Protein AF-A0A7X8J7G2-F1 (afdb_monomer_lite)

Secondary structure (DSSP, 8-state):
------TTS--B-TTSPBP-GGGGG-HHHHHHHHHHTTGGGTS-HHHHHHHEEEEE--HHHHHHHHHHHHHHTSS---HHHHHHHHHHHHHHHTTS----EEEEEB-SSS-HHHHHHHHHHHHHHHHHHHHHHHHTTSPPP---TTHHHHHHHHHHH-HHHHHHHHHHHHHHHHHHHHHHHHHHTT---B-TTS-BHHHHHHHHHHHHHHHHHHHHHHHH-TTT--HHHHHHHHHHHHHHHHHHHHHHHHHHHHHHHHHHHHHTTSS----PPP----S----HHHHHHHHHHHHHHHHHHHHHHHHHHHHHHHHHHHHHHHHHHHHHHHHHHHHH-------HHHHHHHHHHHHHHHHHHHHHHHHHHHHHHHHHHHHHHH-TT----S----B---------

Sequence (404 aa):
MLPRSGANNNPVYPNKKPFNRLDIISPPVLKQVYEQNGLDKFLSFKDFQKKLGVVNFSQKRAFLEAEFASKLSKRNLSATDLAELERSYREAEARIDDNIYKIIIRQDSFPPHLADKVLGGIVQAWYEIYRDLESDKLPTSNINSDIEQKMHDNLGQSRLLALDHLSDYVKQLDEFLKQLQEILNNRSLSLPSGEYIGDLQIALQYIKRYQDMLQQMVVDSQSLQSSFDTIYLQSRIQNVQFELDALQSKRQMLLEWFEMVQGRTSGGEKKAHSTEMTSFTIDSTVLNQLADLYRRDAINKIRSDISSESVELGDTIATVSAQLSHYQKMLERIQQQQKQQADVANQELFNSIFNKTLQNTVSLSRKVLEFRKLLTDEYFSSLEFYTPVGGTALFRERTSPYVG

Radius of gyration: 34.58 Å; chains: 1; bounding box: 98×45×93 Å

Foldseek 3Di:
DDADQDPPRFGADPVRHGDDQCLLLDLQLLVVLCVVLVCVVFDDSVVQSVQKDKDQDDPQLVVLVVVLVVLVPDPDQDPVNVVVSVVVSVVSVVPTDRQHMAMAGADDGDDPVSVQSSRVSSNVSSLVVVLVVCVVLQDDDPLDPCLVVVLVVQLVQWLVSSLVVVVVSLVSLLVNLVSLVVLCVPPDDADPVRDTSVNLVVLSVVLVVLSVVLLCLCLQAPLRGDPCLLVVLVVVLVVLVVVLVVLVVVLVVLVVVLVVLVVVVPDDDDDDDDDDDDDDDPPVVVVVVVVVVVVVVVNVVVVVVSVVVSVVSVVVSVVSVVVSVVSVVSSVSNVPDDDDDNDPVSVVVSVVSVSVSVVSSSVSSVVSVSSSVVSSVCVSVVCVSDDPDDDRDHDDPPPDPPDD

pLDDT: mean 75.35, std 18.68, range [23.7, 96.38]

Structure (mmCIF, N/CA/C/O backbone):
data_AF-A0A7X8J7G2-F1
#
_entry.id   AF-A0A7X8J7G2-F1
#
loop_
_atom_site.group_PDB
_atom_site.id
_atom_site.type_symbol
_atom_site.label_atom_id
_atom_site.label_alt_id
_atom_site.label_comp_id
_atom_site.label_asym_id
_atom_site.label_entity_id
_atom_site.label_seq_id
_atom_site.pdbx_PDB_ins_code
_atom_site.Cartn_x
_atom_site.Cartn_y
_atom_site.Cartn_z
_atom_site.occupancy
_atom_site.B_iso_or_equiv
_atom_site.auth_seq_id
_atom_site.auth_comp_id
_atom_site.auth_asym_id
_atom_site.auth_atom_id
_atom_site.pdbx_PDB_model_num
ATOM 1 N N . MET A 1 1 ? 8.320 16.239 -20.157 1.00 25.06 1 MET A N 1
ATOM 2 C CA . MET A 1 1 ? 9.173 16.844 -19.113 1.00 25.06 1 MET A CA 1
ATOM 3 C C . MET A 1 1 ? 10.572 16.305 -19.326 1.00 25.06 1 MET A C 1
ATOM 5 O O . MET A 1 1 ? 10.747 15.101 -19.235 1.00 25.06 1 MET A O 1
ATOM 9 N N . LEU A 1 2 ? 11.520 17.202 -19.619 1.00 23.70 2 LEU A N 1
ATOM 10 C CA . LEU A 1 2 ? 12.907 16.900 -19.995 1.00 23.70 2 LEU A CA 1
ATOM 11 C C . LEU A 1 2 ? 13.563 15.837 -19.087 1.00 23.70 2 LEU A C 1
ATOM 13 O O . LEU A 1 2 ? 13.443 15.940 -17.860 1.00 23.70 2 LEU A O 1
ATOM 17 N N . PRO A 1 3 ? 14.309 14.869 -19.649 1.00 32.44 3 PRO A N 1
ATOM 18 C CA . PRO A 1 3 ? 15.006 13.866 -18.860 1.00 32.44 3 PRO A CA 1
ATOM 19 C C . PRO A 1 3 ? 16.101 14.520 -18.010 1.00 32.44 3 PRO A C 1
ATOM 21 O O . PRO A 1 3 ? 16.797 15.442 -18.439 1.00 32.44 3 PRO A O 1
ATOM 24 N N . ARG A 1 4 ? 16.266 14.024 -16.779 1.00 38.19 4 ARG A N 1
ATOM 25 C CA . ARG A 1 4 ? 17.369 14.410 -15.894 1.00 38.19 4 ARG A CA 1
ATOM 26 C C . ARG A 1 4 ? 18.702 14.049 -16.552 1.00 38.19 4 ARG A C 1
ATOM 28 O O . ARG A 1 4 ? 19.072 12.878 -16.591 1.00 38.19 4 ARG A O 1
ATOM 35 N N . SER A 1 5 ? 19.448 15.061 -16.981 1.00 36.44 5 SER A N 1
ATOM 36 C CA . SER A 1 5 ? 20.890 14.944 -17.181 1.00 36.44 5 SER A CA 1
ATOM 37 C C . SER A 1 5 ? 21.546 14.580 -15.850 1.00 36.44 5 SER A C 1
ATOM 39 O O . SER A 1 5 ? 21.427 15.315 -14.868 1.00 36.44 5 SER A O 1
ATOM 41 N N . GLY A 1 6 ? 22.244 13.442 -15.796 1.00 39.97 6 GLY A N 1
ATOM 42 C CA . GLY A 1 6 ? 23.213 13.196 -14.729 1.00 39.97 6 GLY A CA 1
ATOM 43 C C . GLY A 1 6 ? 24.353 14.224 -14.774 1.00 39.97 6 GLY A C 1
ATOM 44 O O . GLY A 1 6 ? 24.446 15.017 -15.710 1.00 39.97 6 GLY A O 1
ATOM 45 N N . ALA A 1 7 ? 25.270 14.171 -13.802 1.00 36.31 7 ALA A N 1
ATOM 46 C CA . ALA A 1 7 ? 26.404 15.103 -13.683 1.00 36.31 7 ALA A CA 1
ATOM 47 C C . ALA A 1 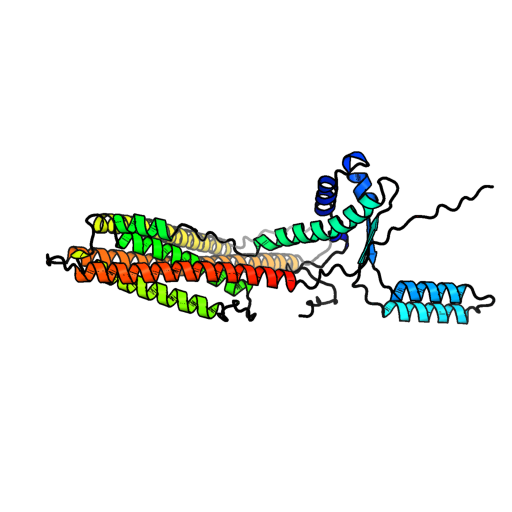7 ? 27.280 15.233 -14.956 1.00 36.31 7 ALA A C 1
ATOM 49 O O . ALA A 1 7 ? 27.994 16.218 -15.097 1.00 36.31 7 ALA A O 1
ATOM 50 N N . ASN A 1 8 ? 27.175 14.278 -15.893 1.00 39.50 8 ASN A N 1
ATOM 51 C CA . ASN A 1 8 ? 27.891 14.242 -17.172 1.00 39.50 8 ASN A CA 1
ATOM 52 C C . ASN A 1 8 ? 26.965 14.238 -18.410 1.00 39.50 8 ASN A C 1
ATOM 54 O O . ASN A 1 8 ? 27.365 13.729 -19.450 1.00 39.50 8 ASN A O 1
ATOM 58 N N . ASN A 1 9 ? 25.715 14.714 -18.318 1.00 50.78 9 ASN A N 1
ATOM 59 C CA . ASN A 1 9 ? 24.720 14.637 -19.409 1.00 50.78 9 ASN A CA 1
ATOM 60 C C . ASN A 1 9 ? 24.337 13.209 -19.860 1.00 50.78 9 ASN A C 1
ATOM 62 O O . ASN A 1 9 ? 23.535 13.050 -20.777 1.00 50.78 9 ASN A O 1
ATOM 66 N N . ASN A 1 10 ? 24.859 12.169 -19.202 1.00 52.41 10 ASN A N 1
ATOM 67 C CA . ASN A 1 10 ? 24.489 10.792 -19.499 1.00 52.41 10 ASN A CA 1
ATOM 68 C C . ASN A 1 10 ? 23.091 10.481 -18.954 1.00 52.41 10 ASN A C 1
ATOM 70 O O . ASN A 1 10 ? 22.781 10.869 -17.819 1.00 52.41 10 ASN A O 1
ATOM 74 N N . PRO A 1 11 ? 22.274 9.740 -19.715 1.00 57.09 11 PRO A N 1
ATOM 75 C CA . PRO A 1 11 ? 20.981 9.308 -19.235 1.00 57.09 11 PRO A CA 1
ATOM 76 C C . PRO A 1 11 ? 21.131 8.363 -18.034 1.00 57.09 11 PRO A C 1
ATOM 78 O O . PRO A 1 11 ? 22.047 7.537 -17.974 1.00 57.09 11 PRO A O 1
ATOM 81 N N . VAL A 1 12 ? 20.218 8.463 -17.075 1.00 57.38 12 VAL A N 1
ATOM 82 C CA . VAL A 1 12 ? 20.228 7.652 -15.854 1.00 57.38 12 VAL A CA 1
ATOM 83 C C . VAL A 1 12 ? 18.875 6.965 -15.722 1.00 57.38 12 VAL A C 1
ATOM 85 O O . VAL A 1 12 ? 17.836 7.582 -15.951 1.00 57.38 12 VAL A O 1
ATOM 88 N N . TYR A 1 13 ? 18.882 5.691 -15.344 1.00 57.06 13 TYR A N 1
ATOM 89 C CA . TYR A 1 13 ? 17.672 4.965 -14.978 1.00 57.06 13 TYR A CA 1
ATOM 90 C C . TYR A 1 13 ? 16.986 5.605 -13.758 1.00 57.06 13 TYR A C 1
ATOM 92 O O . TYR A 1 13 ? 17.650 6.235 -12.930 1.00 57.06 13 TYR A O 1
ATOM 100 N N . PRO A 1 14 ? 15.674 5.390 -13.557 1.00 50.38 14 PRO A N 1
ATOM 101 C CA . PRO A 1 14 ? 14.977 5.873 -12.362 1.00 50.38 14 PRO A CA 1
ATOM 102 C C . PRO A 1 14 ? 15.566 5.338 -11.043 1.00 50.38 14 PRO A C 1
ATOM 104 O O . PRO A 1 14 ? 15.515 6.016 -10.018 1.00 50.38 14 PRO A O 1
ATOM 107 N N . ASN A 1 15 ? 16.222 4.171 -11.064 1.00 54.94 15 ASN A N 1
ATOM 108 C CA . ASN A 1 15 ? 17.028 3.648 -9.951 1.00 54.94 15 ASN A CA 1
ATOM 109 C C . ASN A 1 15 ? 18.380 4.351 -9.724 1.00 54.94 15 ASN A C 1
ATOM 111 O O . ASN A 1 15 ? 19.171 3.882 -8.907 1.00 54.94 15 ASN A O 1
ATOM 115 N N . LYS A 1 16 ? 18.653 5.458 -10.420 1.00 55.94 16 LYS A N 1
ATOM 116 C CA . LYS A 1 16 ? 19.908 6.223 -10.386 1.00 55.94 16 LYS A CA 1
ATOM 117 C C . LYS A 1 16 ? 21.132 5.488 -10.957 1.00 55.94 16 LYS A C 1
ATOM 119 O O . LYS A 1 16 ? 22.234 6.030 -10.884 1.00 55.94 16 LYS A O 1
ATOM 124 N N . LYS A 1 17 ? 20.981 4.296 -11.551 1.00 61.06 17 LYS A N 1
ATOM 125 C CA . LYS A 1 17 ? 22.075 3.636 -12.280 1.00 61.06 17 LYS A CA 1
ATOM 126 C C . LYS A 1 17 ? 22.303 4.326 -13.629 1.00 61.06 17 LYS A C 1
ATOM 128 O O . LYS A 1 17 ? 21.327 4.693 -14.286 1.00 61.06 17 LYS A O 1
ATOM 133 N N . PRO A 1 18 ? 23.560 4.480 -14.078 1.00 63.59 18 PRO A N 1
ATOM 134 C CA . PRO A 1 18 ? 23.844 4.995 -15.412 1.00 63.59 18 PRO A CA 1
ATOM 135 C C . PRO A 1 18 ? 23.204 4.094 -16.468 1.00 63.59 18 PRO A C 1
ATOM 137 O O . PRO A 1 18 ? 23.297 2.870 -16.362 1.00 63.59 18 PRO A O 1
ATOM 140 N N . PHE A 1 19 ? 22.579 4.686 -17.483 1.00 69.31 19 PHE A N 1
ATOM 141 C CA . PHE A 1 19 ? 22.113 3.918 -18.629 1.00 69.31 19 PHE A CA 1
ATOM 142 C C . PHE A 1 19 ? 23.301 3.295 -19.366 1.00 69.31 19 PHE A C 1
ATOM 144 O O . PHE A 1 19 ? 24.272 3.983 -19.692 1.00 69.31 19 PHE A O 1
ATOM 151 N N . ASN A 1 20 ? 23.201 2.002 -19.670 1.00 75.31 20 ASN A N 1
ATOM 152 C CA . ASN A 1 20 ? 24.128 1.322 -20.556 1.00 75.31 20 ASN A CA 1
ATOM 153 C C . ASN A 1 20 ? 23.372 0.813 -21.782 1.00 75.31 20 ASN A C 1
ATOM 155 O O . ASN A 1 20 ? 22.478 -0.016 -21.675 1.00 75.31 20 ASN A O 1
ATOM 159 N N . ARG A 1 21 ? 23.782 1.248 -22.975 1.00 73.75 21 ARG A N 1
ATOM 160 C CA . ARG A 1 21 ? 23.187 0.806 -24.247 1.00 73.75 21 ARG A CA 1
ATOM 161 C C . ARG A 1 21 ? 23.194 -0.715 -24.443 1.00 73.75 21 ARG A C 1
ATOM 163 O O . ARG A 1 21 ? 22.350 -1.236 -25.163 1.00 73.75 21 ARG A O 1
ATOM 170 N N . LEU A 1 22 ? 24.137 -1.432 -23.823 1.00 81.69 22 LEU A N 1
ATOM 171 C CA . LEU A 1 22 ? 24.205 -2.895 -23.898 1.00 81.69 22 LEU A CA 1
ATOM 172 C C . LEU A 1 22 ? 23.084 -3.584 -23.115 1.00 81.69 22 LEU A C 1
ATOM 174 O O . LEU A 1 22 ? 22.803 -4.752 -23.375 1.00 81.69 22 LEU A O 1
ATOM 178 N N . ASP A 1 23 ? 22.407 -2.866 -22.222 1.00 77.25 23 ASP A N 1
ATOM 179 C CA . ASP A 1 23 ? 21.258 -3.385 -21.489 1.00 77.25 23 ASP A CA 1
ATOM 180 C C . ASP A 1 23 ? 20.110 -3.758 -22.437 1.00 77.25 23 ASP A C 1
ATOM 182 O O . ASP A 1 23 ? 19.431 -4.759 -22.199 1.00 77.25 23 ASP A O 1
ATOM 186 N N . ILE A 1 24 ? 19.964 -3.024 -23.554 1.00 79.88 24 ILE A N 1
ATOM 187 C CA . ILE A 1 24 ? 18.978 -3.269 -24.625 1.00 79.88 24 ILE A CA 1
ATOM 188 C C . ILE A 1 24 ? 19.108 -4.685 -25.195 1.00 79.88 24 ILE A C 1
ATOM 190 O O . ILE A 1 24 ? 18.118 -5.306 -25.558 1.00 79.88 24 ILE A O 1
ATOM 194 N N . ILE A 1 25 ? 20.329 -5.216 -25.251 1.00 85.94 25 ILE A N 1
ATOM 195 C CA . ILE A 1 25 ? 20.624 -6.565 -25.750 1.00 85.94 25 ILE A CA 1
ATOM 196 C C . ILE A 1 25 ? 21.156 -7.473 -24.636 1.00 85.94 25 ILE A C 1
ATOM 198 O O . ILE A 1 25 ? 21.929 -8.400 -24.886 1.00 85.94 25 ILE A O 1
ATOM 202 N N . SER A 1 26 ? 20.769 -7.204 -23.389 1.00 86.06 26 SER A N 1
ATOM 203 C CA . SER A 1 26 ? 21.188 -8.018 -22.252 1.00 86.06 26 SER A CA 1
ATOM 204 C C . SER A 1 26 ? 20.663 -9.459 -22.367 1.00 86.06 26 SER A C 1
ATOM 206 O O . SER A 1 26 ? 19.627 -9.706 -22.994 1.00 86.06 26 SER A O 1
ATOM 208 N N . PRO A 1 27 ? 21.347 -10.449 -21.759 1.00 88.06 27 PRO A N 1
ATOM 209 C CA . PRO A 1 27 ? 20.932 -11.848 -21.840 1.00 88.06 27 PRO A CA 1
ATOM 210 C C . PRO A 1 27 ? 19.462 -12.119 -21.469 1.00 88.06 27 PRO A C 1
ATOM 212 O O . PRO A 1 27 ? 18.845 -12.902 -22.189 1.00 88.06 27 PRO A O 1
ATOM 215 N N . PRO A 1 28 ? 18.864 -11.488 -20.434 1.00 86.12 28 PRO A N 1
ATOM 216 C CA . PRO A 1 28 ? 17.442 -11.663 -20.125 1.00 86.12 28 PRO A CA 1
ATOM 217 C C . PRO A 1 28 ? 16.517 -11.231 -21.270 1.00 86.12 28 PRO A C 1
ATOM 219 O O . PRO A 1 28 ? 15.619 -11.980 -21.644 1.00 86.12 28 PRO A O 1
ATOM 222 N N . VAL A 1 29 ? 16.793 -10.075 -21.884 1.00 86.06 29 VAL A N 1
ATOM 223 C CA . VAL A 1 29 ? 16.018 -9.544 -23.016 1.00 86.06 29 VAL A CA 1
ATOM 224 C C . VAL A 1 29 ? 16.105 -10.472 -24.212 1.00 86.06 29 VAL A C 1
ATOM 226 O O . VAL A 1 29 ? 15.093 -10.882 -24.779 1.00 86.06 29 VAL A O 1
ATOM 229 N N . LEU A 1 30 ? 17.329 -10.842 -24.588 1.00 90.00 30 LEU A N 1
ATOM 230 C CA . LEU A 1 30 ? 17.545 -11.704 -25.741 1.00 90.00 30 LEU A CA 1
ATOM 231 C C . LEU A 1 30 ? 16.926 -13.080 -25.532 1.00 90.00 30 LEU A C 1
ATOM 233 O O . LEU A 1 30 ? 16.433 -13.666 -26.491 1.00 90.00 30 LEU A O 1
ATOM 237 N N . LYS A 1 31 ? 16.934 -13.593 -24.299 1.00 90.69 31 LYS A N 1
ATOM 238 C CA . LYS A 1 31 ? 16.320 -14.878 -23.966 1.00 90.69 31 LYS A CA 1
ATOM 239 C C . LYS A 1 31 ? 14.806 -14.833 -24.167 1.00 90.69 31 LYS A C 1
ATOM 241 O O . LYS A 1 31 ? 14.278 -15.696 -24.861 1.00 90.69 31 LYS A O 1
ATOM 246 N N . GLN A 1 32 ? 14.139 -13.796 -23.658 1.00 89.12 32 GLN A N 1
ATOM 247 C CA . GLN A 1 32 ? 12.700 -13.606 -23.849 1.00 89.12 32 GLN A CA 1
ATOM 248 C C . GLN A 1 32 ? 12.333 -13.551 -25.340 1.00 89.12 32 GLN A C 1
ATOM 250 O O . GLN A 1 32 ? 11.438 -14.265 -25.786 1.00 89.12 32 GLN A O 1
ATOM 255 N N . VAL A 1 33 ? 13.066 -12.775 -26.143 1.00 90.62 33 VAL A N 1
ATOM 256 C CA . VAL A 1 33 ? 12.812 -12.670 -27.592 1.00 90.62 33 VAL A CA 1
ATOM 257 C C . VAL A 1 33 ? 13.083 -13.982 -28.325 1.00 90.62 33 VAL A C 1
ATOM 259 O O . VAL A 1 33 ? 12.337 -14.341 -29.240 1.00 90.62 33 VAL A O 1
ATOM 262 N N . TYR A 1 34 ? 14.143 -14.692 -27.942 1.00 89.75 34 TYR A N 1
ATOM 263 C CA . TYR A 1 34 ? 14.529 -15.971 -28.530 1.00 89.75 34 TYR A CA 1
ATOM 264 C C . TYR A 1 34 ? 13.451 -17.039 -28.319 1.00 89.75 34 TYR A C 1
ATOM 266 O O . TYR A 1 34 ? 13.072 -17.724 -29.270 1.00 89.75 34 TYR A O 1
ATOM 274 N N . GLU A 1 35 ? 12.911 -17.124 -27.101 1.00 91.06 35 GLU A N 1
ATOM 275 C CA . GLU A 1 35 ? 11.837 -18.049 -26.734 1.00 91.06 35 GLU A CA 1
ATOM 276 C C . GLU A 1 35 ? 10.507 -17.663 -27.402 1.00 91.06 35 GLU A C 1
ATOM 278 O O . GLU A 1 35 ? 9.877 -18.498 -28.050 1.00 91.06 35 GLU A O 1
ATOM 283 N N . GLN A 1 36 ? 10.113 -16.385 -27.346 1.00 89.25 36 GLN A N 1
ATOM 284 C CA . GLN A 1 36 ? 8.859 -15.890 -27.938 1.00 89.25 36 GLN A CA 1
ATOM 285 C C . GLN A 1 36 ? 8.782 -16.063 -29.463 1.00 89.25 36 GLN A C 1
ATOM 287 O O . GLN A 1 36 ? 7.689 -16.144 -30.029 1.00 89.25 36 GLN A O 1
ATOM 292 N N . ASN A 1 37 ? 9.928 -16.096 -30.148 1.00 87.19 37 ASN A N 1
ATOM 293 C CA . ASN A 1 37 ? 9.994 -16.237 -31.603 1.00 87.19 37 ASN A CA 1
ATOM 294 C C . ASN A 1 37 ? 10.418 -17.635 -32.074 1.00 87.19 37 ASN A C 1
ATOM 296 O O . ASN A 1 37 ? 10.519 -17.840 -33.283 1.00 87.19 37 ASN A O 1
ATOM 300 N N . GLY A 1 38 ? 10.629 -18.594 -31.163 1.00 88.50 38 GLY A N 1
ATOM 301 C CA . GLY A 1 38 ? 11.010 -19.969 -31.511 1.00 88.50 38 GLY A CA 1
ATOM 302 C C . GLY A 1 38 ? 12.298 -20.041 -32.337 1.00 88.50 38 GLY A C 1
ATOM 303 O O . GLY A 1 38 ? 12.356 -20.741 -33.353 1.00 88.50 38 GLY A O 1
ATOM 304 N N . LEU A 1 39 ? 13.304 -19.243 -31.957 1.00 88.19 39 LEU A N 1
ATOM 305 C CA . LEU A 1 39 ? 14.569 -19.136 -32.695 1.00 88.19 39 LEU A CA 1
ATOM 306 C C . LEU A 1 39 ? 15.476 -20.365 -32.525 1.00 88.19 39 LEU A C 1
ATOM 308 O O . LEU A 1 39 ? 16.411 -20.545 -33.303 1.00 88.19 39 LEU A O 1
ATOM 312 N N . ASP A 1 40 ? 15.155 -21.246 -31.578 1.00 88.50 40 ASP A N 1
ATOM 313 C CA . ASP A 1 40 ? 15.806 -22.537 -31.340 1.00 88.50 40 ASP A CA 1
ATOM 314 C C . ASP A 1 40 ? 15.822 -23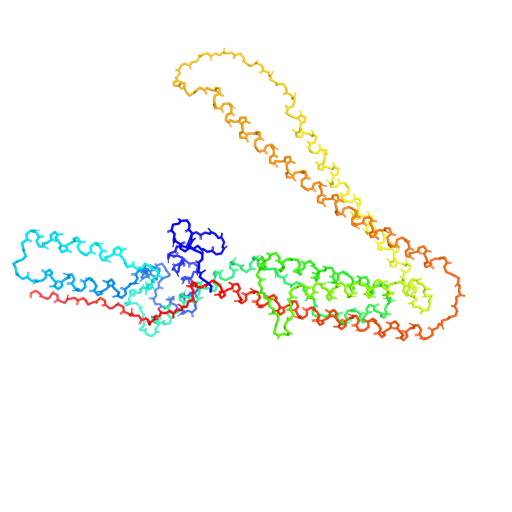.451 -32.567 1.00 88.50 40 ASP A C 1
ATOM 316 O O . ASP A 1 40 ? 16.743 -24.246 -32.744 1.00 88.50 40 ASP A O 1
ATOM 320 N N . LYS A 1 41 ? 14.847 -23.278 -33.461 1.00 88.88 41 LYS A N 1
ATOM 321 C CA . LYS A 1 41 ? 14.755 -24.011 -34.727 1.00 88.88 41 LYS A CA 1
ATOM 322 C C . LYS A 1 41 ? 15.799 -23.584 -35.761 1.00 88.88 41 LYS A C 1
ATOM 324 O O . LYS A 1 41 ? 15.986 -24.290 -36.748 1.00 88.88 41 LYS A O 1
ATOM 329 N N . PHE A 1 42 ? 16.440 -22.430 -35.571 1.00 86.62 42 PHE A N 1
ATOM 330 C CA . PHE A 1 42 ? 17.329 -21.813 -36.558 1.00 86.62 42 PHE A CA 1
ATOM 331 C C . PHE A 1 42 ? 18.774 -21.692 -36.073 1.00 86.62 42 PHE A C 1
ATOM 333 O O . PHE A 1 42 ? 19.702 -21.887 -36.856 1.00 86.62 42 PHE A O 1
ATOM 340 N N . LEU A 1 43 ? 18.986 -21.344 -34.803 1.00 90.25 43 LEU A N 1
ATOM 341 C CA . LEU A 1 43 ? 20.316 -21.146 -34.234 1.00 90.25 43 LEU A CA 1
ATOM 342 C C . LEU A 1 43 ? 20.306 -21.316 -32.717 1.00 90.25 43 LEU A C 1
ATOM 344 O O . LEU A 1 43 ? 19.272 -21.154 -32.083 1.00 90.25 43 LEU A O 1
ATOM 348 N N . SER A 1 44 ? 21.474 -21.583 -32.128 1.00 90.81 44 SER A N 1
ATOM 349 C CA . SER A 1 44 ? 21.616 -21.626 -30.671 1.00 90.81 44 SER A CA 1
ATOM 350 C C . SER A 1 44 ? 21.483 -20.230 -30.051 1.00 90.81 44 SER A C 1
ATOM 352 O O . SER A 1 44 ? 21.836 -19.222 -30.670 1.00 90.81 44 SER A O 1
ATOM 354 N N . PHE A 1 45 ? 21.066 -20.159 -28.783 1.00 88.94 45 PHE A N 1
ATOM 355 C CA . PHE A 1 45 ? 20.991 -18.890 -28.050 1.00 88.94 45 PHE A CA 1
ATOM 356 C C . PHE A 1 45 ? 22.336 -18.144 -28.028 1.00 88.94 45 PHE A C 1
ATOM 358 O O . PHE A 1 45 ? 22.389 -16.934 -28.234 1.00 88.94 45 PHE A O 1
ATOM 365 N N . LYS A 1 46 ? 23.450 -18.870 -27.864 1.00 88.75 46 LYS A N 1
ATOM 366 C CA . LYS A 1 46 ? 24.800 -18.286 -27.853 1.00 88.75 46 LYS A CA 1
ATOM 367 C C . LYS A 1 46 ? 25.160 -17.641 -29.193 1.00 88.75 46 LYS A C 1
ATOM 369 O O . LYS A 1 46 ? 25.804 -16.593 -29.218 1.00 88.75 46 LYS A O 1
ATOM 374 N N . ASP A 1 47 ? 24.763 -18.260 -30.301 1.00 87.44 47 ASP A N 1
ATOM 375 C CA . ASP A 1 47 ? 25.021 -17.719 -31.638 1.00 87.44 47 ASP A CA 1
ATOM 376 C C . ASP A 1 47 ? 24.090 -16.552 -31.958 1.00 87.44 47 ASP A C 1
ATOM 378 O O . ASP A 1 47 ? 24.516 -15.586 -32.590 1.00 87.44 47 ASP A O 1
ATOM 382 N N . PHE A 1 48 ? 22.856 -16.588 -31.451 1.00 88.81 48 PHE A N 1
ATOM 383 C CA . PHE A 1 48 ? 21.920 -15.473 -31.532 1.00 88.81 48 PHE A CA 1
ATOM 384 C C . PHE A 1 48 ? 22.471 -14.217 -30.847 1.00 88.81 48 PHE A C 1
ATOM 386 O O . PHE A 1 48 ? 22.516 -13.155 -31.468 1.00 88.81 48 PHE A O 1
ATOM 393 N N . GLN A 1 49 ? 22.994 -14.343 -29.622 1.00 87.38 49 GLN A N 1
ATOM 394 C CA . GLN A 1 49 ? 23.599 -13.221 -28.894 1.00 87.38 49 GLN A CA 1
ATOM 395 C C . GLN A 1 49 ? 24.752 -12.564 -29.666 1.00 87.38 49 GLN A C 1
ATOM 397 O O . GLN A 1 49 ? 24.856 -11.342 -29.704 1.00 87.38 49 GLN A O 1
ATOM 402 N N . LYS A 1 50 ? 25.605 -13.358 -30.326 1.00 86.94 50 LYS A N 1
ATOM 403 C CA . LYS A 1 50 ? 26.754 -12.849 -31.098 1.00 86.94 50 LYS A CA 1
ATOM 404 C C . LYS A 1 50 ? 26.365 -12.098 -32.372 1.00 86.94 50 LYS A C 1
ATOM 406 O O . LYS A 1 50 ? 27.189 -11.365 -32.917 1.00 86.94 50 LYS A O 1
ATOM 411 N N . LYS A 1 51 ? 25.155 -12.319 -32.888 1.00 84.81 51 LYS A N 1
ATOM 412 C CA . LYS A 1 51 ? 24.675 -11.688 -34.127 1.00 84.81 51 LYS A CA 1
ATOM 413 C C . LYS A 1 51 ? 24.096 -10.298 -33.900 1.00 84.81 51 LYS A C 1
ATOM 415 O O . LYS A 1 51 ? 23.868 -9.588 -34.877 1.00 84.81 51 LYS A O 1
ATOM 420 N N . LEU A 1 52 ? 23.871 -9.916 -32.647 1.00 85.44 52 LEU A N 1
ATOM 421 C CA . LEU A 1 52 ? 23.276 -8.648 -32.259 1.00 85.44 52 LEU A CA 1
ATOM 422 C C . LEU A 1 52 ? 24.334 -7.638 -31.823 1.00 85.44 52 LEU A C 1
ATOM 424 O O . LEU A 1 52 ? 25.332 -7.977 -31.192 1.00 85.44 52 LEU A O 1
ATOM 428 N N . GLY A 1 53 ? 24.088 -6.374 -32.144 1.00 83.00 53 GLY A N 1
ATOM 429 C CA . GLY A 1 53 ? 24.905 -5.255 -31.699 1.00 83.00 53 GLY A CA 1
ATOM 430 C C . GLY A 1 53 ? 24.074 -3.990 -31.554 1.00 83.00 53 GLY A C 1
ATOM 431 O O . GLY A 1 53 ? 23.061 -3.822 -32.230 1.00 83.00 53 GLY A O 1
ATOM 432 N N . VAL A 1 54 ? 24.518 -3.094 -30.678 1.00 79.62 54 VAL A N 1
ATOM 433 C CA . VAL A 1 54 ? 23.932 -1.761 -30.509 1.00 79.62 54 VAL A CA 1
ATOM 434 C C . VAL A 1 54 ? 24.986 -0.734 -30.885 1.00 79.62 54 VAL A C 1
ATOM 436 O O . VAL A 1 54 ? 26.076 -0.720 -30.308 1.00 79.62 54 VAL A O 1
ATOM 439 N N . VAL A 1 55 ? 24.664 0.114 -31.857 1.00 75.75 55 VAL A N 1
ATOM 440 C CA . VAL A 1 55 ? 25.535 1.200 -32.317 1.00 75.75 55 VAL A CA 1
ATOM 441 C C . VAL A 1 55 ? 24.855 2.544 -32.104 1.00 75.75 55 VAL A C 1
ATOM 443 O O . VAL A 1 55 ? 23.627 2.632 -32.145 1.00 75.75 55 VAL A O 1
ATOM 446 N N . ASN A 1 56 ? 25.641 3.598 -31.901 1.00 68.94 56 ASN A N 1
ATOM 447 C CA . ASN A 1 56 ? 25.113 4.957 -31.935 1.00 68.94 56 ASN A CA 1
ATOM 448 C C . ASN A 1 56 ? 24.692 5.265 -33.373 1.00 68.94 56 ASN A C 1
ATOM 450 O O . ASN A 1 56 ? 25.407 4.948 -34.326 1.00 68.94 56 ASN A O 1
ATOM 454 N N . PHE A 1 57 ? 23.524 5.866 -33.535 1.00 64.88 57 PHE A N 1
ATOM 455 C CA . PHE A 1 57 ? 23.009 6.275 -34.824 1.00 64.88 57 PHE A CA 1
ATOM 456 C C . PHE A 1 57 ? 22.769 7.773 -34.814 1.00 64.88 57 PHE A C 1
ATOM 458 O O . PHE A 1 57 ? 22.046 8.295 -33.981 1.00 64.88 57 PHE A O 1
ATOM 465 N N . SER A 1 58 ? 23.332 8.466 -35.792 1.00 65.81 58 SER A N 1
ATOM 466 C CA . SER A 1 58 ? 22.969 9.845 -36.065 1.00 65.81 58 SER A CA 1
ATOM 467 C C . SER A 1 58 ? 22.930 10.049 -37.565 1.00 65.81 58 SER A C 1
ATOM 469 O O . SER A 1 58 ? 23.917 9.816 -38.263 1.00 65.81 58 SER A O 1
ATOM 471 N N . GLN A 1 59 ? 21.790 10.516 -38.071 1.00 61.66 59 GLN A N 1
ATOM 472 C CA . GLN A 1 59 ? 21.644 10.860 -39.485 1.00 61.66 59 GLN A CA 1
ATOM 473 C C . GLN A 1 59 ? 22.638 11.960 -39.894 1.00 61.66 59 GLN A C 1
ATOM 475 O O . GLN A 1 59 ? 23.163 11.935 -41.005 1.00 61.66 59 GLN A O 1
ATOM 480 N N . LYS A 1 60 ? 22.962 12.873 -38.966 1.00 62.97 60 LYS A N 1
ATOM 481 C CA . LYS A 1 60 ? 23.996 13.898 -39.156 1.00 62.97 60 LYS A CA 1
ATOM 482 C C . LYS A 1 60 ? 25.392 13.277 -39.275 1.00 62.97 60 LYS A C 1
ATOM 484 O O . LYS A 1 60 ? 26.175 13.749 -40.089 1.00 62.97 60 LYS A O 1
ATOM 489 N N . ARG A 1 61 ? 25.686 12.202 -38.529 1.00 68.38 61 ARG A N 1
ATOM 490 C CA . ARG A 1 61 ? 26.979 11.492 -38.604 1.00 68.38 61 ARG A CA 1
ATOM 491 C C . ARG A 1 61 ? 27.131 10.738 -39.916 1.00 68.38 61 ARG A C 1
ATOM 493 O O . ARG A 1 61 ? 28.143 10.898 -40.579 1.00 68.38 61 ARG A O 1
ATOM 500 N N . ALA A 1 62 ? 26.094 10.019 -40.343 1.00 65.88 62 ALA A N 1
ATOM 501 C CA . ALA A 1 62 ? 26.102 9.332 -41.635 1.00 65.88 62 ALA A CA 1
ATOM 502 C C . ALA A 1 62 ? 26.289 10.309 -42.815 1.00 65.88 62 ALA A C 1
ATOM 504 O O . ALA A 1 62 ? 27.004 10.005 -43.768 1.00 65.88 62 ALA A O 1
ATOM 505 N N . PHE A 1 63 ? 25.678 11.498 -42.744 1.00 70.50 63 PHE A N 1
ATOM 506 C CA . PHE A 1 63 ? 25.891 12.553 -43.738 1.00 70.50 63 PHE A CA 1
ATOM 507 C C . PHE A 1 63 ? 27.317 13.122 -43.680 1.00 70.50 63 PHE A C 1
ATOM 509 O O . PHE A 1 63 ? 27.954 13.265 -44.720 1.00 70.50 63 PHE A O 1
ATOM 516 N N . LEU A 1 64 ? 27.838 13.386 -42.476 1.00 74.56 64 LEU A N 1
ATOM 517 C CA . LEU A 1 64 ? 29.200 13.882 -42.264 1.00 74.56 64 LEU A CA 1
ATOM 518 C C . LEU A 1 64 ? 30.263 12.900 -42.784 1.00 74.56 64 LEU A C 1
ATOM 520 O O . LEU A 1 64 ? 31.206 13.318 -43.450 1.00 74.56 64 LEU A O 1
ATOM 524 N N . GLU A 1 65 ? 30.097 11.600 -42.533 1.00 72.50 65 GLU A N 1
ATOM 525 C CA . GLU A 1 65 ? 30.979 10.540 -43.038 1.00 72.50 65 GLU A CA 1
ATOM 526 C C . GLU A 1 65 ? 30.960 10.468 -44.571 1.00 72.50 65 GLU A C 1
ATOM 528 O O . GLU A 1 65 ? 32.015 10.388 -45.203 1.00 72.50 65 GLU A O 1
ATOM 533 N N . ALA A 1 66 ? 29.776 10.552 -45.186 1.00 73.12 66 ALA A N 1
ATOM 534 C CA . ALA A 1 66 ? 29.637 10.565 -46.641 1.00 73.12 66 ALA A CA 1
ATOM 535 C C . ALA A 1 66 ? 30.263 11.823 -47.271 1.00 73.12 66 ALA A C 1
ATOM 537 O O . ALA A 1 66 ? 30.938 11.738 -48.300 1.00 73.12 66 ALA A O 1
ATOM 538 N N . GLU A 1 67 ? 30.081 12.987 -46.643 1.00 73.81 67 GLU A N 1
ATOM 539 C CA . GLU A 1 67 ? 30.678 14.250 -47.076 1.00 73.81 67 GLU A CA 1
ATOM 540 C C . GLU A 1 67 ? 32.209 14.218 -46.949 1.00 73.81 67 GLU A C 1
ATOM 542 O O . GLU A 1 67 ? 32.916 14.617 -47.876 1.00 73.81 67 GLU A O 1
ATOM 547 N N . PHE A 1 68 ? 32.732 13.690 -45.841 1.00 79.69 68 PHE A N 1
ATOM 548 C CA . PHE A 1 68 ? 34.165 13.522 -45.607 1.00 79.69 68 PHE A CA 1
ATOM 549 C C . PHE A 1 68 ? 34.794 12.543 -46.605 1.00 79.69 68 PHE A C 1
ATOM 551 O O . PHE A 1 68 ? 35.789 12.881 -47.243 1.00 79.69 68 PHE A O 1
ATOM 558 N N . ALA A 1 69 ? 34.173 11.381 -46.835 1.00 75.75 69 ALA A N 1
ATOM 559 C CA . ALA A 1 69 ? 34.618 10.413 -47.839 1.00 75.75 69 ALA A CA 1
ATOM 560 C C . ALA A 1 69 ? 34.595 11.000 -49.263 1.00 75.75 69 ALA A C 1
ATOM 562 O O . ALA A 1 69 ? 35.528 10.793 -50.043 1.00 75.75 69 ALA A O 1
ATOM 563 N N . SER A 1 70 ? 33.570 11.792 -49.599 1.00 77.56 70 SER A N 1
ATOM 564 C CA . SER A 1 70 ? 33.497 12.498 -50.882 1.00 77.56 70 SER A CA 1
ATOM 565 C C . SER A 1 70 ? 34.610 13.542 -51.020 1.00 77.56 70 SER A C 1
ATOM 567 O O . SER A 1 70 ? 35.267 13.605 -52.062 1.00 77.56 70 SER A O 1
ATOM 569 N N . LYS A 1 71 ? 34.894 14.318 -49.967 1.00 77.56 71 LYS A N 1
ATOM 570 C CA . LYS A 1 71 ? 35.991 15.299 -49.962 1.00 77.56 71 LYS A CA 1
ATOM 571 C C . LYS A 1 71 ? 37.369 14.634 -50.041 1.00 77.56 71 LYS A C 1
ATOM 573 O O . LYS A 1 71 ? 38.210 15.142 -50.776 1.00 77.56 71 LYS A O 1
ATOM 578 N N . LEU A 1 72 ? 37.561 13.483 -49.391 1.00 77.62 72 LEU A N 1
ATOM 579 C CA . LEU A 1 72 ? 38.777 12.662 -49.479 1.00 77.62 72 LEU A CA 1
ATOM 580 C C . LEU A 1 72 ? 38.997 12.046 -50.866 1.00 77.62 72 LEU A C 1
ATOM 582 O O . LEU A 1 72 ? 40.135 11.844 -51.277 1.00 77.62 72 LEU A O 1
ATOM 586 N N . SER A 1 73 ? 37.924 11.763 -51.609 1.00 76.44 73 SER A N 1
ATOM 587 C CA . SER A 1 73 ? 38.018 11.174 -52.954 1.00 76.44 73 SER A CA 1
ATOM 588 C C . SER A 1 73 ? 38.514 12.143 -54.041 1.00 76.44 73 SER A C 1
ATOM 590 O O . SER A 1 73 ? 38.769 11.725 -55.174 1.00 76.44 73 SER A O 1
ATOM 592 N N . LYS A 1 74 ? 38.670 13.440 -53.727 1.00 76.75 74 LYS A N 1
ATOM 593 C CA . LYS A 1 74 ? 39.170 14.446 -54.676 1.00 76.75 74 LYS A CA 1
ATOM 594 C C . LYS A 1 74 ? 40.666 14.244 -54.945 1.00 76.75 74 LYS A C 1
ATOM 596 O O . LYS A 1 74 ? 41.472 14.163 -54.023 1.00 76.75 74 LYS A O 1
ATOM 601 N N . ARG A 1 75 ? 41.062 14.203 -56.224 1.00 52.66 75 ARG A N 1
ATOM 602 C CA . ARG A 1 75 ? 42.482 14.158 -56.618 1.00 52.66 75 ARG A CA 1
ATOM 603 C C . ARG A 1 75 ? 43.170 15.487 -56.277 1.00 52.66 75 ARG A C 1
ATOM 605 O O . ARG A 1 75 ? 42.638 16.539 -56.615 1.00 52.66 75 ARG A O 1
ATOM 612 N N . ASN A 1 76 ? 44.372 15.394 -55.696 1.00 66.38 76 ASN A N 1
ATOM 613 C CA . ASN A 1 76 ? 45.287 16.491 -55.329 1.00 66.38 76 ASN A CA 1
ATOM 614 C C . ASN A 1 76 ? 44.970 17.239 -54.018 1.00 66.38 76 ASN A C 1
ATOM 616 O O . ASN A 1 76 ? 45.028 18.465 -53.985 1.00 66.38 76 ASN A O 1
ATOM 620 N N . LEU A 1 77 ? 44.679 16.520 -52.932 1.00 71.94 77 LEU A N 1
ATOM 621 C CA . LEU A 1 77 ? 44.670 17.113 -51.587 1.00 71.94 77 LEU A CA 1
ATOM 622 C C . LEU A 1 77 ? 46.111 17.363 -51.112 1.00 71.94 77 LEU A C 1
ATOM 624 O O . LEU A 1 77 ? 46.933 16.444 -51.136 1.00 71.94 77 LEU A O 1
ATOM 628 N N . SER A 1 78 ? 46.426 18.587 -50.682 1.00 78.25 78 SER A N 1
ATOM 629 C CA . SER A 1 78 ? 47.697 18.873 -50.007 1.00 78.25 78 SER A CA 1
ATOM 630 C C . SER A 1 78 ? 47.673 18.373 -48.556 1.00 78.25 78 SER A C 1
ATOM 632 O O . SER A 1 78 ? 46.611 18.128 -47.983 1.00 78.25 78 SER A O 1
ATOM 634 N N . ALA A 1 79 ? 48.844 18.238 -47.925 1.00 72.62 79 ALA A N 1
ATOM 635 C CA . ALA A 1 79 ? 48.934 17.848 -46.512 1.00 72.62 79 ALA A CA 1
ATOM 636 C C . ALA A 1 79 ? 48.193 18.831 -45.581 1.00 72.62 79 ALA A C 1
ATOM 638 O O . ALA A 1 79 ? 47.620 18.421 -44.572 1.00 72.62 79 ALA A O 1
ATOM 639 N N . THR A 1 80 ? 48.161 20.115 -45.948 1.00 74.25 80 THR A N 1
ATOM 640 C CA . THR A 1 80 ? 47.423 21.159 -45.226 1.00 74.25 80 THR A CA 1
ATOM 641 C C . THR A 1 80 ? 45.911 20.992 -45.395 1.00 74.25 80 THR A C 1
ATOM 643 O O . THR A 1 80 ? 45.185 21.064 -44.407 1.00 74.25 80 THR A O 1
ATOM 646 N N . ASP A 1 81 ? 45.443 20.678 -46.610 1.00 76.12 81 ASP A N 1
ATOM 647 C CA . ASP A 1 81 ? 44.019 20.422 -46.879 1.00 76.12 81 ASP A CA 1
ATOM 648 C C . ASP A 1 81 ? 43.519 19.185 -46.126 1.00 76.12 81 ASP A C 1
ATOM 650 O O . ASP A 1 81 ? 42.389 19.162 -45.645 1.00 76.12 81 ASP A O 1
ATOM 654 N N . LEU A 1 82 ? 44.367 18.159 -45.992 1.00 77.06 82 LEU A N 1
ATOM 655 C CA . LEU A 1 82 ? 44.036 16.951 -45.240 1.00 77.06 82 LEU A CA 1
ATOM 656 C C . LEU A 1 82 ? 43.879 17.250 -43.742 1.00 77.06 82 LEU A C 1
ATOM 658 O O . LEU A 1 82 ? 42.902 16.827 -43.128 1.00 77.06 82 LEU A O 1
ATOM 662 N N . ALA A 1 83 ? 44.805 18.025 -43.168 1.00 77.19 83 ALA A N 1
ATOM 663 C CA . ALA A 1 83 ? 44.760 18.416 -41.760 1.00 77.19 83 ALA A CA 1
ATOM 664 C C . ALA A 1 83 ? 43.550 19.311 -41.444 1.00 77.19 83 ALA A C 1
ATOM 666 O O . ALA A 1 83 ? 42.911 19.158 -40.401 1.00 77.19 83 ALA A O 1
ATOM 667 N N . GLU A 1 84 ? 43.198 20.225 -42.350 1.00 80.06 84 GLU A N 1
ATOM 668 C CA . GLU A 1 84 ? 42.018 21.073 -42.197 1.00 80.06 84 GLU A CA 1
ATOM 669 C C . GLU A 1 84 ? 40.714 20.282 -42.362 1.00 80.06 84 GLU A C 1
ATOM 671 O O . GLU A 1 84 ? 39.775 20.468 -41.583 1.00 80.06 84 GLU A O 1
ATOM 676 N N . LEU A 1 85 ? 40.676 19.333 -43.302 1.00 80.94 85 LEU A N 1
ATOM 677 C CA . LEU A 1 85 ? 39.544 18.433 -43.486 1.00 80.94 85 LEU A CA 1
ATOM 678 C C . LEU A 1 85 ? 39.334 17.541 -42.253 1.00 80.94 85 LEU A C 1
ATOM 680 O O . LEU A 1 85 ? 38.212 17.462 -41.753 1.00 80.94 85 LEU A O 1
ATOM 684 N N . GLU A 1 86 ? 40.394 16.938 -41.708 1.00 77.56 86 GLU A N 1
ATOM 685 C CA . GLU A 1 86 ? 40.334 16.157 -40.466 1.00 77.56 86 GLU A CA 1
ATOM 686 C C . GLU A 1 86 ? 39.899 17.000 -39.263 1.00 77.56 86 GLU A C 1
ATOM 688 O O . GLU A 1 86 ? 39.082 16.548 -38.459 1.00 77.56 86 GLU A O 1
ATOM 693 N N . ARG A 1 87 ? 40.409 18.231 -39.133 1.00 80.06 87 ARG A N 1
ATOM 694 C CA . ARG A 1 87 ? 40.000 19.145 -38.060 1.00 80.06 87 ARG A CA 1
ATOM 695 C C . ARG A 1 87 ? 38.514 19.482 -38.166 1.00 80.06 87 ARG A C 1
ATOM 697 O O . ARG A 1 87 ? 37.794 19.352 -37.180 1.00 80.06 87 ARG A O 1
ATOM 704 N N . SER A 1 88 ? 38.047 19.844 -39.362 1.00 75.75 88 SER A N 1
ATOM 705 C CA . SER A 1 88 ? 36.636 20.163 -39.609 1.00 75.75 88 SER A CA 1
ATOM 706 C C . SER A 1 88 ? 35.714 18.967 -39.350 1.00 75.75 88 SER A C 1
ATOM 708 O O . SER A 1 88 ? 34.626 19.139 -38.803 1.00 75.75 88 SER A O 1
ATOM 710 N N . TYR A 1 89 ? 36.171 17.749 -39.663 1.00 79.19 89 TYR A N 1
ATOM 711 C CA . TYR A 1 89 ? 35.455 16.514 -39.361 1.00 79.19 89 TYR A CA 1
ATOM 712 C C . TYR A 1 89 ? 35.325 16.301 -37.852 1.00 79.19 89 TYR A C 1
ATOM 714 O O . TYR A 1 89 ? 34.213 16.114 -37.370 1.00 79.19 89 TYR A O 1
ATOM 722 N N . ARG A 1 90 ? 36.421 16.411 -37.088 1.00 77.56 90 ARG A N 1
ATOM 723 C CA . ARG A 1 90 ? 36.392 16.239 -35.622 1.00 77.56 90 ARG A CA 1
ATOM 724 C C . ARG A 1 90 ? 35.538 17.301 -34.929 1.00 77.56 90 ARG A C 1
ATOM 726 O O . ARG A 1 90 ? 34.801 16.990 -33.997 1.00 77.56 90 ARG A O 1
ATOM 733 N N . GLU A 1 91 ? 35.609 18.550 -35.386 1.00 78.31 91 GLU A N 1
ATOM 734 C CA . GLU A 1 91 ? 34.781 19.642 -34.860 1.00 78.31 91 GLU A CA 1
ATOM 735 C C . GLU A 1 91 ? 33.290 19.448 -35.167 1.00 78.31 91 GLU A C 1
ATOM 737 O O . GLU A 1 91 ? 32.446 19.796 -34.340 1.00 78.31 91 GLU A O 1
ATOM 742 N N . ALA A 1 92 ? 32.954 18.899 -36.337 1.00 73.19 92 ALA A N 1
ATOM 743 C CA . ALA A 1 92 ? 31.582 18.571 -36.704 1.00 73.19 92 ALA A CA 1
ATOM 744 C C . ALA A 1 92 ? 31.076 17.325 -35.961 1.00 73.19 92 ALA A C 1
ATOM 746 O O . ALA A 1 92 ? 29.944 17.329 -35.487 1.00 73.19 92 ALA A O 1
ATOM 747 N N . GLU A 1 93 ? 31.914 16.299 -35.800 1.00 72.69 93 GLU A N 1
ATOM 748 C CA . GLU A 1 93 ? 31.616 15.066 -35.067 1.00 72.69 93 GLU A CA 1
ATOM 749 C C . GLU A 1 93 ? 31.314 15.346 -33.589 1.00 72.69 93 GLU A C 1
ATOM 751 O O . GLU A 1 93 ? 30.322 14.845 -33.062 1.00 72.69 93 GLU A O 1
ATOM 756 N N . ALA A 1 94 ? 32.092 16.227 -32.952 1.00 70.06 94 ALA A N 1
ATOM 757 C CA . ALA A 1 94 ? 31.898 16.637 -31.560 1.00 70.06 94 ALA A CA 1
ATOM 758 C C . ALA A 1 94 ? 30.571 17.383 -31.298 1.00 70.06 94 ALA A C 1
ATOM 760 O O . ALA A 1 94 ? 30.172 17.535 -30.146 1.00 70.06 94 ALA A O 1
ATOM 761 N N . ARG A 1 95 ? 29.884 17.864 -32.345 1.00 67.69 95 ARG A N 1
ATOM 762 C CA . ARG A 1 95 ? 28.592 18.574 -32.251 1.00 67.69 95 ARG A CA 1
ATOM 763 C C . ARG A 1 95 ? 27.384 17.669 -32.495 1.00 67.69 95 ARG A C 1
ATOM 765 O O . ARG A 1 95 ? 26.254 18.157 -32.530 1.00 67.69 95 ARG A O 1
ATOM 772 N N . ILE A 1 96 ? 27.605 16.381 -32.742 1.00 68.56 96 ILE A N 1
ATOM 773 C CA . ILE A 1 96 ? 26.535 15.433 -33.035 1.00 68.56 96 ILE A CA 1
ATOM 774 C C . ILE A 1 96 ? 26.024 14.820 -31.731 1.00 68.56 96 ILE A C 1
ATOM 776 O O . ILE A 1 96 ? 26.781 14.168 -31.021 1.00 68.56 96 ILE A O 1
ATOM 780 N N . ASP A 1 97 ? 24.725 14.974 -31.459 1.00 58.91 97 ASP A N 1
ATOM 781 C CA . ASP A 1 97 ? 24.057 14.303 -30.340 1.00 58.91 97 ASP A CA 1
ATOM 782 C C . ASP A 1 97 ? 24.119 12.771 -30.491 1.00 58.91 97 ASP A C 1
ATOM 784 O O . ASP A 1 97 ? 23.682 12.214 -31.502 1.00 58.91 97 ASP A O 1
ATOM 788 N N . ASP A 1 98 ? 24.629 12.093 -29.460 1.00 62.59 98 ASP A N 1
ATOM 789 C CA . ASP A 1 98 ? 24.857 10.638 -29.399 1.00 62.59 98 ASP A CA 1
ATOM 790 C C . ASP A 1 98 ? 23.682 9.852 -28.769 1.00 62.59 98 ASP A C 1
ATOM 792 O O . ASP A 1 98 ? 23.825 8.697 -28.372 1.00 62.59 98 ASP A O 1
ATOM 796 N N . ASN A 1 99 ? 22.496 10.460 -28.680 1.00 58.84 99 ASN A N 1
ATOM 797 C CA . ASN A 1 99 ? 21.372 9.930 -27.894 1.00 58.84 99 ASN A CA 1
ATOM 798 C C . ASN A 1 99 ? 20.436 8.971 -28.651 1.00 58.84 99 ASN A C 1
ATOM 800 O O . ASN A 1 99 ? 19.447 8.513 -28.081 1.00 58.84 99 ASN A O 1
ATOM 804 N N . ILE A 1 100 ? 20.715 8.663 -29.919 1.00 65.12 100 ILE A N 1
ATOM 805 C CA . ILE A 1 100 ? 19.918 7.723 -30.718 1.00 65.12 100 ILE A CA 1
ATOM 806 C C . ILE A 1 100 ? 20.750 6.464 -30.963 1.00 65.12 100 ILE A C 1
ATOM 808 O O . ILE A 1 100 ? 21.910 6.534 -31.367 1.00 65.12 100 ILE A O 1
ATOM 812 N N . TYR A 1 101 ? 20.148 5.296 -30.742 1.00 71.56 101 TYR A N 1
ATOM 813 C CA . TYR A 1 101 ? 20.801 3.999 -30.907 1.00 71.56 101 TYR A CA 1
ATOM 814 C C . TYR A 1 101 ? 20.106 3.172 -31.981 1.00 71.56 101 TYR A C 1
ATOM 816 O O . TYR A 1 101 ? 18.888 3.218 -32.140 1.00 71.56 101 TYR A O 1
ATOM 824 N N . LYS A 1 102 ? 20.887 2.367 -32.697 1.00 73.69 102 LYS A N 1
ATOM 825 C CA . LYS A 1 102 ? 20.394 1.396 -33.667 1.00 73.69 102 LYS A CA 1
ATOM 826 C C . LYS A 1 102 ? 20.801 -0.006 -33.242 1.00 73.69 102 LYS A C 1
ATOM 828 O O . LYS A 1 102 ? 21.980 -0.282 -33.020 1.00 73.69 102 LYS A O 1
ATOM 833 N N . ILE A 1 103 ? 19.814 -0.894 -33.175 1.00 78.00 103 ILE A N 1
ATOM 834 C CA . ILE A 1 103 ? 20.036 -2.329 -33.006 1.00 78.00 103 ILE A CA 1
ATOM 835 C C . ILE A 1 103 ? 20.304 -2.912 -34.391 1.00 78.00 103 ILE A C 1
ATOM 837 O O . ILE A 1 103 ? 19.530 -2.713 -35.329 1.00 78.00 103 ILE A O 1
ATOM 841 N N . ILE A 1 104 ? 21.423 -3.607 -34.525 1.00 80.38 104 ILE A N 1
ATOM 842 C CA . ILE A 1 104 ? 21.818 -4.292 -35.749 1.00 80.38 104 ILE A CA 1
ATOM 843 C C . ILE A 1 104 ? 21.791 -5.786 -35.473 1.00 80.38 104 ILE A C 1
ATOM 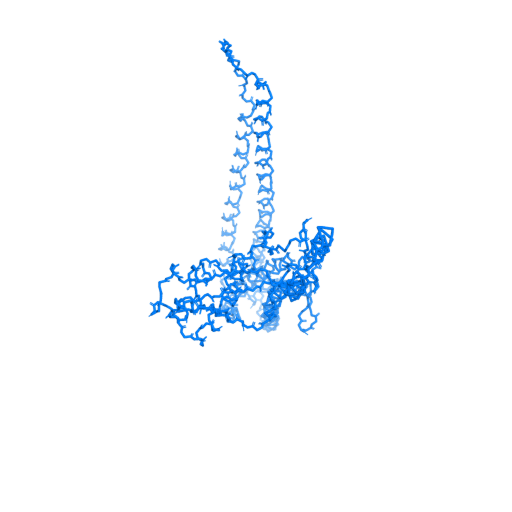845 O O . ILE A 1 104 ? 22.271 -6.248 -34.439 1.00 80.38 104 ILE A O 1
ATOM 849 N N . ILE A 1 105 ? 21.262 -6.535 -36.434 1.00 80.81 105 ILE A N 1
ATOM 850 C CA . ILE A 1 105 ? 21.317 -7.988 -36.454 1.00 80.81 105 ILE A CA 1
ATOM 851 C C . ILE A 1 105 ? 22.013 -8.441 -37.736 1.00 80.81 105 ILE A C 1
ATOM 853 O O . ILE A 1 105 ? 21.662 -8.000 -38.832 1.00 80.81 105 ILE A O 1
ATOM 857 N N . ARG A 1 106 ? 23.025 -9.303 -37.611 1.00 81.31 106 ARG A N 1
ATOM 858 C CA . ARG A 1 106 ? 23.642 -9.966 -38.767 1.00 81.31 106 ARG A CA 1
ATOM 859 C C . ARG A 1 106 ? 22.705 -11.069 -39.234 1.00 81.31 106 ARG A C 1
ATOM 861 O O . ARG A 1 106 ? 22.495 -12.044 -38.513 1.00 81.31 106 ARG A O 1
ATOM 868 N N . GLN A 1 107 ? 22.110 -10.875 -40.407 1.00 69.19 107 GLN A N 1
ATOM 869 C CA . GLN A 1 107 ? 21.030 -11.725 -40.889 1.00 69.19 107 GLN A CA 1
ATOM 870 C C . GLN A 1 107 ? 21.487 -12.682 -41.998 1.00 69.19 107 GLN A C 1
ATOM 872 O O . GLN A 1 107 ? 21.500 -12.351 -43.181 1.00 69.19 107 GLN A O 1
ATOM 877 N N . ASP A 1 108 ? 21.806 -13.900 -41.586 1.00 74.62 108 ASP A N 1
ATOM 878 C CA . ASP A 1 108 ? 22.233 -15.037 -42.412 1.00 74.62 108 ASP A CA 1
ATOM 879 C C . ASP A 1 108 ? 21.576 -16.364 -41.967 1.00 74.62 108 ASP A C 1
ATOM 881 O O . ASP A 1 108 ? 21.601 -17.336 -42.713 1.00 74.62 108 ASP A O 1
ATOM 885 N N . SER A 1 109 ? 20.975 -16.419 -40.769 1.00 74.12 109 SER A N 1
ATOM 886 C CA . SER A 1 109 ? 20.511 -17.673 -40.143 1.00 74.12 109 SER A CA 1
ATOM 887 C C . SER A 1 109 ? 18.988 -17.853 -40.051 1.00 74.12 109 SER A C 1
ATOM 889 O O . SER A 1 109 ? 18.544 -18.927 -39.662 1.00 74.12 109 SER A O 1
ATOM 891 N N . PHE A 1 110 ? 18.169 -16.848 -40.386 1.00 79.38 110 PHE A N 1
ATOM 892 C CA . PHE A 1 110 ? 16.698 -16.956 -40.352 1.00 79.38 110 PHE A CA 1
ATOM 893 C C . PHE A 1 110 ? 16.014 -15.998 -41.356 1.00 79.38 110 PHE A C 1
ATOM 895 O O . PHE A 1 110 ? 16.639 -15.036 -41.827 1.00 79.38 110 PHE A O 1
ATOM 902 N N . PRO A 1 111 ? 14.734 -16.245 -41.715 1.00 79.75 111 PRO A N 1
ATOM 903 C CA . PRO A 1 111 ? 14.015 -15.471 -42.729 1.00 79.75 111 PRO A CA 1
ATOM 904 C C . PRO A 1 111 ? 13.903 -13.959 -42.431 1.00 79.75 111 PRO A C 1
ATOM 906 O O . PRO A 1 111 ? 13.759 -13.580 -41.271 1.00 79.75 111 PRO A O 1
ATOM 909 N N . PRO A 1 112 ? 13.869 -13.080 -43.456 1.00 74.38 112 PRO A N 1
ATOM 910 C CA . PRO A 1 112 ? 13.766 -11.619 -43.281 1.00 74.38 112 PRO A CA 1
ATOM 911 C C . PRO A 1 112 ? 12.598 -11.138 -42.422 1.00 74.38 112 PRO A C 1
ATOM 913 O O . PRO A 1 112 ? 12.794 -10.299 -41.554 1.00 74.38 112 PRO A O 1
ATOM 916 N N . HIS A 1 113 ? 11.413 -11.727 -42.577 1.00 75.81 113 HIS A N 1
ATOM 917 C CA . HIS A 1 113 ? 10.247 -11.354 -41.770 1.00 75.81 113 HIS A CA 1
ATOM 918 C C . HIS A 1 113 ? 10.433 -11.648 -40.267 1.00 75.81 113 HIS A C 1
ATOM 920 O O . HIS A 1 113 ? 9.857 -10.969 -39.421 1.00 75.81 113 HIS A O 1
ATOM 926 N N . LEU A 1 114 ? 11.247 -12.655 -39.925 1.00 81.31 114 LEU A N 1
ATOM 927 C CA . LEU A 1 114 ? 11.610 -12.974 -38.544 1.00 81.31 114 LEU A CA 1
ATOM 928 C C . LEU A 1 114 ? 12.610 -11.954 -37.989 1.00 81.31 114 LEU A C 1
ATOM 930 O O . LEU A 1 114 ? 12.557 -11.658 -36.803 1.00 81.31 114 LEU A O 1
ATOM 934 N N . ALA A 1 115 ? 13.463 -11.362 -38.831 1.00 79.75 115 ALA A N 1
ATOM 935 C CA . ALA A 1 115 ? 14.409 -10.325 -38.420 1.00 79.75 115 ALA A CA 1
ATOM 936 C C . ALA A 1 115 ? 13.713 -9.063 -37.914 1.00 79.75 115 ALA A C 1
ATOM 938 O O . ALA A 1 115 ? 14.042 -8.586 -36.830 1.00 79.75 115 ALA A O 1
ATOM 939 N N . ASP A 1 116 ? 12.719 -8.566 -38.650 1.00 74.75 116 ASP A N 1
ATOM 940 C CA . ASP A 1 116 ? 11.953 -7.388 -38.233 1.00 74.75 116 ASP A CA 1
ATOM 941 C C . ASP A 1 116 ? 11.171 -7.657 -36.941 1.00 74.75 116 ASP A C 1
ATOM 943 O O . ASP A 1 116 ? 11.182 -6.838 -36.020 1.00 74.75 116 ASP A O 1
ATOM 947 N N . LYS A 1 117 ? 10.566 -8.848 -36.825 1.00 81.19 117 LYS A N 1
ATOM 948 C CA . LYS A 1 117 ? 9.850 -9.270 -35.615 1.00 81.19 117 LYS A CA 1
ATOM 949 C C . LYS A 1 117 ? 10.778 -9.381 -34.400 1.00 81.19 117 LYS A C 1
ATOM 951 O O . LYS A 1 117 ? 10.416 -8.943 -33.313 1.00 81.19 117 LYS A O 1
ATOM 956 N N . VAL A 1 118 ? 11.977 -9.932 -34.583 1.00 84.69 118 VAL A N 1
ATOM 957 C CA . VAL A 1 118 ? 13.000 -10.039 -33.534 1.00 84.69 118 VAL A CA 1
ATOM 958 C C . VAL A 1 118 ? 13.492 -8.658 -33.108 1.00 84.69 118 VAL A C 1
ATOM 960 O O . VAL A 1 118 ? 13.542 -8.385 -31.915 1.00 84.69 118 VAL A O 1
ATOM 963 N N . LEU A 1 119 ? 13.811 -7.768 -34.053 1.00 81.75 119 LEU A N 1
ATOM 964 C CA . LEU A 1 119 ? 14.280 -6.414 -33.741 1.00 81.75 119 LEU A CA 1
ATOM 965 C C . LEU A 1 119 ? 13.227 -5.602 -32.974 1.00 81.75 119 LEU A C 1
ATOM 967 O O . LEU A 1 119 ? 13.565 -4.976 -31.971 1.00 81.75 119 LEU A O 1
ATOM 971 N N . GLY A 1 120 ? 11.958 -5.655 -33.394 1.00 76.25 120 GLY A N 1
ATOM 972 C CA . GLY A 1 120 ? 10.854 -5.037 -32.649 1.00 76.25 120 GLY A CA 1
ATOM 973 C C . GLY A 1 120 ? 10.642 -5.677 -31.273 1.00 76.25 120 GLY A C 1
ATOM 974 O O . GLY A 1 120 ? 10.444 -4.975 -30.282 1.00 76.25 120 GLY A O 1
ATOM 975 N N . GLY A 1 121 ? 10.765 -7.006 -31.193 1.00 80.19 121 GLY A N 1
ATOM 976 C CA . GLY A 1 121 ? 10.650 -7.763 -29.949 1.00 80.19 121 GLY A CA 1
ATOM 977 C C . GLY A 1 121 ? 11.720 -7.416 -28.913 1.00 80.19 121 GLY A C 1
ATOM 978 O O . GLY A 1 121 ? 11.410 -7.393 -27.730 1.00 80.19 121 GLY A O 1
ATOM 979 N N . ILE A 1 122 ? 12.952 -7.097 -29.326 1.00 84.25 122 ILE A N 1
ATOM 980 C CA . ILE A 1 122 ? 14.042 -6.717 -28.403 1.00 84.25 122 ILE A CA 1
ATOM 981 C C . ILE A 1 122 ? 13.711 -5.436 -27.646 1.00 84.25 122 ILE A C 1
ATOM 983 O O . ILE A 1 122 ? 13.862 -5.398 -26.428 1.00 84.25 122 ILE A O 1
ATOM 987 N N . VAL A 1 123 ? 13.224 -4.407 -28.342 1.00 76.00 123 VAL A N 1
ATOM 988 C CA . VAL A 1 123 ? 12.859 -3.134 -27.701 1.00 76.00 123 VAL A CA 1
ATOM 989 C C . VAL A 1 123 ? 11.707 -3.342 -26.715 1.00 76.00 123 VAL A C 1
ATOM 991 O O . VAL A 1 123 ? 11.761 -2.842 -25.593 1.00 76.00 123 VAL A O 1
ATOM 994 N N . GLN A 1 124 ? 10.704 -4.130 -27.109 1.00 75.50 124 GLN A N 1
ATOM 995 C CA . GLN A 1 124 ? 9.551 -4.441 -26.268 1.00 75.50 124 GLN A CA 1
ATOM 996 C C . GLN A 1 124 ? 9.936 -5.264 -25.028 1.00 75.50 124 GLN A C 1
ATOM 998 O O . GLN A 1 124 ? 9.575 -4.898 -23.915 1.00 75.50 124 GLN A O 1
ATOM 1003 N N . ALA A 1 125 ? 10.703 -6.343 -25.200 1.00 81.62 125 ALA A N 1
ATOM 1004 C CA . ALA A 1 125 ? 11.132 -7.209 -24.102 1.00 81.62 125 ALA A CA 1
ATOM 1005 C C . ALA A 1 125 ? 12.053 -6.473 -23.120 1.00 81.62 125 ALA A C 1
ATOM 1007 O O . ALA A 1 125 ? 11.929 -6.629 -21.908 1.00 81.62 125 ALA A O 1
ATOM 1008 N N . TRP A 1 126 ? 12.952 -5.624 -23.627 1.00 79.00 126 TRP A N 1
ATOM 1009 C CA . TRP A 1 126 ? 13.769 -4.754 -22.788 1.00 79.00 126 TRP A CA 1
ATOM 1010 C C . TRP A 1 126 ? 12.901 -3.813 -21.947 1.00 79.00 126 TRP A C 1
ATOM 1012 O O . TRP A 1 126 ? 13.096 -3.726 -20.735 1.00 79.00 126 TRP A O 1
ATOM 1022 N N . TYR A 1 127 ? 11.899 -3.177 -22.559 1.00 73.19 127 TYR A N 1
ATOM 1023 C CA . TYR A 1 127 ? 10.981 -2.292 -21.847 1.00 73.19 127 TYR A CA 1
ATOM 1024 C C . TYR A 1 127 ? 10.194 -3.039 -20.763 1.00 73.19 127 TYR A C 1
ATOM 1026 O O . TYR A 1 127 ? 10.124 -2.572 -19.631 1.00 73.19 127 TYR A O 1
ATOM 1034 N N . GLU A 1 128 ? 9.652 -4.215 -21.079 1.00 73.50 128 GLU A N 1
ATOM 1035 C CA . GLU A 1 128 ? 8.890 -5.042 -20.137 1.00 73.50 128 GLU A CA 1
ATOM 1036 C C . GLU A 1 128 ? 9.735 -5.499 -18.944 1.00 73.50 128 GLU A C 1
ATOM 1038 O O . GLU A 1 128 ? 9.330 -5.295 -17.803 1.00 73.50 128 GLU A O 1
ATOM 1043 N N . ILE A 1 129 ? 10.937 -6.033 -19.181 1.00 74.38 129 ILE A N 1
ATOM 1044 C CA . ILE A 1 129 ? 11.827 -6.500 -18.106 1.00 74.38 129 ILE A CA 1
ATOM 1045 C C . ILE A 1 129 ? 12.204 -5.352 -17.167 1.00 74.38 129 ILE A C 1
ATOM 1047 O O . ILE A 1 129 ? 12.178 -5.510 -15.947 1.00 74.38 129 ILE A O 1
ATOM 1051 N N . TYR A 1 130 ? 12.555 -4.185 -17.711 1.00 70.00 130 TYR A N 1
ATOM 1052 C CA . TYR A 1 130 ? 12.922 -3.037 -16.882 1.00 70.00 130 TYR A CA 1
ATOM 1053 C C . TYR A 1 130 ? 11.718 -2.415 -16.170 1.00 70.00 130 TYR A C 1
ATOM 1055 O O . TYR A 1 130 ? 11.854 -1.985 -15.026 1.00 70.00 130 TYR A O 1
ATOM 1063 N N . ARG A 1 131 ? 10.538 -2.409 -16.800 1.00 67.25 131 ARG A N 1
ATOM 1064 C CA . ARG A 1 131 ? 9.277 -2.023 -16.155 1.00 67.25 131 ARG A CA 1
ATOM 1065 C C . ARG A 1 131 ? 8.994 -2.910 -14.945 1.00 67.25 131 ARG A C 1
ATOM 1067 O O . ARG A 1 131 ? 8.667 -2.393 -13.881 1.00 67.25 131 ARG A O 1
ATOM 1074 N N . ASP A 1 132 ? 9.160 -4.218 -15.093 1.00 67.06 132 ASP A N 1
ATOM 1075 C CA . ASP A 1 132 ? 8.888 -5.183 -14.032 1.00 67.06 132 ASP A CA 1
ATOM 1076 C C . ASP A 1 132 ? 9.922 -5.067 -12.891 1.00 67.06 132 ASP A C 1
ATOM 1078 O O . ASP A 1 132 ? 9.543 -5.075 -11.724 1.00 67.06 132 ASP A O 1
ATOM 1082 N N . LEU A 1 133 ? 11.203 -4.822 -13.193 1.00 67.00 133 LEU A N 1
ATOM 1083 C CA . LEU A 1 133 ? 12.233 -4.541 -12.174 1.00 67.00 133 LEU A CA 1
ATOM 1084 C C . LEU A 1 133 ? 11.974 -3.257 -11.368 1.00 67.00 133 LEU A C 1
ATOM 1086 O O . LEU A 1 133 ? 12.380 -3.155 -10.212 1.00 67.00 133 LEU A O 1
ATOM 1090 N N . GLU A 1 134 ? 11.344 -2.250 -11.973 1.00 63.84 134 GLU A N 1
ATOM 1091 C CA . GLU A 1 134 ? 10.959 -1.020 -11.274 1.00 63.84 134 GLU A CA 1
ATOM 1092 C C . GLU A 1 134 ? 9.580 -1.145 -10.600 1.00 63.84 134 GLU A C 1
ATOM 1094 O O . GLU A 1 134 ? 9.242 -0.319 -9.752 1.00 63.84 134 GLU A O 1
ATOM 1099 N N . SER A 1 135 ? 8.802 -2.188 -10.917 1.00 60.62 135 SER A N 1
ATOM 1100 C CA . SER A 1 135 ? 7.475 -2.417 -10.334 1.00 60.62 135 SER A CA 1
ATOM 1101 C C . SER A 1 135 ? 7.525 -2.698 -8.831 1.00 60.62 135 SER A C 1
ATOM 1103 O O . SER A 1 135 ? 6.630 -2.251 -8.119 1.00 60.62 135 SER A O 1
ATOM 1105 N N . ASP A 1 136 ? 8.613 -3.297 -8.332 1.00 60.94 136 ASP A N 1
ATOM 1106 C CA . ASP A 1 136 ? 8.863 -3.517 -6.897 1.00 60.94 136 ASP A CA 1
ATOM 1107 C C . ASP A 1 136 ? 8.930 -2.209 -6.091 1.00 60.94 136 ASP A C 1
ATOM 1109 O O . ASP A 1 136 ? 8.780 -2.204 -4.871 1.00 60.94 136 ASP A O 1
ATOM 1113 N N . LYS A 1 137 ? 9.163 -1.075 -6.762 1.00 64.75 137 LYS A N 1
ATOM 1114 C CA . LYS A 1 137 ? 9.180 0.254 -6.133 1.00 64.75 137 LYS A CA 1
ATOM 1115 C C . LYS A 1 137 ? 7.813 0.914 -6.088 1.00 64.75 137 LYS A C 1
ATOM 1117 O O . LYS A 1 137 ? 7.672 1.965 -5.467 1.00 64.75 137 LYS A O 1
ATOM 1122 N N . LEU A 1 138 ? 6.830 0.343 -6.777 1.00 68.56 138 LEU A N 1
ATOM 1123 C CA . LEU A 1 138 ? 5.453 0.796 -6.744 1.00 68.56 138 LEU A CA 1
ATOM 1124 C C . LEU A 1 138 ? 4.692 -0.086 -5.755 1.00 68.56 138 LEU A C 1
ATOM 1126 O O . LEU A 1 138 ? 4.721 -1.310 -5.874 1.00 68.56 138 LEU A O 1
ATOM 1130 N N . PRO A 1 139 ? 3.972 0.496 -4.789 1.00 69.31 139 PRO A N 1
ATOM 1131 C CA . PRO A 1 139 ? 3.333 -0.273 -3.748 1.00 69.31 139 PRO A CA 1
ATOM 1132 C C . PRO A 1 139 ? 2.291 -1.193 -4.383 1.00 69.31 139 PRO A C 1
ATOM 1134 O O . PRO A 1 139 ? 1.474 -0.791 -5.228 1.00 69.31 139 PRO A O 1
ATOM 1137 N N . THR A 1 140 ? 2.351 -2.465 -4.007 1.00 68.81 140 THR A N 1
ATOM 1138 C CA . THR A 1 140 ? 1.350 -3.459 -4.375 1.00 68.81 140 THR A CA 1
ATOM 1139 C C . THR A 1 140 ? 0.131 -3.268 -3.496 1.00 68.81 140 THR A C 1
ATOM 1141 O O . THR A 1 140 ? 0.234 -3.192 -2.274 1.00 68.81 140 THR A O 1
ATOM 1144 N N . SER A 1 141 ? -1.038 -3.188 -4.120 1.00 66.81 141 SER A N 1
ATOM 1145 C CA . SER A 1 141 ? -2.282 -3.079 -3.378 1.00 66.81 141 SER A CA 1
ATOM 1146 C C . SER A 1 141 ? -2.756 -4.461 -2.933 1.00 66.81 141 SER A C 1
ATOM 1148 O O . SER A 1 141 ? -3.013 -5.316 -3.777 1.00 66.81 141 SER A O 1
ATOM 1150 N N . ASN A 1 142 ? -2.938 -4.643 -1.624 1.00 64.12 142 ASN A N 1
ATOM 1151 C CA . ASN A 1 142 ? -3.698 -5.759 -1.047 1.00 64.12 142 ASN A CA 1
ATOM 1152 C C . ASN A 1 142 ? -5.162 -5.366 -0.775 1.00 64.12 142 ASN A C 1
ATOM 1154 O O . ASN A 1 142 ? -5.828 -5.968 0.067 1.00 64.12 142 ASN A O 1
ATOM 1158 N N . ILE A 1 143 ? -5.667 -4.324 -1.447 1.00 68.50 143 ILE A N 1
ATOM 1159 C CA . ILE A 1 143 ? -7.011 -3.812 -1.204 1.00 68.50 143 ILE A CA 1
ATOM 1160 C C . ILE A 1 143 ? -8.037 -4.856 -1.666 1.00 68.50 143 ILE A C 1
ATOM 1162 O O . ILE A 1 143 ? -8.255 -5.071 -2.856 1.00 68.50 143 ILE A O 1
ATOM 1166 N N . ASN A 1 144 ? -8.661 -5.514 -0.693 1.00 68.00 144 ASN A N 1
ATOM 1167 C CA . ASN A 1 144 ? -9.641 -6.569 -0.914 1.00 68.00 144 ASN A CA 1
ATOM 1168 C C . ASN A 1 144 ? -10.897 -6.036 -1.635 1.00 68.00 144 ASN A C 1
ATOM 1170 O O . ASN A 1 144 ? -11.527 -5.086 -1.157 1.00 68.00 144 ASN A O 1
ATOM 1174 N N . SER A 1 145 ? -11.271 -6.679 -2.746 1.00 68.88 145 SER A N 1
ATOM 1175 C CA . SER A 1 145 ? -12.467 -6.365 -3.540 1.00 68.88 145 SER A CA 1
ATOM 1176 C C . SER A 1 145 ? -13.772 -6.681 -2.812 1.00 68.88 145 SER A C 1
ATOM 1178 O O . SER A 1 145 ? -14.779 -6.019 -3.046 1.00 68.88 145 SER A O 1
ATOM 1180 N N . ASP A 1 146 ? -13.744 -7.640 -1.886 1.00 80.38 146 ASP A N 1
ATOM 1181 C CA . ASP A 1 146 ? -14.952 -8.228 -1.298 1.00 80.38 146 ASP A CA 1
ATOM 1182 C C . ASP A 1 146 ? -15.291 -7.604 0.061 1.00 80.38 146 ASP A C 1
ATOM 1184 O O . ASP A 1 146 ? -15.948 -8.218 0.904 1.00 80.38 146 ASP A O 1
ATOM 1188 N N . ILE A 1 147 ? -14.793 -6.390 0.325 1.00 84.50 147 ILE A N 1
ATOM 1189 C CA . ILE A 1 147 ? -15.012 -5.729 1.612 1.00 84.50 147 ILE A CA 1
ATOM 1190 C C . ILE A 1 147 ? -16.496 -5.531 1.903 1.00 84.50 147 ILE A C 1
ATOM 1192 O O . ILE A 1 147 ? -16.919 -5.741 3.034 1.00 84.50 147 ILE A O 1
ATOM 1196 N N . GLU A 1 148 ? -17.287 -5.166 0.896 1.00 85.38 148 GLU A N 1
ATOM 1197 C CA . GLU A 1 148 ? -18.704 -4.880 1.087 1.00 85.38 148 GLU A CA 1
ATOM 1198 C C . GLU A 1 148 ? -19.430 -6.108 1.634 1.00 85.38 148 GLU A C 1
ATOM 1200 O O . GLU A 1 148 ? -20.064 -6.026 2.684 1.00 85.38 148 GLU A O 1
ATOM 1205 N N . GLN A 1 149 ? -19.243 -7.265 0.998 1.00 86.19 149 GLN A N 1
ATOM 1206 C CA . GLN A 1 149 ? -19.846 -8.517 1.442 1.00 86.19 149 GLN A CA 1
ATOM 1207 C C . GLN A 1 149 ? -19.340 -8.934 2.828 1.00 86.19 149 GLN A C 1
ATOM 1209 O O . GLN A 1 149 ? -20.149 -9.179 3.719 1.00 86.19 149 GLN A O 1
ATOM 1214 N N . LYS A 1 150 ? -18.019 -8.894 3.063 1.00 86.62 150 LYS A N 1
ATOM 1215 C CA . LYS A 1 150 ? -17.447 -9.216 4.382 1.00 86.62 150 LYS A CA 1
ATOM 1216 C C . LYS A 1 150 ? -18.004 -8.328 5.496 1.00 86.62 150 LYS A C 1
ATOM 1218 O O . LYS A 1 150 ? -18.214 -8.803 6.606 1.00 86.62 150 LYS A O 1
ATOM 1223 N N . MET A 1 151 ? -18.228 -7.040 5.231 1.00 89.81 151 MET A N 1
ATOM 1224 C CA . MET A 1 151 ? -18.773 -6.121 6.231 1.00 89.81 151 MET A CA 1
ATOM 1225 C C . MET A 1 151 ? -20.248 -6.393 6.526 1.00 89.81 151 MET A C 1
ATOM 1227 O O . MET A 1 151 ? -20.643 -6.293 7.685 1.00 89.81 151 MET A O 1
ATOM 1231 N N . HIS A 1 152 ? -21.042 -6.785 5.526 1.00 87.19 152 HIS A N 1
ATOM 1232 C CA . HIS A 1 152 ? -22.430 -7.204 5.741 1.00 87.19 152 HIS A CA 1
ATOM 1233 C C . HIS A 1 152 ? -22.513 -8.509 6.546 1.00 87.19 152 HIS A C 1
ATOM 1235 O O . HIS A 1 152 ? -23.317 -8.598 7.473 1.00 87.19 152 HIS A O 1
ATOM 1241 N N . ASP A 1 153 ? -21.642 -9.481 6.261 1.00 87.00 153 ASP A N 1
ATOM 1242 C CA . ASP A 1 153 ? -21.570 -10.736 7.020 1.00 87.00 153 ASP A CA 1
ATOM 1243 C C . ASP A 1 153 ? -21.201 -10.477 8.490 1.00 87.00 153 ASP A C 1
ATOM 1245 O O . ASP A 1 153 ? -21.851 -10.987 9.406 1.00 87.00 153 ASP A O 1
ATOM 1249 N N . ASN A 1 154 ? -20.203 -9.616 8.730 1.00 85.88 154 ASN A N 1
ATOM 1250 C CA . ASN A 1 154 ? -19.805 -9.216 10.082 1.00 85.88 154 ASN A CA 1
ATOM 1251 C C . ASN A 1 154 ? -20.927 -8.460 10.803 1.00 85.88 154 ASN A C 1
ATOM 1253 O O . ASN A 1 154 ? -21.154 -8.699 11.987 1.00 85.88 154 ASN A O 1
ATOM 1257 N N . LEU A 1 155 ? -21.656 -7.583 10.098 1.00 87.56 155 LEU A N 1
ATOM 1258 C CA . LEU A 1 155 ? -22.773 -6.817 10.656 1.00 87.56 155 LEU A CA 1
ATOM 1259 C C . LEU A 1 155 ? -23.881 -7.737 11.188 1.00 87.56 155 LEU A C 1
ATOM 1261 O O . LEU A 1 155 ? -24.496 -7.424 12.208 1.00 87.56 155 LEU A O 1
ATOM 1265 N N . GLY A 1 156 ? -24.099 -8.884 10.535 1.00 82.06 156 GLY A N 1
ATOM 1266 C CA . GLY A 1 156 ? -25.025 -9.919 10.997 1.00 82.06 156 GLY A CA 1
ATOM 1267 C C . GLY A 1 156 ? -24.622 -10.579 12.324 1.00 82.06 156 GLY A C 1
ATOM 1268 O O . GLY A 1 156 ? -25.486 -11.096 13.026 1.00 82.06 156 GLY A O 1
ATOM 1269 N N . GLN A 1 157 ? -23.337 -10.542 12.693 1.00 84.12 157 GLN A N 1
ATOM 1270 C CA . GLN A 1 157 ? -22.815 -11.115 13.941 1.00 84.12 157 GLN A CA 1
ATOM 1271 C C . GLN A 1 157 ? -22.681 -10.062 15.051 1.00 84.12 157 GLN A C 1
ATOM 1273 O O . GLN A 1 157 ? -23.101 -10.270 16.194 1.00 84.12 157 GLN A O 1
ATOM 1278 N N . SER A 1 158 ? -22.065 -8.926 14.721 1.00 89.31 158 SER A N 1
ATOM 1279 C CA . SER A 1 158 ? -21.778 -7.833 15.646 1.00 89.31 158 SER A CA 1
ATOM 1280 C C . SER A 1 158 ? -21.480 -6.545 14.878 1.00 89.31 158 SER A C 1
ATOM 1282 O O . SER A 1 158 ? -20.660 -6.507 13.957 1.00 89.31 158 SER A O 1
ATOM 1284 N N . ARG A 1 159 ? -22.104 -5.445 15.315 1.00 92.56 159 ARG A N 1
ATOM 1285 C CA . ARG A 1 159 ? -21.827 -4.109 14.772 1.00 92.56 159 ARG A CA 1
ATOM 1286 C C . ARG A 1 159 ? -20.411 -3.647 15.106 1.00 92.56 159 ARG A C 1
ATOM 1288 O O . ARG A 1 159 ? -19.762 -3.057 14.248 1.00 92.56 159 ARG A O 1
ATOM 1295 N N . LEU A 1 160 ? -19.918 -3.938 16.314 1.00 91.88 160 LEU A N 1
ATOM 1296 C CA . LEU A 1 160 ? -18.546 -3.597 16.705 1.00 91.88 160 LEU A CA 1
ATOM 1297 C C . LEU A 1 160 ? -17.514 -4.373 15.889 1.00 91.88 160 LEU A C 1
ATOM 1299 O O . LEU A 1 160 ? -16.556 -3.767 15.422 1.00 91.88 160 LEU A O 1
ATOM 1303 N N . LEU A 1 161 ? -17.736 -5.670 15.657 1.00 90.75 161 LEU A N 1
ATOM 1304 C CA . LEU A 1 161 ? -16.873 -6.487 14.800 1.00 90.75 161 LEU A CA 1
ATOM 1305 C C . LEU A 1 161 ? -16.793 -5.909 13.381 1.00 90.75 161 LEU A C 1
ATOM 1307 O O . LEU A 1 161 ? -15.706 -5.745 12.830 1.00 90.75 161 LEU A O 1
ATOM 1311 N N . ALA A 1 162 ? -17.945 -5.565 12.794 1.00 92.88 162 ALA A N 1
ATOM 1312 C CA . ALA A 1 162 ? -17.997 -4.962 11.466 1.00 92.88 162 ALA A CA 1
ATOM 1313 C C . ALA A 1 162 ? -17.244 -3.623 11.411 1.00 92.88 162 ALA A C 1
ATOM 1315 O O . ALA A 1 162 ? -16.486 -3.377 10.473 1.00 92.88 162 ALA A O 1
ATOM 1316 N N . LEU A 1 163 ? -17.417 -2.769 12.423 1.00 93.75 163 LEU A N 1
ATOM 1317 C CA . LEU A 1 163 ? -16.732 -1.478 12.505 1.00 93.75 163 LEU A CA 1
ATOM 1318 C C . LEU A 1 163 ? -15.223 -1.619 12.719 1.00 93.75 163 LEU A C 1
ATOM 1320 O O . LEU A 1 163 ? -14.468 -0.851 12.125 1.00 93.75 163 LEU A O 1
ATOM 1324 N N . ASP A 1 164 ? -14.777 -2.585 13.523 1.00 91.12 164 ASP A N 1
ATOM 1325 C CA . ASP A 1 164 ? -13.351 -2.816 13.773 1.00 91.12 164 ASP A CA 1
ATOM 1326 C C . ASP A 1 164 ? -12.644 -3.333 12.516 1.00 91.12 164 ASP A C 1
ATOM 1328 O O . ASP A 1 164 ? -11.639 -2.769 12.091 1.00 91.12 164 ASP A O 1
ATOM 1332 N N . HIS A 1 165 ? -13.227 -4.320 11.831 1.00 90.56 165 HIS A N 1
ATOM 1333 C CA . HIS A 1 165 ? -12.675 -4.808 10.566 1.00 90.56 165 HIS A CA 1
ATOM 1334 C C . HIS A 1 165 ? -12.685 -3.735 9.465 1.00 90.56 165 HIS A C 1
ATOM 1336 O O . HIS A 1 165 ? -11.745 -3.654 8.669 1.00 90.56 165 HIS A O 1
ATOM 1342 N N . LEU A 1 166 ? -13.716 -2.882 9.412 1.00 92.94 166 LEU A N 1
ATOM 1343 C CA . LEU A 1 166 ? -13.723 -1.736 8.503 1.00 92.94 166 LEU A CA 1
ATOM 1344 C C . LEU A 1 166 ? -12.616 -0.736 8.870 1.00 92.94 166 LEU A C 1
ATOM 1346 O O . LEU A 1 166 ? -12.002 -0.158 7.976 1.00 92.94 166 LEU A O 1
ATOM 1350 N N . SER A 1 167 ? -12.348 -0.525 10.163 1.00 91.38 167 SER A N 1
ATOM 1351 C CA . SER A 1 167 ? -11.262 0.342 10.642 1.00 91.38 167 SER A CA 1
ATOM 1352 C C . SER A 1 167 ? -9.900 -0.185 10.199 1.00 91.38 167 SER A C 1
ATOM 1354 O O . SER A 1 167 ? -9.098 0.574 9.658 1.00 91.38 167 SER A O 1
ATOM 1356 N N . ASP A 1 168 ? -9.662 -1.491 10.313 1.00 89.56 168 ASP A N 1
ATOM 1357 C CA . ASP A 1 168 ? -8.412 -2.104 9.858 1.00 89.56 168 ASP A CA 1
ATOM 1358 C C . ASP A 1 168 ? -8.210 -1.960 8.342 1.00 89.56 168 ASP A C 1
ATOM 1360 O O . ASP A 1 168 ? -7.111 -1.638 7.890 1.00 89.56 168 ASP A O 1
ATOM 1364 N N . TYR A 1 169 ? -9.270 -2.079 7.540 1.00 91.25 169 TYR A N 1
ATOM 1365 C CA . TYR A 1 169 ? -9.178 -1.790 6.106 1.00 91.25 169 TYR A CA 1
ATOM 1366 C C . TYR A 1 169 ? -8.914 -0.308 5.806 1.00 91.25 169 TYR A C 1
ATOM 1368 O O . TYR A 1 169 ? -8.126 0.027 4.923 1.00 91.25 169 TYR A O 1
ATOM 1376 N N . VAL A 1 170 ? -9.551 0.600 6.546 1.00 92.69 170 VAL A N 1
ATOM 1377 C CA . VAL A 1 170 ? -9.324 2.047 6.418 1.00 92.69 170 VAL A CA 1
ATOM 1378 C C . VAL A 1 170 ? -7.887 2.421 6.806 1.00 92.69 170 VAL A C 1
ATOM 1380 O O . VAL A 1 170 ? -7.310 3.307 6.175 1.00 92.69 170 VAL A O 1
ATOM 1383 N N . LYS A 1 171 ? -7.270 1.731 7.776 1.00 90.25 171 LYS A N 1
ATOM 1384 C CA . LYS A 1 171 ? -5.834 1.868 8.087 1.00 90.25 171 LYS A CA 1
ATOM 1385 C C . LYS A 1 171 ? -4.958 1.407 6.920 1.00 90.25 171 LYS A C 1
ATOM 1387 O O . LYS A 1 171 ? -4.070 2.152 6.521 1.00 90.25 171 LYS A O 1
ATOM 1392 N N . GLN A 1 172 ? -5.253 0.255 6.312 1.00 89.56 172 GLN A N 1
ATOM 1393 C CA . GLN A 1 172 ? -4.520 -0.227 5.129 1.00 89.56 172 GLN A CA 1
ATOM 1394 C C . GLN A 1 172 ? -4.612 0.758 3.952 1.00 89.56 172 GLN A C 1
ATOM 1396 O O . GLN A 1 172 ? -3.624 1.005 3.264 1.00 89.56 172 GLN A O 1
ATOM 1401 N N . LEU A 1 173 ? -5.786 1.363 3.734 1.00 91.75 173 LEU A N 1
ATOM 1402 C CA . LEU A 1 173 ? -5.958 2.426 2.740 1.00 91.75 173 LEU A CA 1
ATOM 1403 C C . LEU A 1 173 ? -5.132 3.679 3.067 1.00 91.75 173 LEU A C 1
ATOM 1405 O O . LEU A 1 173 ? -4.556 4.270 2.156 1.00 91.75 173 LEU A O 1
ATOM 1409 N N . ASP A 1 174 ? -5.065 4.082 4.341 1.00 92.50 174 ASP A N 1
ATOM 1410 C CA . ASP A 1 174 ? -4.257 5.223 4.802 1.00 92.50 174 ASP A CA 1
ATOM 1411 C C . ASP A 1 174 ? -2.766 5.006 4.529 1.00 92.50 174 ASP A C 1
ATOM 1413 O O . ASP A 1 174 ? -2.090 5.879 3.990 1.00 92.50 174 ASP A O 1
ATOM 1417 N N . GLU A 1 175 ? -2.255 3.828 4.884 1.00 89.75 175 GLU A N 1
ATOM 1418 C CA . GLU A 1 175 ? -0.864 3.435 4.652 1.00 89.75 175 GLU A CA 1
ATOM 1419 C C . GLU A 1 175 ? -0.536 3.410 3.161 1.00 89.75 175 GLU A C 1
ATOM 1421 O O . GLU A 1 175 ? 0.473 3.972 2.734 1.00 89.75 175 GLU A O 1
ATOM 1426 N N . PHE A 1 176 ? -1.424 2.837 2.350 1.00 90.38 176 PHE A N 1
ATOM 1427 C CA . PHE A 1 176 ? -1.242 2.798 0.906 1.00 90.38 176 PHE A CA 1
ATOM 1428 C C . PHE A 1 176 ? -1.251 4.206 0.290 1.00 90.38 176 PHE A C 1
ATOM 1430 O O . PHE A 1 176 ? -0.412 4.521 -0.552 1.00 90.38 176 PHE A O 1
ATOM 1437 N N . LEU A 1 177 ? -2.135 5.097 0.751 1.00 92.06 177 LEU A N 1
ATOM 1438 C CA . LEU A 1 177 ? -2.134 6.505 0.344 1.00 92.06 177 LEU A CA 1
ATOM 1439 C C . LEU A 1 177 ? -0.831 7.227 0.723 1.00 92.06 177 LEU A C 1
ATOM 1441 O O . LEU A 1 177 ? -0.325 8.005 -0.084 1.00 92.06 177 LEU A O 1
ATOM 1445 N N . LYS A 1 178 ? -0.259 6.963 1.904 1.00 90.19 178 LYS A N 1
ATOM 1446 C CA . LYS A 1 178 ? 1.044 7.526 2.308 1.00 90.19 178 LYS A CA 1
ATOM 1447 C C . LYS A 1 178 ? 2.171 7.049 1.390 1.00 90.19 178 LYS A C 1
ATOM 1449 O O . LYS A 1 178 ? 2.930 7.877 0.896 1.00 90.19 178 LYS A O 1
ATOM 1454 N N . GLN A 1 179 ? 2.216 5.756 1.068 1.00 87.62 179 GLN A N 1
ATOM 1455 C CA . GLN A 1 179 ? 3.193 5.203 0.118 1.00 87.62 179 GLN A CA 1
ATOM 1456 C C . GLN A 1 179 ? 3.068 5.848 -1.272 1.00 87.62 179 GLN A C 1
ATOM 1458 O O . GLN A 1 179 ? 4.065 6.209 -1.898 1.00 87.62 179 GLN A O 1
ATOM 1463 N N . LEU A 1 180 ? 1.837 6.049 -1.757 1.00 87.81 180 LEU A N 1
ATOM 1464 C CA . LEU A 1 180 ? 1.601 6.751 -3.022 1.00 87.81 180 LEU A CA 1
ATOM 1465 C C . LEU A 1 180 ? 2.055 8.215 -2.962 1.00 87.81 180 LEU A C 1
ATOM 1467 O O . LEU A 1 180 ? 2.606 8.715 -3.942 1.00 87.81 180 LEU A O 1
ATOM 1471 N N . GLN A 1 181 ? 1.865 8.897 -1.831 1.00 87.56 181 GLN A N 1
ATOM 1472 C CA . GLN A 1 181 ? 2.310 10.279 -1.637 1.00 87.56 181 GLN A CA 1
ATOM 1473 C C . GLN A 1 181 ? 3.837 10.403 -1.658 1.00 87.56 181 GLN A C 1
ATOM 1475 O O . GLN A 1 181 ? 4.368 11.318 -2.293 1.00 87.56 181 GLN A O 1
ATOM 1480 N N . GLU A 1 182 ? 4.543 9.475 -1.015 1.00 84.56 182 GLU A N 1
ATOM 1481 C CA . GLU A 1 182 ? 6.008 9.419 -1.039 1.00 84.56 182 GLU A CA 1
ATOM 1482 C C . GLU A 1 182 ? 6.538 9.269 -2.469 1.00 84.56 182 GLU A C 1
ATOM 1484 O O . GLU A 1 182 ? 7.459 9.980 -2.876 1.00 84.56 182 GLU A O 1
ATOM 1489 N N . ILE A 1 183 ? 5.911 8.403 -3.269 1.00 79.75 183 ILE A N 1
ATOM 1490 C CA . ILE A 1 183 ? 6.296 8.185 -4.671 1.00 79.75 183 ILE A CA 1
ATOM 1491 C C . ILE A 1 183 ? 5.927 9.379 -5.542 1.00 79.75 183 ILE A C 1
ATOM 1493 O O . ILE A 1 183 ? 6.687 9.750 -6.444 1.00 79.75 183 ILE A O 1
ATOM 1497 N N . LEU A 1 184 ? 4.776 10.003 -5.293 1.00 81.38 184 LEU A N 1
ATOM 1498 C CA . LEU A 1 184 ? 4.359 11.208 -5.998 1.00 81.38 184 LEU A CA 1
ATOM 1499 C C . LEU A 1 184 ? 5.406 12.320 -5.841 1.00 81.38 184 LEU A C 1
ATOM 1501 O O . LEU A 1 184 ? 5.687 13.008 -6.820 1.00 81.38 184 LEU A O 1
ATOM 1505 N N . ASN A 1 185 ? 6.051 12.438 -4.674 1.00 77.19 185 ASN A N 1
ATOM 1506 C CA . ASN A 1 185 ? 7.194 13.326 -4.430 1.00 77.19 185 ASN A CA 1
ATOM 1507 C C . ASN A 1 185 ? 6.950 14.772 -4.921 1.00 77.19 185 ASN A C 1
ATOM 1509 O O . ASN A 1 185 ? 7.670 15.291 -5.776 1.00 77.19 185 ASN A O 1
ATOM 1513 N N . ASN A 1 186 ? 5.889 15.402 -4.404 1.00 73.19 186 ASN A N 1
ATOM 1514 C CA . ASN A 1 186 ? 5.437 16.769 -4.720 1.00 73.19 186 ASN A CA 1
ATOM 1515 C C . ASN A 1 186 ? 5.024 17.027 -6.181 1.00 73.19 186 ASN A C 1
ATOM 1517 O O . ASN A 1 186 ? 4.829 18.181 -6.570 1.00 73.19 186 ASN A O 1
ATOM 1521 N N . ARG A 1 187 ? 4.869 15.982 -7.001 1.00 74.12 187 ARG A N 1
ATOM 1522 C CA . ARG A 1 187 ? 4.276 16.113 -8.336 1.00 74.12 187 ARG A CA 1
ATOM 1523 C C . ARG A 1 187 ? 2.772 16.355 -8.235 1.00 74.12 187 ARG A C 1
ATOM 1525 O O . ARG A 1 187 ? 2.112 15.898 -7.305 1.00 74.12 187 ARG A O 1
ATOM 1532 N N . SER A 1 188 ? 2.242 17.081 -9.213 1.00 79.00 188 SER A N 1
ATOM 1533 C CA . SER A 1 188 ? 0.813 17.352 -9.320 1.00 79.00 188 SER A CA 1
ATOM 1534 C C . SER A 1 188 ? 0.184 16.320 -10.247 1.00 79.00 188 SER A C 1
ATOM 1536 O O . SER A 1 188 ? 0.335 16.411 -11.462 1.00 79.00 188 SER A O 1
ATOM 1538 N N . LEU A 1 189 ? -0.4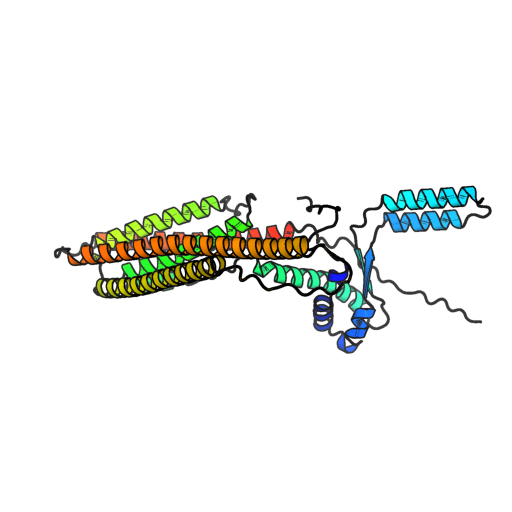89 15.336 -9.656 1.00 83.19 189 LEU A N 1
ATOM 1539 C CA . LEU A 1 189 ? -1.285 14.341 -10.365 1.00 83.19 189 LEU A CA 1
ATOM 1540 C C . LEU A 1 189 ? -2.711 14.399 -9.825 1.00 83.19 189 LEU A C 1
ATOM 1542 O O . LEU A 1 189 ? -2.912 14.313 -8.612 1.00 83.19 189 LEU A O 1
ATOM 1546 N N . SER A 1 190 ? -3.682 14.541 -10.722 1.00 90.00 190 SER A N 1
ATOM 1547 C CA . SER A 1 190 ? -5.105 14.488 -10.397 1.00 90.00 190 SER A CA 1
ATOM 1548 C C . SER A 1 190 ? -5.761 13.287 -11.065 1.00 90.00 190 SER A C 1
ATOM 1550 O O . SER A 1 190 ? -5.401 12.899 -12.178 1.00 90.00 190 SER A O 1
ATOM 1552 N N . LEU A 1 191 ? -6.779 12.741 -10.409 1.00 91.38 191 LEU A N 1
ATOM 1553 C CA . LEU A 1 191 ? -7.722 11.819 -11.028 1.00 91.38 191 LEU A CA 1
ATOM 1554 C C . LEU A 1 191 ? -8.477 12.502 -12.182 1.00 91.38 191 LEU A C 1
ATOM 1556 O O . LEU A 1 191 ? -8.552 13.735 -12.224 1.00 91.38 191 LEU A O 1
ATOM 1560 N N . PRO A 1 192 ? -9.122 11.739 -13.085 1.00 87.50 192 PRO A N 1
ATOM 1561 C CA . PRO A 1 192 ? -9.975 12.307 -14.130 1.00 87.50 192 PRO A CA 1
ATOM 1562 C C . PRO A 1 192 ? -11.168 13.087 -13.559 1.00 87.50 192 PRO A C 1
ATOM 1564 O O . PRO A 1 192 ? -11.698 13.977 -14.217 1.00 87.50 192 PRO A O 1
ATOM 1567 N N . SER A 1 193 ? -11.568 12.782 -12.319 1.00 87.44 193 SER A N 1
ATOM 1568 C CA . SER A 1 193 ? -12.564 13.534 -11.549 1.00 87.44 193 SER A CA 1
ATOM 1569 C C . SER A 1 193 ? -12.072 14.903 -11.054 1.00 87.44 193 SER A C 1
ATOM 1571 O O . SER A 1 193 ? -12.885 15.686 -10.569 1.00 87.44 193 SER A O 1
ATOM 1573 N N . GLY A 1 194 ? -10.771 15.199 -11.158 1.00 89.31 194 GLY A N 1
ATOM 1574 C CA . GLY A 1 194 ? -10.137 16.429 -10.672 1.00 89.31 194 GLY A CA 1
ATOM 1575 C C . GLY A 1 194 ? -9.573 16.347 -9.249 1.00 89.31 194 GLY A C 1
ATOM 1576 O O . GLY A 1 194 ? -8.940 17.297 -8.802 1.00 89.31 194 GLY A O 1
ATOM 1577 N N . GLU A 1 195 ? -9.769 15.231 -8.544 1.00 94.12 195 GLU A N 1
ATOM 1578 C CA . GLU A 1 195 ? -9.289 15.035 -7.169 1.00 94.12 195 GLU A CA 1
ATOM 1579 C C . GLU A 1 195 ? -7.787 14.715 -7.125 1.00 94.12 195 GLU A C 1
ATOM 1581 O O . GLU A 1 195 ? -7.289 13.883 -7.886 1.00 94.12 195 GLU A O 1
ATOM 1586 N N . TYR A 1 196 ? -7.070 15.332 -6.191 1.00 93.62 196 TYR A N 1
ATOM 1587 C CA . TYR A 1 196 ? -5.667 15.062 -5.884 1.00 93.62 196 TYR A CA 1
ATOM 1588 C C . TYR A 1 196 ? -5.533 14.059 -4.734 1.00 93.62 196 TYR A C 1
ATOM 1590 O O . TYR A 1 196 ? -6.479 13.791 -3.993 1.00 93.62 196 TYR A O 1
ATOM 1598 N N . ILE A 1 197 ? -4.319 13.543 -4.510 1.00 92.31 197 ILE A N 1
ATOM 1599 C CA . ILE A 1 197 ? -4.055 12.622 -3.392 1.00 92.31 197 ILE A CA 1
ATOM 1600 C C . ILE A 1 197 ? -4.448 13.210 -2.025 1.00 92.31 197 ILE A C 1
ATOM 1602 O O . ILE A 1 197 ? -4.933 12.483 -1.161 1.00 92.31 197 ILE A O 1
ATOM 1606 N N . GLY A 1 198 ? -4.310 14.531 -1.849 1.00 92.12 198 GLY A N 1
ATOM 1607 C CA . GLY A 1 198 ? -4.744 15.234 -0.640 1.00 92.12 198 GLY A CA 1
ATOM 1608 C C . GLY A 1 198 ? -6.261 15.187 -0.433 1.00 92.12 198 GLY A C 1
ATOM 1609 O O . GLY A 1 198 ? -6.719 15.010 0.693 1.00 92.12 198 GLY A O 1
ATOM 1610 N N . ASP A 1 199 ? -7.048 15.243 -1.510 1.00 95.69 199 ASP A N 1
ATOM 1611 C CA . ASP A 1 199 ? -8.507 15.116 -1.437 1.00 95.69 199 ASP A CA 1
ATOM 1612 C C . ASP A 1 199 ? -8.914 13.697 -1.017 1.00 95.69 199 ASP A C 1
ATOM 1614 O O . ASP A 1 199 ? -9.818 13.518 -0.199 1.00 95.69 199 ASP A O 1
ATOM 1618 N N . LEU A 1 200 ? -8.193 12.676 -1.500 1.00 95.75 200 LEU A N 1
ATOM 1619 C CA . LEU A 1 200 ? -8.397 11.283 -1.086 1.00 95.75 200 LEU A CA 1
ATOM 1620 C C . LEU A 1 200 ? -8.077 11.079 0.404 1.00 95.75 200 LEU A C 1
ATOM 1622 O O . LEU A 1 200 ? -8.802 10.370 1.103 1.00 95.75 200 LEU A O 1
ATOM 1626 N N . GLN A 1 201 ? -7.030 11.736 0.913 1.00 95.31 201 GLN A N 1
ATOM 1627 C CA . GLN A 1 201 ? -6.694 11.728 2.341 1.00 95.31 201 GLN A CA 1
ATOM 1628 C C . GLN A 1 201 ? -7.776 12.408 3.186 1.00 95.31 201 GLN A C 1
ATOM 1630 O O . GLN A 1 201 ? -8.157 11.887 4.235 1.00 95.31 201 GLN A O 1
ATOM 1635 N N . ILE A 1 202 ? -8.316 13.538 2.722 1.00 95.88 202 ILE A N 1
ATOM 1636 C CA . ILE A 1 202 ? -9.432 14.229 3.380 1.00 95.88 202 ILE A CA 1
ATOM 1637 C C . ILE A 1 202 ? -10.682 13.335 3.400 1.00 95.88 202 ILE A C 1
ATOM 1639 O O . ILE A 1 202 ? -11.310 13.175 4.449 1.00 95.88 202 ILE A O 1
ATOM 1643 N N . ALA A 1 203 ? -11.018 12.689 2.280 1.00 96.25 203 ALA A N 1
ATOM 1644 C CA . ALA A 1 203 ? -12.127 11.738 2.203 1.00 96.25 203 ALA A CA 1
ATOM 1645 C C . ALA A 1 203 ? -11.962 10.580 3.204 1.00 96.25 203 ALA A C 1
ATOM 1647 O O . ALA A 1 203 ? -12.916 10.218 3.898 1.00 96.25 203 ALA A O 1
ATOM 1648 N N . LEU A 1 204 ? -10.742 10.050 3.346 1.00 96.38 204 LEU A N 1
ATOM 1649 C CA . LEU A 1 204 ? -10.429 9.014 4.330 1.00 96.38 204 LEU A CA 1
ATOM 1650 C C . LEU A 1 204 ? -10.621 9.502 5.773 1.00 96.38 204 LEU A C 1
ATOM 1652 O O . LEU A 1 204 ? -11.142 8.766 6.610 1.00 96.38 204 LEU A O 1
ATOM 1656 N N . GLN A 1 205 ? -10.238 10.745 6.080 1.00 95.19 205 GLN A N 1
ATOM 1657 C CA . GLN A 1 205 ? -10.460 11.329 7.406 1.00 95.19 205 GLN A CA 1
ATOM 1658 C C . GLN A 1 205 ? -11.950 11.461 7.735 1.00 95.19 205 GLN A C 1
ATOM 1660 O O . GLN A 1 205 ? -12.342 11.207 8.874 1.00 95.19 205 GLN A O 1
ATOM 1665 N N . TYR A 1 206 ? -12.792 11.818 6.760 1.00 94.94 206 TYR A N 1
ATOM 1666 C CA . TYR A 1 206 ? -14.241 11.826 6.963 1.00 94.94 206 TYR A CA 1
ATOM 1667 C C . TYR A 1 206 ? -14.782 10.424 7.252 1.00 94.94 206 TYR A C 1
ATOM 1669 O O . TYR A 1 206 ? -15.567 10.268 8.185 1.00 94.94 206 TYR A O 1
ATOM 1677 N N . ILE A 1 207 ? -14.323 9.402 6.522 1.00 96.25 207 ILE A N 1
ATOM 1678 C CA . ILE A 1 207 ? -14.687 8.000 6.782 1.00 96.25 207 ILE A CA 1
ATOM 1679 C C . ILE A 1 207 ? -14.324 7.602 8.219 1.00 96.25 207 ILE A C 1
ATOM 1681 O O . ILE A 1 207 ? -15.196 7.113 8.935 1.00 96.25 207 ILE A O 1
ATOM 1685 N N . LYS A 1 208 ? -13.093 7.889 8.669 1.00 94.75 208 LYS A N 1
ATOM 1686 C CA . LYS A 1 208 ? -12.644 7.613 10.048 1.00 94.75 208 LYS A CA 1
ATOM 1687 C C . LYS A 1 208 ? -13.569 8.263 11.087 1.00 94.75 208 LYS A C 1
ATOM 1689 O O . LYS A 1 208 ? -14.048 7.590 11.991 1.00 94.75 208 LYS A O 1
ATOM 1694 N N . ARG A 1 209 ? -13.928 9.542 10.904 1.00 93.88 209 ARG A N 1
ATOM 1695 C CA . ARG A 1 209 ? -14.857 10.249 11.810 1.00 93.88 209 ARG A CA 1
ATOM 1696 C C . ARG A 1 209 ? -16.243 9.604 11.868 1.00 93.88 209 ARG A C 1
ATOM 1698 O O . ARG A 1 209 ? -16.838 9.537 12.942 1.00 93.88 209 ARG A O 1
ATOM 1705 N N . TYR A 1 210 ? -16.774 9.143 10.734 1.00 94.19 210 TYR A N 1
ATOM 1706 C CA . TYR A 1 210 ? -18.062 8.444 10.718 1.00 94.19 210 TYR A CA 1
ATOM 1707 C C . TYR A 1 210 ? -17.983 7.079 11.407 1.00 94.19 210 TYR A C 1
ATOM 1709 O O . TYR A 1 210 ? -18.932 6.703 12.092 1.00 94.19 210 TYR A O 1
ATOM 1717 N N . GLN A 1 211 ? -16.863 6.362 11.281 1.00 93.25 211 GLN A N 1
ATOM 1718 C CA . GLN A 1 211 ? -16.638 5.114 12.014 1.00 93.25 211 GLN A CA 1
ATOM 1719 C C . GLN A 1 211 ? -16.594 5.344 13.525 1.00 93.25 211 GLN A C 1
ATOM 1721 O O . GLN A 1 211 ? -17.284 4.631 14.248 1.00 93.25 211 GLN A O 1
ATOM 1726 N N . ASP A 1 212 ? -15.866 6.362 13.990 1.00 90.50 212 ASP A N 1
ATOM 1727 C CA . ASP A 1 212 ? -15.792 6.708 15.416 1.00 90.50 212 ASP A CA 1
ATOM 1728 C C . ASP A 1 212 ? -17.185 7.028 15.980 1.00 90.50 212 ASP A C 1
ATOM 1730 O O . ASP A 1 212 ? -17.561 6.563 17.056 1.00 90.50 212 ASP A O 1
ATOM 1734 N N . MET A 1 213 ? -17.992 7.779 15.223 1.00 92.62 213 MET A N 1
ATOM 1735 C CA . MET A 1 213 ? -19.378 8.081 15.586 1.00 92.62 213 MET A CA 1
ATOM 1736 C C . MET A 1 213 ? -20.244 6.813 15.642 1.00 92.62 213 MET A C 1
ATOM 1738 O O . MET A 1 213 ? -21.001 6.629 16.590 1.00 92.62 213 MET A O 1
ATOM 1742 N N . LEU A 1 214 ? -20.132 5.920 14.654 1.00 94.69 214 LEU A N 1
ATOM 1743 C CA . LEU A 1 214 ? -20.866 4.650 14.631 1.00 94.69 214 LEU A CA 1
ATOM 1744 C C . LEU A 1 214 ? -20.471 3.740 15.800 1.00 94.69 214 LEU A C 1
ATOM 1746 O O . LEU A 1 214 ? -21.339 3.100 16.391 1.00 94.69 214 LEU A O 1
ATOM 1750 N N . GLN A 1 215 ? -19.188 3.697 16.160 1.00 92.25 215 GLN A N 1
ATOM 1751 C CA . GLN A 1 215 ? -18.715 2.957 17.330 1.00 92.25 215 GLN A CA 1
ATOM 1752 C C . GLN A 1 215 ? -19.322 3.526 18.612 1.00 92.25 215 GLN A C 1
ATOM 1754 O O . GLN A 1 215 ? -19.847 2.764 19.422 1.00 92.25 215 GLN A O 1
ATOM 1759 N N . GLN A 1 216 ? -19.330 4.854 18.767 1.00 89.81 216 GLN A N 1
ATOM 1760 C CA . GLN A 1 216 ? -19.984 5.516 19.899 1.00 89.81 216 GLN A CA 1
ATOM 1761 C C . GLN A 1 216 ? -21.476 5.190 19.963 1.00 89.81 216 GLN A C 1
ATOM 1763 O O . GLN A 1 216 ? -21.955 4.820 21.027 1.00 89.81 216 GLN A O 1
ATOM 1768 N N . MET A 1 217 ? -22.195 5.215 18.835 1.00 91.38 217 MET A N 1
ATOM 1769 C CA . MET A 1 217 ? -23.611 4.827 18.801 1.00 91.38 217 MET A CA 1
ATOM 1770 C C . MET A 1 217 ? -23.835 3.410 19.345 1.00 91.38 217 MET A C 1
ATOM 1772 O O . MET A 1 217 ? -24.762 3.201 20.123 1.00 91.38 217 MET A O 1
ATOM 1776 N N . VAL A 1 218 ? -22.996 2.440 18.962 1.00 91.25 218 VAL A N 1
ATOM 1777 C CA . VAL A 1 218 ? -23.119 1.051 19.443 1.00 91.25 218 VAL A CA 1
ATOM 1778 C C . VAL A 1 218 ? -22.780 0.947 20.928 1.00 91.25 218 VAL A C 1
ATOM 1780 O O . VAL A 1 218 ? -23.503 0.306 21.687 1.00 91.25 218 VAL A O 1
ATOM 1783 N N . VAL A 1 219 ? -21.705 1.604 21.364 1.00 89.81 219 VAL A N 1
ATOM 1784 C CA . VAL A 1 219 ? -21.296 1.616 22.773 1.00 89.81 219 VAL A CA 1
ATOM 1785 C C . VAL A 1 219 ? -22.352 2.284 23.649 1.00 89.81 219 VAL A C 1
ATOM 1787 O O . VAL A 1 219 ? -22.613 1.792 24.739 1.00 89.81 219 VAL A O 1
ATOM 1790 N N . ASP A 1 220 ? -22.994 3.350 23.175 1.00 87.56 220 ASP A N 1
ATOM 1791 C CA . ASP A 1 220 ? -23.953 4.156 23.936 1.00 87.56 220 ASP A CA 1
ATOM 1792 C C . ASP A 1 220 ? -25.398 3.612 23.872 1.00 87.56 220 ASP A C 1
ATOM 1794 O O . ASP A 1 220 ? -26.259 4.062 24.629 1.00 87.56 220 ASP A O 1
ATOM 1798 N N . SER A 1 221 ? -25.680 2.627 23.007 1.00 86.88 221 SER A N 1
ATOM 1799 C CA . SER A 1 221 ? -27.028 2.083 22.812 1.00 86.88 221 SER A CA 1
ATOM 1800 C C . SER A 1 221 ? -27.089 0.561 22.914 1.00 86.88 221 SER A C 1
ATOM 1802 O O . SER A 1 221 ? -26.677 -0.169 22.011 1.00 86.88 221 SER A O 1
ATOM 1804 N N . GLN A 1 222 ? -27.738 0.063 23.968 1.00 83.69 222 GLN A N 1
ATOM 1805 C CA . GLN A 1 222 ? -27.936 -1.374 24.168 1.00 83.69 222 GLN A CA 1
ATOM 1806 C C . GLN A 1 222 ? -28.771 -2.042 23.059 1.00 83.69 222 GLN A C 1
ATOM 1808 O O . GLN A 1 222 ? -28.630 -3.238 22.824 1.00 83.69 222 GLN A O 1
ATOM 1813 N N . SER A 1 223 ? -29.612 -1.293 22.333 1.00 84.81 223 SER A N 1
ATOM 1814 C CA . SER A 1 223 ? -30.399 -1.835 21.212 1.00 84.81 223 SER A CA 1
ATOM 1815 C C . SER A 1 223 ? -29.560 -2.156 19.972 1.00 84.81 223 SER A C 1
ATOM 1817 O O . SER A 1 223 ? -30.009 -2.901 19.096 1.00 84.81 223 SER A O 1
ATOM 1819 N N . LEU A 1 224 ? -28.357 -1.584 19.886 1.00 87.38 224 LEU A N 1
ATOM 1820 C CA . LEU A 1 224 ? -27.400 -1.812 18.808 1.00 87.38 224 LEU A CA 1
ATOM 1821 C C . LEU A 1 224 ? -26.397 -2.918 19.146 1.00 87.38 224 LEU A C 1
ATOM 1823 O O . LEU A 1 224 ? -25.792 -3.478 18.227 1.00 87.38 224 LEU A O 1
ATOM 1827 N N . GLN A 1 225 ? -26.257 -3.244 20.430 1.00 87.94 225 GLN A N 1
ATOM 1828 C CA . GLN A 1 225 ? -25.304 -4.227 20.923 1.00 87.94 225 GLN A CA 1
ATOM 1829 C C . GLN A 1 225 ? -25.750 -5.664 20.633 1.00 87.94 225 GLN A C 1
ATOM 1831 O O . GLN A 1 225 ? -26.933 -6.008 20.659 1.00 87.94 225 GLN A O 1
ATOM 1836 N N . SER A 1 226 ? -24.766 -6.515 20.377 1.00 86.25 226 SER A N 1
ATOM 1837 C CA . SER A 1 226 ? -24.885 -7.966 20.272 1.00 86.25 226 SER A CA 1
ATOM 1838 C C . SER A 1 226 ? -24.356 -8.620 21.547 1.00 86.25 226 SER A C 1
ATOM 1840 O O . SER A 1 226 ? -23.423 -8.122 22.176 1.00 86.25 226 SER A O 1
ATOM 1842 N N . SER A 1 227 ? -24.870 -9.802 21.898 1.00 82.06 227 SER A N 1
ATOM 1843 C CA . SER A 1 227 ? -24.281 -10.625 22.966 1.00 82.06 227 SER A CA 1
ATOM 1844 C C . SER A 1 227 ? -22.818 -10.997 22.692 1.00 82.06 227 SER A C 1
ATOM 1846 O O . SER A 1 227 ? -22.089 -11.356 23.613 1.00 82.06 227 SER A O 1
ATOM 1848 N N . PHE A 1 228 ? -22.384 -10.919 21.430 1.00 87.38 228 PHE A N 1
ATOM 1849 C CA . PHE A 1 228 ? -21.004 -11.168 21.027 1.00 87.38 228 PHE A CA 1
ATOM 1850 C C . PHE A 1 228 ? -20.057 -9.998 21.344 1.00 87.38 228 PHE A C 1
ATOM 1852 O O . PHE A 1 228 ? -18.860 -10.222 21.489 1.00 87.38 228 PHE A O 1
ATOM 1859 N N . ASP A 1 229 ? -20.562 -8.772 21.511 1.00 89.56 229 ASP A N 1
ATOM 1860 C CA . ASP A 1 229 ? -19.736 -7.559 21.623 1.00 89.56 229 ASP A CA 1
ATOM 1861 C C . ASP A 1 229 ? -18.805 -7.581 22.841 1.00 89.56 229 ASP A C 1
ATOM 1863 O O . ASP A 1 229 ? -17.632 -7.227 22.745 1.00 89.56 229 ASP A O 1
ATOM 1867 N N . THR A 1 230 ? -19.295 -8.050 23.990 1.00 90.19 230 THR A N 1
ATOM 1868 C CA . THR A 1 230 ? -18.480 -8.162 25.208 1.00 90.19 230 THR A CA 1
ATOM 1869 C C . THR A 1 230 ? -17.360 -9.190 25.042 1.00 90.19 230 THR A C 1
ATOM 1871 O O . THR A 1 230 ? -16.221 -8.921 25.420 1.00 90.19 230 THR A O 1
ATOM 1874 N N . ILE A 1 231 ? -17.669 -10.350 24.451 1.00 90.50 231 ILE A N 1
ATOM 1875 C CA . ILE A 1 231 ? -16.695 -11.425 24.198 1.00 90.50 231 ILE A CA 1
ATOM 1876 C C . ILE A 1 231 ? -15.648 -10.942 23.190 1.00 90.50 231 ILE A C 1
ATOM 1878 O O . ILE A 1 231 ? -14.448 -11.137 23.387 1.00 90.50 231 ILE A O 1
ATOM 1882 N N . TYR A 1 232 ? -16.104 -10.259 22.140 1.00 91.44 232 TYR A N 1
ATOM 1883 C CA . TYR A 1 232 ? -15.256 -9.657 21.126 1.00 91.44 232 TYR A CA 1
ATOM 1884 C C . TYR A 1 232 ? -14.257 -8.669 21.731 1.00 91.44 232 TYR A C 1
ATOM 1886 O O . TYR A 1 232 ? -13.051 -8.815 21.540 1.00 91.44 232 TYR A O 1
ATOM 1894 N N . LEU A 1 233 ? -14.741 -7.699 22.514 1.00 93.06 233 LEU A N 1
ATOM 1895 C CA . LEU A 1 233 ? -13.888 -6.690 23.141 1.00 93.06 233 LEU A CA 1
ATOM 1896 C C . LEU A 1 233 ? -12.884 -7.310 24.113 1.00 93.06 233 LEU A C 1
ATOM 1898 O O . LEU A 1 233 ? -11.724 -6.912 24.111 1.00 93.06 233 LEU A O 1
ATOM 1902 N N . GLN A 1 234 ? -13.287 -8.310 24.902 1.00 94.00 234 GLN A N 1
ATOM 1903 C CA . GLN A 1 234 ? -12.365 -9.035 25.783 1.00 94.00 234 GLN A CA 1
ATOM 1904 C C . GLN A 1 234 ? -11.246 -9.724 24.996 1.00 94.00 234 GLN A C 1
ATOM 1906 O O . GLN A 1 234 ? -10.075 -9.582 25.348 1.00 94.00 234 GLN A O 1
ATOM 1911 N N . SER A 1 235 ? -11.588 -10.419 23.907 1.00 93.38 235 SER A N 1
ATOM 1912 C CA . SER A 1 235 ? -10.597 -11.048 23.031 1.00 93.38 235 SER A CA 1
ATOM 1913 C C . SER A 1 235 ? -9.677 -10.009 22.383 1.00 93.38 235 SER A C 1
ATOM 1915 O O . SER A 1 235 ? -8.458 -10.187 22.367 1.00 93.38 235 SER A O 1
ATOM 1917 N N . ARG A 1 236 ? -10.228 -8.885 21.909 1.00 92.88 236 ARG A N 1
ATOM 1918 C CA . ARG A 1 236 ? -9.439 -7.816 21.288 1.00 92.88 236 ARG A CA 1
ATOM 1919 C C . ARG A 1 236 ? -8.476 -7.172 22.281 1.00 92.88 236 ARG A C 1
ATOM 1921 O O . ARG A 1 236 ? -7.310 -7.008 21.945 1.00 92.88 236 ARG A O 1
ATOM 1928 N N . ILE A 1 237 ? -8.927 -6.888 23.503 1.00 96.00 237 ILE A N 1
ATOM 1929 C CA . ILE A 1 237 ? -8.087 -6.373 24.595 1.00 96.00 237 ILE A CA 1
ATOM 1930 C C . ILE A 1 237 ? -6.927 -7.330 24.879 1.00 96.00 237 ILE A C 1
ATOM 1932 O O . ILE A 1 237 ? -5.790 -6.881 24.962 1.00 96.00 237 ILE A O 1
ATOM 1936 N N . GLN A 1 238 ? -7.186 -8.638 24.982 1.00 95.88 238 GLN A N 1
ATOM 1937 C CA . GLN A 1 238 ? -6.130 -9.631 25.211 1.00 95.88 238 GLN A CA 1
ATOM 1938 C C . GLN A 1 238 ? -5.104 -9.660 24.073 1.00 95.88 238 GLN A C 1
ATOM 1940 O O . GLN A 1 238 ? -3.903 -9.659 24.333 1.00 95.88 238 GLN A O 1
ATOM 1945 N N . ASN A 1 239 ? -5.563 -9.638 22.821 1.00 93.75 239 ASN A N 1
ATOM 1946 C CA . ASN A 1 239 ? -4.676 -9.648 21.658 1.00 93.75 239 ASN A CA 1
ATOM 1947 C C . ASN A 1 239 ? -3.806 -8.384 21.591 1.00 93.75 239 ASN A C 1
ATOM 1949 O O . ASN A 1 239 ? -2.599 -8.479 21.385 1.00 93.75 239 ASN A O 1
ATOM 1953 N N . VAL A 1 240 ? -4.406 -7.209 21.806 1.00 94.06 240 VAL A N 1
ATOM 1954 C CA . VAL A 1 240 ? -3.690 -5.923 21.797 1.00 94.06 240 VAL A CA 1
ATOM 1955 C C . VAL A 1 240 ? -2.721 -5.828 22.981 1.00 94.06 240 VAL A C 1
ATOM 1957 O O . VAL A 1 240 ? -1.623 -5.301 22.828 1.00 94.06 240 VAL A O 1
ATOM 1960 N N . GLN A 1 241 ? -3.075 -6.378 24.146 1.00 95.62 241 GLN A N 1
ATOM 1961 C CA . GLN A 1 241 ? -2.165 -6.468 25.290 1.00 95.62 241 GLN A CA 1
ATOM 1962 C C . GLN A 1 241 ? -0.946 -7.340 24.968 1.00 95.62 241 GLN A C 1
ATOM 1964 O O . GLN A 1 241 ? 0.179 -6.927 25.221 1.00 95.62 241 GLN A O 1
ATOM 1969 N N . PHE A 1 242 ? -1.154 -8.515 24.367 1.00 93.06 242 PHE A N 1
ATOM 1970 C CA . PHE A 1 242 ? -0.054 -9.393 23.966 1.00 93.06 242 PHE A CA 1
ATOM 1971 C C . PHE A 1 242 ? 0.888 -8.711 22.962 1.00 93.06 242 PHE A C 1
ATOM 1973 O O . PHE A 1 242 ? 2.109 -8.804 23.089 1.00 93.06 242 PHE A O 1
ATOM 1980 N N . GLU A 1 243 ? 0.333 -7.991 21.983 1.00 93.88 243 GLU A N 1
ATOM 1981 C CA . GLU A 1 243 ? 1.115 -7.203 21.025 1.00 93.88 243 GLU A CA 1
ATOM 1982 C C . GLU A 1 243 ? 1.918 -6.093 21.719 1.00 93.88 243 GLU A C 1
ATOM 1984 O O . GLU A 1 243 ? 3.110 -5.923 21.447 1.00 93.88 243 GLU A O 1
ATOM 1989 N N . LEU A 1 244 ? 1.296 -5.376 22.659 1.00 93.56 244 LEU A N 1
ATOM 1990 C CA . LEU A 1 244 ? 1.953 -4.338 23.447 1.00 93.56 244 LEU A CA 1
ATOM 1991 C C . LEU A 1 244 ? 3.129 -4.901 24.256 1.00 93.56 244 LEU A C 1
ATOM 1993 O O . LEU A 1 244 ? 4.225 -4.341 24.205 1.00 93.56 244 LEU A O 1
ATOM 1997 N N . ASP A 1 245 ? 2.924 -6.020 24.951 1.00 91.31 245 ASP A N 1
ATOM 1998 C CA . ASP A 1 245 ? 3.949 -6.679 25.767 1.00 91.31 245 ASP A CA 1
ATOM 1999 C C . ASP A 1 245 ? 5.126 -7.156 24.898 1.00 91.31 245 ASP A C 1
ATOM 2001 O O . ASP A 1 245 ? 6.297 -7.013 25.273 1.00 91.31 245 ASP A O 1
ATOM 2005 N N . ALA A 1 246 ? 4.838 -7.670 23.697 1.00 87.81 246 ALA A N 1
ATOM 2006 C CA . ALA A 1 246 ? 5.852 -8.080 22.731 1.00 87.81 246 ALA A CA 1
ATOM 2007 C C . ALA A 1 246 ? 6.677 -6.887 22.216 1.00 87.81 246 ALA A C 1
ATOM 2009 O O . ALA A 1 246 ? 7.908 -6.961 22.174 1.00 87.81 246 ALA A O 1
ATOM 2010 N N . LEU A 1 247 ? 6.029 -5.769 21.868 1.00 89.00 247 LEU A N 1
ATOM 2011 C CA . LEU A 1 247 ? 6.704 -4.547 21.417 1.00 89.00 247 LEU A CA 1
ATOM 2012 C C . LEU A 1 247 ? 7.559 -3.921 22.523 1.00 89.00 247 LEU A C 1
ATOM 2014 O O . LEU A 1 247 ? 8.699 -3.519 22.273 1.00 89.00 247 LEU A O 1
ATOM 2018 N N . GLN A 1 248 ? 7.042 -3.875 23.751 1.00 90.06 248 GLN A N 1
ATOM 2019 C CA . GLN A 1 248 ? 7.786 -3.408 24.921 1.00 90.06 248 GLN A CA 1
ATOM 2020 C C . GLN A 1 248 ? 9.012 -4.284 25.184 1.00 90.06 248 GLN A C 1
ATOM 2022 O O . GLN A 1 248 ? 10.110 -3.756 25.360 1.00 90.06 248 GLN A O 1
ATOM 2027 N N . SER A 1 249 ? 8.855 -5.608 25.117 1.00 83.75 249 SER A N 1
ATOM 2028 C CA . SER A 1 249 ? 9.966 -6.558 25.247 1.00 83.75 249 SER A CA 1
ATOM 2029 C C . SER A 1 249 ? 11.005 -6.370 24.139 1.00 83.75 249 SER A C 1
ATOM 2031 O O . SER A 1 249 ? 12.202 -6.342 24.417 1.00 83.75 249 SER A O 1
ATOM 2033 N N . LYS A 1 250 ? 10.573 -6.166 22.883 1.00 83.75 250 LYS A N 1
ATOM 2034 C CA . LYS A 1 250 ? 11.481 -5.877 21.760 1.00 83.75 250 LYS A CA 1
ATOM 2035 C C . LYS A 1 250 ? 12.285 -4.601 22.009 1.00 83.75 250 LYS A C 1
ATOM 2037 O O . LYS A 1 250 ? 13.503 -4.603 21.831 1.00 83.75 250 LYS A O 1
ATOM 2042 N N . ARG A 1 251 ? 11.625 -3.526 22.446 1.00 85.81 251 ARG A N 1
ATOM 2043 C CA . ARG A 1 251 ? 12.288 -2.253 22.757 1.00 85.81 251 ARG A CA 1
ATOM 2044 C C . ARG A 1 251 ? 13.277 -2.398 23.913 1.00 85.81 251 ARG A C 1
ATOM 2046 O O . ARG A 1 251 ? 14.383 -1.877 23.820 1.00 85.81 251 ARG A O 1
ATOM 2053 N N . GLN A 1 252 ? 12.907 -3.132 24.959 1.00 85.38 252 GLN A N 1
ATOM 2054 C CA . GLN A 1 252 ? 13.777 -3.413 26.100 1.00 85.38 252 GLN A CA 1
ATOM 2055 C C . GLN A 1 252 ? 15.041 -4.171 25.666 1.00 85.38 252 GLN A C 1
ATOM 2057 O O . GLN A 1 252 ? 16.144 -3.717 25.953 1.00 85.38 252 GLN A O 1
ATOM 2062 N N . MET A 1 253 ? 14.902 -5.254 24.892 1.00 77.31 253 MET A N 1
ATOM 2063 C CA . MET A 1 253 ? 16.048 -6.007 24.357 1.00 77.31 253 MET A CA 1
ATOM 2064 C C . MET A 1 253 ? 16.969 -5.136 23.491 1.00 77.31 253 MET A C 1
ATOM 2066 O O . MET A 1 253 ? 18.190 -5.272 23.545 1.00 77.31 253 MET A O 1
ATOM 2070 N N . LEU A 1 254 ? 16.396 -4.232 22.692 1.00 80.69 254 LEU A N 1
ATOM 2071 C CA . LEU A 1 254 ? 17.153 -3.312 21.844 1.00 80.69 254 LEU A CA 1
ATOM 2072 C C . LEU A 1 254 ? 17.945 -2.284 22.671 1.00 80.69 254 LEU A C 1
ATOM 2074 O O . LEU A 1 254 ? 19.102 -2.005 22.355 1.00 80.69 254 LEU A O 1
ATOM 2078 N N . LEU A 1 255 ? 17.360 -1.767 23.756 1.00 82.00 255 LEU A N 1
ATOM 2079 C CA . LEU A 1 255 ? 18.044 -0.882 24.704 1.00 82.00 255 LEU A CA 1
ATOM 2080 C C . LEU A 1 255 ? 19.139 -1.618 25.495 1.00 82.00 255 LEU A C 1
ATOM 2082 O O . LEU A 1 255 ? 20.241 -1.097 25.639 1.00 82.00 255 LEU A O 1
ATOM 2086 N N . GLU A 1 256 ? 18.894 -2.850 25.937 1.00 78.94 256 GLU A N 1
ATOM 2087 C CA . GLU A 1 256 ? 19.909 -3.676 26.606 1.00 78.94 256 GLU A CA 1
ATOM 2088 C C . GLU A 1 256 ? 21.082 -3.998 25.668 1.00 78.94 256 GLU A C 1
ATOM 2090 O O . GLU A 1 256 ? 22.251 -3.888 26.049 1.00 78.94 256 GLU A O 1
ATOM 2095 N N . TRP A 1 257 ? 20.796 -4.334 24.406 1.00 70.50 257 TRP A N 1
ATOM 2096 C CA . TRP A 1 257 ? 21.834 -4.534 23.397 1.00 70.50 257 TRP A CA 1
ATOM 2097 C C . TRP A 1 257 ? 22.655 -3.260 23.162 1.00 70.50 257 TRP A C 1
ATOM 2099 O O . TRP A 1 257 ? 23.886 -3.321 23.077 1.00 70.50 257 TRP A O 1
ATOM 2109 N N . PHE A 1 258 ? 21.998 -2.099 23.116 1.00 75.88 258 PHE A N 1
ATOM 2110 C CA . PHE A 1 258 ? 22.664 -0.802 23.012 1.00 75.88 258 PHE A CA 1
ATOM 2111 C C . PHE A 1 258 ? 23.631 -0.554 24.172 1.00 75.88 258 PHE A C 1
ATOM 2113 O O . PHE A 1 258 ? 24.786 -0.189 23.936 1.00 75.88 258 PHE A O 1
ATOM 2120 N N . GLU A 1 259 ? 23.202 -0.808 25.409 1.00 75.94 259 GLU A N 1
ATOM 2121 C CA . GLU A 1 259 ? 24.052 -0.693 26.596 1.00 75.94 259 GLU A CA 1
ATOM 2122 C C . GLU A 1 259 ? 25.257 -1.645 26.535 1.00 75.94 259 GLU A C 1
ATOM 2124 O O . GLU A 1 259 ? 26.381 -1.236 26.833 1.00 75.94 259 GLU A O 1
ATOM 2129 N N . MET A 1 260 ? 25.081 -2.884 26.058 1.00 71.12 260 MET A N 1
ATOM 2130 C CA . MET A 1 260 ? 26.192 -3.827 25.863 1.00 71.12 260 MET A CA 1
ATOM 2131 C C . MET A 1 260 ? 27.201 -3.350 24.808 1.00 71.12 260 MET A C 1
ATOM 2133 O O . MET A 1 260 ? 28.416 -3.490 24.996 1.00 71.12 260 MET A O 1
ATOM 2137 N N . VAL A 1 261 ? 26.727 -2.783 23.693 1.00 67.69 261 VAL A N 1
ATOM 2138 C CA . VAL A 1 261 ? 27.587 -2.213 22.642 1.00 67.69 261 VAL A CA 1
ATOM 2139 C C . VAL A 1 261 ? 28.362 -1.006 23.176 1.00 67.69 261 VAL A C 1
ATOM 2141 O O . VAL A 1 261 ? 29.549 -0.869 22.870 1.00 67.69 261 VAL A O 1
ATOM 2144 N N . GLN A 1 262 ? 27.749 -0.176 24.025 1.00 66.81 262 GLN A N 1
ATOM 2145 C CA . GLN A 1 262 ? 28.440 0.926 24.700 1.00 66.81 262 GLN A CA 1
ATOM 2146 C C . GLN A 1 262 ? 29.460 0.433 25.735 1.00 66.81 262 GLN A C 1
ATOM 2148 O O . GLN A 1 262 ? 30.609 0.878 25.718 1.00 66.81 262 GLN A O 1
ATOM 2153 N N . GLY A 1 263 ? 29.099 -0.540 26.575 1.00 59.28 263 GLY A N 1
ATOM 2154 C CA . GLY A 1 263 ? 29.976 -1.095 27.611 1.00 59.28 263 GLY A CA 1
ATOM 2155 C C . GLY A 1 263 ? 31.262 -1.723 27.060 1.00 59.28 263 GLY A C 1
ATOM 2156 O O . GLY A 1 263 ? 32.317 -1.642 27.688 1.00 59.28 263 GLY A O 1
ATOM 2157 N N . ARG A 1 264 ? 31.228 -2.262 25.832 1.00 55.66 264 ARG A N 1
ATOM 2158 C CA . ARG A 1 264 ? 32.420 -2.773 25.125 1.00 55.66 264 ARG A CA 1
ATOM 2159 C C . ARG A 1 264 ? 33.380 -1.682 24.631 1.00 55.66 264 ARG A C 1
ATOM 2161 O O . ARG A 1 264 ? 34.500 -2.009 24.250 1.00 55.66 264 ARG A O 1
ATOM 2168 N N . THR A 1 265 ? 32.977 -0.409 24.626 1.00 50.25 265 THR A N 1
ATOM 2169 C CA . THR A 1 265 ? 33.830 0.722 24.205 1.00 50.25 265 THR A CA 1
ATOM 2170 C C . THR A 1 265 ? 34.570 1.405 25.357 1.00 50.25 265 THR A C 1
ATOM 2172 O O . THR A 1 265 ? 35.561 2.085 25.112 1.00 50.25 265 THR A O 1
ATOM 2175 N N . SER A 1 266 ? 34.160 1.170 26.607 1.00 44.81 266 SER A N 1
ATOM 2176 C CA . SER A 1 266 ? 34.809 1.731 27.806 1.00 44.81 266 SER A CA 1
ATOM 2177 C C . SER A 1 266 ? 35.827 0.782 28.463 1.00 44.81 266 SER A C 1
ATOM 2179 O O . SER A 1 266 ? 36.450 1.133 29.463 1.00 44.81 266 SER A O 1
ATOM 2181 N N . GLY A 1 267 ? 36.024 -0.418 27.906 1.00 41.19 267 GLY A N 1
ATOM 2182 C CA . GLY A 1 267 ? 36.930 -1.443 28.424 1.00 41.19 267 GLY A CA 1
ATOM 2183 C C . GLY A 1 267 ? 38.344 -1.391 27.834 1.00 41.19 267 GLY A C 1
ATOM 2184 O O . GLY A 1 267 ? 38.645 -2.150 26.923 1.00 41.19 267 GLY A O 1
ATOM 2185 N N . GLY A 1 268 ? 39.203 -0.545 28.409 1.00 37.06 268 GLY A N 1
ATOM 2186 C CA . GLY A 1 268 ? 40.644 -0.775 28.597 1.00 37.06 268 GLY A CA 1
ATOM 2187 C C . GLY A 1 268 ? 41.555 -0.958 27.374 1.00 37.06 268 GLY A C 1
ATOM 2188 O O . GLY A 1 268 ? 41.731 -2.066 26.869 1.00 37.06 268 GLY A O 1
ATOM 2189 N N . GLU A 1 269 ? 42.316 0.094 27.057 1.00 36.88 269 GLU A N 1
ATOM 2190 C CA . GLU A 1 269 ? 43.667 -0.037 26.502 1.00 36.88 269 GLU A CA 1
ATOM 2191 C C . GLU A 1 269 ? 44.520 -0.920 27.431 1.00 36.88 269 GLU A C 1
ATOM 2193 O O . GLU A 1 269 ? 44.995 -0.484 28.483 1.00 36.88 269 GLU A O 1
ATOM 2198 N N . LYS A 1 270 ? 44.756 -2.179 27.053 1.00 36.75 270 LYS A N 1
ATOM 2199 C CA . LYS A 1 270 ? 45.909 -2.917 27.572 1.00 36.75 270 LYS A CA 1
ATOM 2200 C C . LYS A 1 270 ? 47.106 -2.583 26.691 1.00 36.75 270 LYS A C 1
ATOM 2202 O O . LYS A 1 270 ? 47.178 -3.027 25.550 1.00 36.75 270 LYS A O 1
ATOM 2207 N N . LYS A 1 271 ? 48.042 -1.806 27.248 1.00 40.50 271 LYS A N 1
ATOM 2208 C CA . LYS A 1 271 ? 49.390 -1.599 26.702 1.00 40.50 271 LYS A CA 1
ATOM 2209 C C . LYS A 1 271 ? 50.019 -2.954 26.368 1.00 40.50 271 LYS A C 1
ATOM 2211 O O . LYS A 1 271 ? 50.370 -3.708 27.274 1.00 40.50 271 LYS A O 1
ATOM 2216 N N . ALA A 1 272 ? 50.172 -3.242 25.079 1.00 31.78 272 ALA A N 1
ATOM 2217 C CA . ALA A 1 272 ? 51.035 -4.309 24.595 1.00 31.78 272 ALA A CA 1
ATOM 2218 C C . ALA A 1 272 ? 52.437 -3.737 24.347 1.00 31.78 272 ALA A C 1
ATOM 2220 O O . ALA A 1 272 ? 52.601 -2.655 23.785 1.00 31.78 272 ALA A O 1
ATOM 2221 N N . HIS A 1 273 ? 53.430 -4.456 24.856 1.00 31.61 273 HIS A N 1
ATOM 2222 C CA . HIS A 1 273 ? 54.846 -4.118 24.845 1.00 31.61 273 HIS A CA 1
ATOM 2223 C C . HIS A 1 273 ? 55.427 -4.203 23.423 1.00 31.61 273 HIS A C 1
ATOM 2225 O O . HIS A 1 273 ? 55.040 -5.064 22.636 1.00 31.61 273 HIS A O 1
ATOM 2231 N N . SER A 1 274 ? 56.357 -3.303 23.113 1.00 36.47 274 SER A N 1
ATOM 2232 C CA . SER A 1 274 ? 57.059 -3.172 21.835 1.00 36.47 274 SER A CA 1
ATOM 2233 C C . SER A 1 274 ? 57.992 -4.347 21.530 1.00 36.47 274 SER A C 1
ATOM 2235 O O . SER A 1 274 ? 58.726 -4.807 22.403 1.00 36.47 274 SER A O 1
ATOM 2237 N N . THR A 1 275 ? 58.079 -4.741 20.261 1.00 29.77 275 THR A N 1
ATOM 2238 C CA . THR A 1 275 ? 59.301 -5.318 19.680 1.00 29.77 275 THR A CA 1
ATOM 2239 C C . THR A 1 275 ? 59.425 -4.814 18.245 1.00 29.77 275 THR A C 1
ATOM 2241 O O . THR A 1 275 ? 58.500 -4.959 17.449 1.00 29.77 275 THR A O 1
ATOM 2244 N N . GLU A 1 276 ? 60.543 -4.153 17.956 1.00 33.03 276 GLU A N 1
ATOM 2245 C CA . GLU A 1 276 ? 60.876 -3.578 16.655 1.00 33.03 276 GLU A CA 1
ATOM 2246 C C . GLU A 1 276 ? 61.152 -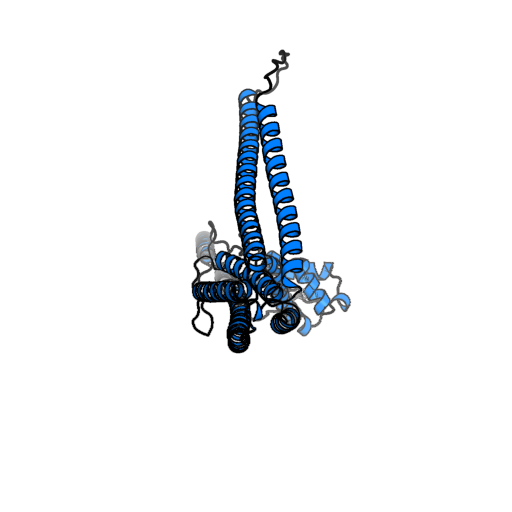4.666 15.611 1.00 33.03 276 GLU A C 1
ATOM 2248 O O . GLU A 1 276 ? 61.917 -5.599 15.855 1.00 33.03 276 GLU A O 1
ATOM 2253 N N . MET A 1 277 ? 60.612 -4.485 14.405 1.00 28.44 277 MET A N 1
ATOM 2254 C CA . MET A 1 277 ? 61.280 -4.929 13.185 1.00 28.44 277 MET A CA 1
ATOM 2255 C C . MET A 1 277 ? 60.955 -3.950 12.050 1.00 28.44 277 MET A C 1
ATOM 2257 O O . MET A 1 277 ? 59.804 -3.588 11.814 1.00 28.44 277 MET A O 1
ATOM 2261 N N . THR A 1 278 ? 62.004 -3.466 11.396 1.00 39.47 278 THR A N 1
ATOM 2262 C CA . THR A 1 278 ? 62.017 -2.383 10.414 1.00 39.47 278 THR A CA 1
ATOM 2263 C C . THR A 1 278 ? 61.508 -2.827 9.040 1.00 39.47 278 THR A C 1
ATOM 2265 O O . THR A 1 278 ? 62.148 -3.628 8.367 1.00 39.47 278 THR A O 1
ATOM 2268 N N . SER A 1 279 ? 60.405 -2.237 8.566 1.00 30.84 279 SER A N 1
ATOM 2269 C CA . SER A 1 279 ? 60.161 -1.994 7.134 1.00 30.84 279 SER A CA 1
ATOM 2270 C C . SER A 1 279 ? 59.055 -0.945 6.937 1.00 30.84 279 SER A C 1
ATOM 2272 O O . SER A 1 279 ? 58.082 -0.930 7.681 1.00 30.84 279 SER A O 1
ATOM 2274 N N . PHE A 1 280 ? 59.272 -0.039 5.975 1.00 32.53 280 PHE A N 1
ATOM 2275 C CA . PHE A 1 280 ? 58.352 0.967 5.412 1.00 32.53 280 PHE A CA 1
ATOM 2276 C C . PHE A 1 280 ? 57.233 1.497 6.342 1.00 32.53 280 PHE A C 1
ATOM 2278 O O . PHE A 1 280 ? 56.118 0.980 6.385 1.00 32.53 280 PHE A O 1
ATOM 2285 N N . THR A 1 281 ? 57.511 2.589 7.057 1.00 36.72 281 THR A N 1
ATOM 2286 C CA . THR A 1 281 ? 56.553 3.287 7.928 1.00 36.72 281 THR A CA 1
ATOM 2287 C C . THR A 1 281 ? 55.499 4.046 7.116 1.00 36.72 281 THR A C 1
ATOM 2289 O O . THR A 1 281 ? 55.661 5.230 6.824 1.00 36.72 281 THR A O 1
ATOM 2292 N N . ILE A 1 282 ? 54.379 3.391 6.798 1.00 42.44 282 ILE A N 1
ATOM 2293 C CA . ILE A 1 282 ? 53.090 4.083 6.910 1.00 42.44 282 ILE A CA 1
ATOM 2294 C C . ILE A 1 282 ? 52.878 4.233 8.411 1.00 42.44 282 ILE A C 1
ATOM 2296 O O . ILE A 1 282 ? 52.890 3.234 9.130 1.00 42.44 282 ILE A O 1
ATOM 2300 N N . ASP A 1 283 ? 52.794 5.472 8.885 1.00 42.53 283 ASP A N 1
ATOM 2301 C CA . ASP A 1 283 ? 52.698 5.787 10.305 1.00 42.53 283 ASP A CA 1
ATOM 2302 C C . ASP A 1 283 ? 51.537 4.981 10.914 1.00 42.53 283 ASP A C 1
ATOM 2304 O O . ASP A 1 283 ? 50.367 5.191 10.590 1.00 42.53 283 ASP A O 1
ATOM 2308 N N . SER A 1 284 ? 51.864 3.970 11.725 1.00 44.81 284 SER A N 1
ATOM 2309 C CA . SER A 1 284 ? 50.881 3.047 12.315 1.00 44.81 284 SER A CA 1
ATOM 2310 C C . SER A 1 284 ? 49.833 3.792 13.145 1.00 44.81 284 SER A C 1
ATOM 2312 O O . SER A 1 284 ? 48.708 3.328 13.297 1.00 44.81 284 SER A O 1
ATOM 2314 N N . THR A 1 285 ? 50.174 4.998 13.601 1.00 49.25 285 THR A N 1
ATOM 2315 C CA . THR A 1 285 ? 49.265 5.955 14.228 1.00 49.25 285 THR A CA 1
ATOM 2316 C C . THR A 1 285 ? 48.153 6.415 13.285 1.00 49.25 285 THR A C 1
ATOM 2318 O O . THR A 1 285 ? 47.004 6.456 13.706 1.00 49.25 285 THR A O 1
ATOM 2321 N N . VAL A 1 286 ? 48.443 6.675 12.007 1.00 51.50 286 VAL A N 1
ATOM 2322 C CA . VAL A 1 286 ? 47.458 7.094 11.000 1.00 51.50 286 VAL A CA 1
ATOM 2323 C C . VAL A 1 286 ? 46.549 5.933 10.617 1.00 51.50 286 VAL A C 1
ATOM 2325 O O . VAL A 1 286 ? 45.341 6.121 10.556 1.00 51.50 286 VAL A O 1
ATOM 2328 N N . LEU A 1 287 ? 47.082 4.722 10.420 1.00 45.94 287 LEU A N 1
ATOM 2329 C CA . LEU A 1 287 ? 46.251 3.541 10.138 1.00 45.94 287 LEU A CA 1
ATOM 2330 C C . LEU A 1 287 ? 45.376 3.147 11.335 1.00 45.94 287 LEU A C 1
ATOM 2332 O O . LEU A 1 287 ? 44.215 2.793 11.139 1.00 45.94 287 LEU A O 1
ATOM 2336 N N . ASN A 1 288 ? 45.886 3.275 12.563 1.00 52.47 288 ASN A N 1
ATOM 2337 C CA . ASN A 1 288 ? 45.096 3.068 13.778 1.00 52.47 288 ASN A CA 1
ATOM 2338 C C . ASN A 1 288 ? 44.033 4.160 13.952 1.00 52.47 288 ASN A C 1
ATOM 2340 O O . ASN A 1 288 ? 42.892 3.840 14.259 1.00 52.47 288 ASN A O 1
ATOM 2344 N N . GLN A 1 289 ? 44.351 5.426 13.665 1.00 52.53 289 GLN A N 1
ATOM 2345 C CA . GLN A 1 289 ? 43.370 6.515 13.649 1.00 52.53 289 GLN A CA 1
ATOM 2346 C C . GLN A 1 289 ? 42.304 6.313 12.567 1.00 52.53 289 GLN A C 1
ATOM 2348 O O . GLN A 1 289 ? 41.139 6.596 12.813 1.00 52.53 289 GLN A O 1
ATOM 2353 N N . LEU A 1 290 ? 42.665 5.797 11.390 1.00 41.28 290 LEU A N 1
ATOM 2354 C CA . LEU A 1 290 ? 41.727 5.520 10.297 1.00 41.28 290 LEU A CA 1
ATOM 2355 C C . LEU A 1 290 ? 40.834 4.313 10.612 1.00 41.28 290 LEU A C 1
ATOM 2357 O O . LEU A 1 290 ? 39.637 4.347 10.335 1.00 41.28 290 LEU A O 1
ATOM 2361 N N . ALA A 1 291 ? 41.388 3.278 11.248 1.00 52.28 291 ALA A N 1
ATOM 2362 C CA . ALA A 1 291 ? 40.630 2.144 11.770 1.00 52.28 291 ALA A CA 1
ATOM 2363 C C . ALA A 1 291 ? 39.699 2.563 12.921 1.00 52.28 291 ALA A C 1
ATOM 2365 O O . ALA A 1 291 ? 38.549 2.126 12.962 1.00 52.28 291 ALA A O 1
ATOM 2366 N N . ASP A 1 292 ? 40.150 3.452 13.809 1.00 60.00 292 ASP A N 1
ATOM 2367 C CA . ASP A 1 292 ? 39.338 4.033 14.878 1.00 60.00 292 ASP A CA 1
ATOM 2368 C C . ASP A 1 292 ? 38.254 4.962 14.336 1.00 60.00 292 ASP A C 1
ATOM 2370 O O . ASP A 1 292 ? 37.145 4.947 14.858 1.00 60.00 292 ASP A O 1
ATOM 2374 N N . LEU A 1 293 ? 38.524 5.736 13.281 1.00 55.44 293 LEU A N 1
ATOM 2375 C CA . LEU A 1 293 ? 37.520 6.542 12.584 1.00 55.44 293 LEU A CA 1
ATOM 2376 C C . LEU A 1 293 ? 36.479 5.649 11.911 1.00 55.44 293 LEU A C 1
ATOM 2378 O O . LEU A 1 293 ? 35.295 5.830 12.153 1.00 55.44 293 LEU A O 1
ATOM 2382 N N . TYR A 1 294 ? 36.899 4.618 11.175 1.00 53.91 294 TYR A N 1
ATOM 2383 C CA . TYR A 1 294 ? 35.981 3.665 10.548 1.00 53.91 294 TYR A CA 1
ATOM 2384 C C . TYR A 1 294 ? 35.140 2.908 11.589 1.00 53.91 294 TYR A C 1
ATOM 2386 O O . TYR A 1 294 ? 33.939 2.702 11.412 1.00 53.91 294 TYR A O 1
ATOM 2394 N N . ARG A 1 295 ? 35.747 2.534 12.722 1.00 64.06 295 ARG A N 1
ATOM 2395 C CA . ARG A 1 295 ? 35.060 1.902 13.854 1.00 64.06 295 ARG A CA 1
ATOM 2396 C C . ARG A 1 295 ? 34.115 2.876 14.555 1.00 64.06 295 ARG A C 1
ATOM 2398 O O . ARG A 1 295 ? 33.012 2.474 14.909 1.00 64.06 295 ARG A O 1
ATOM 2405 N N . ARG A 1 296 ? 34.505 4.139 14.742 1.00 66.94 296 ARG A N 1
ATOM 2406 C CA . ARG A 1 296 ? 33.650 5.200 15.297 1.00 66.94 296 ARG A CA 1
ATOM 2407 C C . ARG A 1 296 ? 32.481 5.505 14.375 1.00 66.94 296 ARG A C 1
ATOM 2409 O O . ARG A 1 296 ? 31.376 5.601 14.881 1.00 66.94 296 ARG A O 1
ATOM 2416 N N . ASP A 1 297 ? 32.687 5.580 13.068 1.00 69.31 297 ASP A N 1
ATOM 2417 C CA . ASP A 1 297 ? 31.629 5.820 12.085 1.00 69.31 297 ASP A CA 1
ATOM 2418 C C . ASP A 1 297 ? 30.651 4.647 12.025 1.00 69.31 297 ASP A C 1
ATOM 2420 O O . ASP A 1 297 ? 29.441 4.852 12.094 1.00 69.31 297 ASP A O 1
ATOM 2424 N N . ALA A 1 298 ? 31.153 3.408 12.002 1.00 66.50 298 ALA A N 1
ATOM 2425 C CA . ALA A 1 298 ? 30.313 2.216 12.085 1.00 66.50 298 ALA A CA 1
ATOM 2426 C C . ALA A 1 298 ? 29.524 2.158 13.406 1.00 66.50 298 ALA A C 1
ATOM 2428 O O . ALA A 1 298 ? 28.334 1.857 13.400 1.00 66.50 298 ALA A O 1
ATOM 2429 N N . ILE A 1 299 ? 30.153 2.492 14.538 1.00 69.81 299 ILE A N 1
ATOM 2430 C CA . ILE A 1 299 ? 29.489 2.545 15.848 1.00 69.81 299 ILE A CA 1
ATOM 2431 C C . ILE A 1 299 ? 28.470 3.685 15.903 1.00 69.81 299 ILE A C 1
ATOM 2433 O O . ILE A 1 299 ? 27.368 3.476 16.390 1.00 69.81 299 ILE A O 1
ATOM 2437 N N . ASN A 1 300 ? 28.799 4.877 15.412 1.00 75.94 300 ASN A N 1
ATOM 2438 C CA . ASN A 1 300 ? 27.892 6.022 15.380 1.00 75.94 300 ASN A CA 1
ATOM 2439 C C . ASN A 1 300 ? 26.681 5.728 14.495 1.00 75.94 300 ASN A C 1
ATOM 2441 O O . ASN A 1 300 ? 25.562 6.055 14.881 1.00 75.94 300 ASN A O 1
ATOM 2445 N N . LYS A 1 301 ? 26.891 5.044 13.366 1.00 75.50 301 LYS A N 1
ATOM 2446 C CA . LYS A 1 301 ? 25.811 4.537 12.523 1.00 75.50 301 LYS A CA 1
ATOM 2447 C C . LYS A 1 301 ? 24.939 3.536 13.277 1.00 75.50 301 LYS A C 1
ATOM 2449 O O . LYS A 1 301 ? 23.742 3.751 13.360 1.00 75.50 301 LYS A O 1
ATOM 2454 N N . ILE A 1 302 ? 25.528 2.530 13.927 1.00 74.69 302 ILE A N 1
ATOM 2455 C CA . ILE A 1 302 ? 24.783 1.573 14.762 1.00 74.69 302 ILE A CA 1
ATOM 2456 C C . ILE A 1 302 ? 23.988 2.294 15.864 1.00 74.69 302 ILE A C 1
ATOM 2458 O O . ILE A 1 302 ? 22.829 1.970 16.088 1.00 74.69 302 ILE A O 1
ATOM 2462 N N . ARG A 1 303 ? 24.562 3.303 16.534 1.00 77.06 303 ARG A N 1
ATOM 2463 C CA . ARG A 1 303 ? 23.839 4.099 17.543 1.00 77.06 303 ARG A CA 1
ATOM 2464 C C . ARG A 1 303 ? 22.667 4.860 16.935 1.00 77.06 303 ARG A C 1
ATOM 2466 O O . ARG A 1 303 ? 21.609 4.910 17.551 1.00 77.06 303 ARG A O 1
ATOM 2473 N N . SER A 1 304 ? 22.872 5.461 15.766 1.00 80.56 304 SER A N 1
ATOM 2474 C CA . SER A 1 304 ? 21.824 6.167 15.031 1.00 80.56 304 SER A CA 1
ATOM 2475 C C . SER A 1 304 ? 20.698 5.212 14.643 1.00 80.56 304 SER A C 1
ATOM 2477 O O . SER A 1 304 ? 19.539 5.523 14.892 1.00 80.56 304 SER A O 1
ATOM 2479 N N . ASP A 1 305 ? 21.039 4.040 14.107 1.00 80.00 305 ASP A N 1
ATOM 2480 C CA . ASP A 1 305 ? 20.082 3.026 13.662 1.00 80.00 305 ASP A CA 1
ATOM 2481 C C . ASP A 1 305 ? 19.262 2.493 14.853 1.00 80.00 305 ASP A C 1
ATOM 2483 O O . ASP A 1 305 ? 18.036 2.503 14.810 1.00 80.00 305 ASP A O 1
ATOM 2487 N N . ILE A 1 306 ? 19.918 2.142 15.967 1.00 80.75 306 ILE A N 1
ATOM 2488 C CA . ILE A 1 306 ? 19.252 1.728 17.217 1.00 80.75 306 ILE A CA 1
ATOM 2489 C C . ILE A 1 306 ? 18.364 2.842 17.766 1.00 80.75 306 ILE A C 1
ATOM 2491 O O . ILE A 1 306 ? 17.250 2.583 18.212 1.00 80.75 306 ILE A O 1
ATOM 2495 N N . SER A 1 307 ? 18.858 4.082 17.793 1.00 82.81 307 SER A N 1
ATOM 2496 C CA . SER A 1 307 ? 18.074 5.207 18.299 1.00 82.81 307 SER A CA 1
ATOM 2497 C C . SER A 1 307 ? 16.835 5.434 17.437 1.00 82.81 307 SER A C 1
ATOM 2499 O O . SER A 1 307 ? 15.772 5.687 17.996 1.00 82.81 307 SER A O 1
ATOM 2501 N N . SER A 1 308 ? 16.959 5.326 16.111 1.00 85.44 308 SER A N 1
ATOM 2502 C CA . SER A 1 308 ? 15.831 5.424 15.179 1.00 85.44 308 SER A CA 1
ATOM 2503 C C . SER A 1 308 ? 14.821 4.313 15.444 1.00 85.44 308 SER A C 1
ATOM 2505 O O . SER A 1 308 ? 13.658 4.600 15.711 1.00 85.44 308 SER A O 1
ATOM 2507 N N . GLU A 1 309 ? 15.272 3.055 15.493 1.00 86.25 309 GLU A N 1
ATOM 2508 C CA . GLU A 1 309 ? 14.391 1.909 15.740 1.00 86.25 309 GLU A CA 1
ATOM 2509 C C . GLU A 1 309 ? 13.731 1.984 17.131 1.00 86.25 309 GLU A C 1
ATOM 2511 O O . GLU A 1 309 ? 12.558 1.655 17.286 1.00 86.25 309 GLU A O 1
ATOM 2516 N N . SER A 1 310 ? 14.435 2.471 18.158 1.00 83.62 310 SER A N 1
ATOM 2517 C CA . SER A 1 310 ? 13.869 2.665 19.502 1.00 83.62 310 SER A CA 1
ATOM 2518 C C . SER A 1 310 ? 12.774 3.734 19.536 1.00 83.62 310 SER A C 1
ATOM 2520 O O . SER A 1 310 ? 11.790 3.578 20.266 1.00 83.62 310 SER A O 1
ATOM 2522 N N . VAL A 1 311 ? 12.933 4.813 18.761 1.00 88.19 311 VAL A N 1
ATOM 2523 C CA . VAL A 1 311 ? 11.915 5.864 18.617 1.00 88.19 311 VAL A CA 1
ATOM 2524 C C . VAL A 1 311 ? 10.706 5.325 17.857 1.00 88.19 311 VAL A C 1
ATOM 2526 O O . VAL A 1 311 ? 9.592 5.442 18.360 1.00 88.19 311 VAL A O 1
ATOM 2529 N N . GLU A 1 312 ? 10.916 4.641 16.730 1.00 88.62 312 GLU A N 1
ATOM 2530 C CA . GLU A 1 312 ? 9.844 4.009 15.945 1.00 88.62 312 GLU A CA 1
ATOM 2531 C C . GLU A 1 312 ? 9.050 2.981 16.769 1.00 88.62 312 GLU A C 1
ATOM 2533 O O . GLU A 1 312 ? 7.815 2.967 16.758 1.00 88.62 312 GLU A O 1
ATOM 2538 N N . LEU A 1 313 ? 9.742 2.149 17.557 1.00 85.62 313 LEU A N 1
ATOM 2539 C CA . LEU A 1 313 ? 9.096 1.240 18.506 1.00 85.62 313 LEU A CA 1
ATOM 2540 C C . LEU A 1 313 ? 8.343 2.007 19.597 1.00 85.62 313 LEU A C 1
ATOM 2542 O O . LEU A 1 313 ? 7.263 1.583 19.996 1.00 85.62 313 LEU A O 1
ATOM 2546 N N . GLY A 1 314 ? 8.882 3.130 20.076 1.00 90.31 314 GLY A N 1
ATOM 2547 C CA . GLY A 1 314 ? 8.218 4.009 21.038 1.00 90.31 314 GLY A CA 1
ATOM 2548 C C . GLY A 1 314 ? 6.888 4.565 20.522 1.00 90.31 314 GLY A C 1
ATOM 2549 O O . GLY A 1 314 ? 5.880 4.466 21.225 1.00 90.31 314 GLY A O 1
ATOM 2550 N N . ASP A 1 315 ? 6.868 5.073 19.292 1.00 89.94 315 ASP A N 1
ATOM 2551 C CA . ASP A 1 315 ? 5.660 5.591 18.636 1.00 89.94 315 ASP A CA 1
ATOM 2552 C C . ASP A 1 315 ? 4.626 4.482 18.391 1.00 89.94 315 ASP A C 1
ATOM 2554 O O . ASP A 1 315 ? 3.422 4.661 18.621 1.00 89.94 315 ASP A O 1
ATOM 2558 N N . THR A 1 316 ? 5.096 3.293 18.003 1.00 90.38 316 THR A N 1
ATOM 2559 C CA . THR A 1 316 ? 4.237 2.113 17.828 1.00 90.38 316 THR A CA 1
ATOM 2560 C C . THR A 1 316 ? 3.620 1.681 19.163 1.00 90.38 316 THR A C 1
ATOM 2562 O O . THR A 1 316 ? 2.408 1.495 19.251 1.00 90.38 316 THR A O 1
ATOM 2565 N N . ILE A 1 317 ? 4.417 1.607 20.238 1.00 92.75 317 ILE A N 1
ATOM 2566 C CA . ILE A 1 317 ? 3.947 1.296 21.600 1.00 92.75 317 ILE A CA 1
ATOM 2567 C C . ILE A 1 317 ? 2.892 2.307 22.060 1.00 92.75 317 ILE A C 1
ATOM 2569 O O . ILE A 1 317 ? 1.871 1.912 22.623 1.00 92.75 317 ILE A O 1
ATOM 2573 N N . ALA A 1 318 ? 3.106 3.604 21.821 1.00 92.88 318 ALA A N 1
ATOM 2574 C CA . ALA A 1 318 ? 2.137 4.637 22.180 1.00 92.88 318 ALA A CA 1
ATOM 2575 C C . ALA A 1 318 ? 0.804 4.446 21.437 1.00 92.88 318 ALA A C 1
ATOM 2577 O O . ALA A 1 318 ? -0.266 4.541 22.042 1.00 92.88 318 ALA A O 1
ATOM 2578 N N . THR A 1 319 ? 0.871 4.105 20.149 1.00 91.56 319 THR A N 1
ATOM 2579 C CA . THR A 1 319 ? -0.304 3.843 19.308 1.00 91.56 319 THR A CA 1
ATOM 2580 C C . THR A 1 319 ? -1.086 2.617 19.790 1.00 91.56 319 THR A C 1
ATOM 2582 O O . THR A 1 319 ? -2.299 2.704 19.989 1.00 91.56 319 THR A O 1
ATOM 2585 N N . VAL A 1 320 ? -0.409 1.490 20.038 1.00 93.19 320 VAL A N 1
ATOM 2586 C CA . VAL A 1 320 ? -1.035 0.245 20.526 1.00 93.19 320 VAL A CA 1
ATOM 2587 C C . VAL A 1 320 ? -1.603 0.431 21.940 1.00 93.19 320 VAL A C 1
ATOM 2589 O O . VAL A 1 320 ? -2.714 -0.007 22.229 1.00 93.19 320 VAL A O 1
ATOM 2592 N N . SER A 1 321 ? -0.908 1.170 22.809 1.00 94.56 321 SER A N 1
ATOM 2593 C CA . SER A 1 321 ? -1.397 1.517 24.151 1.00 94.56 321 SER A CA 1
ATOM 2594 C C . SER A 1 321 ? -2.672 2.374 24.109 1.00 94.56 321 SER A C 1
ATOM 2596 O O . SER A 1 321 ? -3.627 2.126 24.851 1.00 94.56 321 SER A O 1
ATOM 2598 N N . ALA A 1 322 ? -2.747 3.345 23.192 1.00 93.50 322 ALA A N 1
ATOM 2599 C CA . ALA A 1 322 ? -3.958 4.138 22.988 1.00 93.50 322 ALA A CA 1
ATOM 2600 C C . ALA A 1 322 ? -5.138 3.277 22.502 1.00 93.50 322 ALA A C 1
ATOM 2602 O O . ALA A 1 322 ? -6.260 3.454 22.984 1.00 93.50 322 ALA A O 1
ATOM 2603 N N . GLN A 1 323 ? -4.888 2.316 21.604 1.00 91.81 323 GLN A N 1
ATOM 2604 C CA . GLN A 1 323 ? -5.899 1.352 21.152 1.00 91.81 323 GLN A CA 1
ATOM 2605 C C . GLN A 1 323 ? -6.389 0.460 22.298 1.00 91.81 323 GLN A C 1
ATOM 2607 O O . GLN A 1 323 ? -7.596 0.291 22.470 1.00 91.81 323 GLN A O 1
ATOM 2612 N N . LEU A 1 324 ? -5.479 -0.053 23.129 1.00 95.25 324 LEU A N 1
ATOM 2613 C CA . LEU A 1 324 ? -5.830 -0.841 24.310 1.00 95.25 324 LEU A CA 1
ATOM 2614 C C . LEU A 1 324 ? -6.747 -0.051 25.253 1.00 95.25 324 LEU A C 1
ATOM 2616 O O . LEU A 1 324 ? -7.821 -0.530 25.623 1.00 95.25 324 LEU A O 1
ATOM 2620 N N . SER A 1 325 ? -6.357 1.185 25.587 1.00 95.00 325 SER A N 1
ATOM 2621 C CA . SER A 1 325 ? -7.159 2.070 26.438 1.00 95.00 325 SER A CA 1
ATOM 2622 C C . SER A 1 325 ? -8.535 2.353 25.830 1.00 95.00 325 SER A C 1
ATOM 2624 O O . SER A 1 325 ? -9.532 2.435 26.549 1.00 95.00 325 SER A O 1
ATOM 2626 N N . HIS A 1 326 ? -8.611 2.489 24.506 1.00 92.31 326 HIS A N 1
ATOM 2627 C CA . HIS A 1 326 ? -9.868 2.686 23.797 1.00 92.31 326 HIS A CA 1
ATOM 2628 C C . HIS A 1 326 ? -10.807 1.474 23.940 1.00 92.31 326 HIS A C 1
ATOM 2630 O O . HIS A 1 326 ? -11.945 1.651 24.379 1.00 92.31 326 HIS A O 1
ATOM 2636 N N . TYR A 1 327 ? -10.341 0.247 23.669 1.00 94.50 327 TYR A N 1
ATOM 2637 C CA . TYR A 1 327 ? -11.169 -0.959 23.824 1.00 94.50 327 TYR A CA 1
ATOM 2638 C C . TYR A 1 327 ? -11.593 -1.205 25.279 1.00 94.50 327 TYR A C 1
ATOM 2640 O O . TYR A 1 327 ? -12.744 -1.571 25.523 1.00 94.50 327 TYR A O 1
ATOM 2648 N N . GLN A 1 328 ? -10.707 -0.954 26.251 1.00 95.44 328 GLN A N 1
ATOM 2649 C CA . GLN A 1 328 ? -11.031 -1.053 27.681 1.00 95.44 328 GLN A CA 1
ATOM 2650 C C . GLN A 1 328 ? -12.173 -0.104 28.066 1.00 95.44 328 GLN A C 1
ATOM 2652 O O . GLN A 1 328 ? -13.159 -0.537 28.659 1.00 95.44 328 GLN A O 1
ATOM 2657 N N . LYS A 1 329 ? -12.102 1.165 27.644 1.00 93.81 329 LYS A N 1
ATOM 2658 C CA . LYS A 1 329 ? -13.168 2.151 27.889 1.00 93.81 329 LYS A CA 1
ATOM 2659 C C . LYS A 1 329 ? -14.493 1.759 27.239 1.00 93.81 329 LYS A C 1
ATOM 2661 O O . LYS A 1 329 ? -15.546 1.993 27.827 1.00 93.81 329 LYS A O 1
ATOM 2666 N N . MET A 1 330 ? -14.465 1.183 26.035 1.00 92.69 330 MET A N 1
ATOM 2667 C CA . MET A 1 330 ? -15.686 0.684 25.391 1.00 92.69 330 MET A CA 1
ATOM 2668 C C . MET A 1 330 ? -16.315 -0.458 26.192 1.00 92.69 330 MET A C 1
ATOM 2670 O O . MET A 1 330 ? -17.522 -0.440 26.428 1.00 92.69 330 MET A O 1
ATOM 2674 N N . LEU A 1 331 ? -15.504 -1.414 26.658 1.00 93.25 331 LEU A N 1
ATOM 2675 C CA . LEU A 1 331 ? -15.977 -2.533 27.472 1.00 93.25 331 LEU A CA 1
ATOM 2676 C C . LEU A 1 331 ? -16.595 -2.051 28.792 1.00 93.25 331 LEU A C 1
ATOM 2678 O O . LEU A 1 331 ? -17.690 -2.486 29.144 1.00 93.25 331 LEU A O 1
ATOM 2682 N N . GLU A 1 332 ? -15.932 -1.125 29.487 1.00 92.19 332 GLU A N 1
ATOM 2683 C CA . GLU A 1 332 ? -16.442 -0.522 30.724 1.00 92.19 332 GLU A CA 1
ATOM 2684 C C . GLU A 1 332 ? -17.795 0.167 30.505 1.00 92.19 332 GLU A C 1
ATOM 2686 O O . GLU A 1 332 ? -18.730 -0.047 31.276 1.00 92.19 332 GLU A O 1
ATOM 2691 N N . ARG A 1 333 ? -17.932 0.956 29.431 1.00 90.38 333 ARG A N 1
ATOM 2692 C CA . ARG A 1 333 ? -19.189 1.646 29.100 1.00 90.38 333 ARG A CA 1
ATOM 2693 C C . ARG A 1 333 ? -20.331 0.678 28.811 1.00 90.38 333 ARG A C 1
ATOM 2695 O O . ARG A 1 333 ? -21.425 0.874 29.336 1.00 90.38 333 ARG A O 1
ATOM 2702 N N . ILE A 1 334 ? -20.073 -0.375 28.035 1.00 89.94 334 ILE A N 1
ATOM 2703 C CA . ILE A 1 334 ? -21.075 -1.409 27.731 1.00 89.94 334 ILE A CA 1
ATOM 2704 C C . ILE A 1 334 ? -21.516 -2.127 29.016 1.00 89.94 334 ILE A C 1
ATOM 2706 O O . ILE A 1 334 ? -22.699 -2.400 29.198 1.00 89.94 334 ILE A O 1
ATOM 2710 N N . GLN A 1 335 ? -20.594 -2.394 29.945 1.00 87.44 335 GLN A N 1
ATOM 2711 C CA . GLN A 1 335 ? -20.909 -3.056 31.218 1.00 87.44 335 GLN A CA 1
ATOM 2712 C C . GLN A 1 335 ? -21.691 -2.170 32.200 1.00 87.44 335 GLN A C 1
ATOM 2714 O O . GLN A 1 335 ? -22.469 -2.688 33.001 1.00 87.44 335 GLN A O 1
ATOM 2719 N N . GLN A 1 336 ? -21.491 -0.851 32.165 1.00 84.56 336 GLN A N 1
ATOM 2720 C CA . GLN A 1 336 ? -22.131 0.099 33.084 1.00 84.56 336 GLN A CA 1
ATOM 2721 C C . GLN A 1 336 ? -23.563 0.495 32.678 1.00 84.56 336 GLN A C 1
ATOM 2723 O O . GLN A 1 336 ? -24.264 1.143 33.460 1.00 84.56 336 GLN A O 1
ATOM 2728 N N . GLN A 1 337 ? -24.025 0.122 31.483 1.00 78.44 337 GLN A N 1
ATOM 2729 C CA . GLN A 1 337 ? -25.349 0.505 30.993 1.00 78.44 337 GLN A CA 1
ATOM 2730 C C . GLN A 1 337 ? -26.497 -0.239 31.683 1.00 78.44 337 GLN A C 1
ATOM 2732 O O . GLN A 1 337 ? -26.521 -1.465 31.793 1.00 78.44 337 GLN A O 1
ATOM 2737 N N . GLN A 1 338 ? -27.506 0.526 32.110 1.00 59.62 338 GLN A N 1
ATOM 2738 C CA . GLN A 1 338 ? -28.770 0.000 32.627 1.00 59.62 338 GLN A CA 1
ATOM 2739 C C . GLN A 1 338 ? -29.724 -0.343 31.477 1.00 59.62 338 GLN A C 1
ATOM 2741 O O . GLN A 1 338 ? -29.765 0.368 30.475 1.00 59.62 338 GLN A O 1
ATOM 2746 N N . LYS A 1 339 ? -30.530 -1.401 31.655 1.00 56.56 339 LYS A N 1
ATOM 2747 C CA . LYS A 1 339 ? -31.510 -1.879 30.666 1.00 56.56 339 LYS A CA 1
ATOM 2748 C C . LYS A 1 339 ? -32.440 -0.758 30.200 1.00 56.56 339 LYS A C 1
ATOM 2750 O O . LYS A 1 339 ? -33.361 -0.385 30.924 1.00 56.56 339 LYS A O 1
ATOM 2755 N N . GLN A 1 340 ? -32.234 -0.283 28.977 1.00 57.47 340 GLN A N 1
ATOM 2756 C CA . GLN A 1 340 ? -33.186 0.566 28.266 1.00 57.47 340 GLN A CA 1
ATOM 2757 C C . GLN A 1 340 ? -33.871 -0.238 27.160 1.00 57.47 340 GLN A C 1
ATOM 2759 O O . GLN A 1 340 ? -33.299 -1.168 26.590 1.00 57.47 340 GLN A O 1
ATOM 2764 N N . GLN A 1 341 ? -35.138 0.082 26.901 1.00 53.47 341 GLN A N 1
ATOM 2765 C CA . GLN A 1 341 ? -35.937 -0.585 25.877 1.00 53.47 341 GLN A CA 1
ATOM 2766 C C . GLN A 1 341 ? -35.357 -0.324 24.484 1.00 53.47 341 GLN A C 1
ATOM 2768 O O . GLN A 1 341 ? -34.870 0.769 24.199 1.00 53.47 341 GLN A O 1
ATOM 2773 N N . ALA A 1 342 ? -35.400 -1.342 23.624 1.00 56.91 342 ALA A N 1
ATOM 2774 C CA . ALA A 1 342 ? -34.818 -1.264 22.295 1.00 56.91 342 ALA A CA 1
ATOM 2775 C C . ALA A 1 342 ? -35.552 -0.239 21.417 1.00 56.91 342 ALA A C 1
ATOM 2777 O O . ALA A 1 342 ? -36.741 -0.396 21.146 1.00 56.91 342 ALA A O 1
ATOM 2778 N N . ASP A 1 343 ? -34.831 0.783 20.954 1.00 67.69 343 ASP A N 1
ATOM 2779 C CA . ASP A 1 343 ? -35.349 1.777 20.014 1.00 67.69 343 ASP A CA 1
ATOM 2780 C C . ASP A 1 343 ? -35.022 1.363 18.569 1.00 67.69 343 ASP A C 1
ATOM 2782 O O . ASP A 1 343 ? -33.854 1.331 18.165 1.00 67.69 343 ASP A O 1
ATOM 2786 N N . VAL A 1 344 ? -36.061 1.015 17.804 1.00 66.56 344 VAL A N 1
ATOM 2787 C CA . VAL A 1 344 ? -35.975 0.604 16.391 1.00 66.56 344 VAL A CA 1
ATOM 2788 C C . VAL A 1 344 ? -35.435 1.743 15.515 1.00 66.56 344 VAL A C 1
ATOM 2790 O O . VAL A 1 344 ? -34.695 1.482 14.565 1.00 66.56 344 VAL A O 1
ATOM 2793 N N . ALA A 1 345 ? -35.700 3.006 15.870 1.00 73.62 345 ALA A N 1
ATOM 2794 C CA . ALA A 1 345 ? -35.217 4.163 15.114 1.00 73.62 345 ALA A CA 1
ATOM 2795 C C . ALA A 1 345 ? -33.679 4.257 15.116 1.00 73.62 345 ALA A C 1
ATOM 2797 O O . ALA A 1 345 ? -33.067 4.617 14.107 1.00 73.62 345 ALA A O 1
ATOM 2798 N N . ASN A 1 346 ? -33.033 3.851 16.216 1.00 80.19 346 ASN A N 1
ATOM 2799 C CA . ASN A 1 346 ? -31.572 3.835 16.323 1.00 80.19 346 ASN A CA 1
ATOM 2800 C C . ASN A 1 346 ? -30.929 2.770 15.422 1.00 80.19 346 ASN A C 1
ATOM 2802 O O . ASN A 1 346 ? -29.842 2.997 14.887 1.00 80.19 346 ASN A O 1
ATOM 2806 N N . GLN A 1 347 ? -31.598 1.631 15.207 1.00 85.81 347 GLN A N 1
ATOM 2807 C CA . GLN A 1 347 ? -31.110 0.567 14.321 1.00 85.81 347 GLN A CA 1
ATOM 2808 C C . GLN A 1 347 ? -31.147 0.983 12.849 1.00 85.81 347 GLN A C 1
ATOM 2810 O O . GLN A 1 347 ? -30.169 0.773 12.128 1.00 85.81 347 GLN A O 1
ATOM 2815 N N . GLU A 1 348 ? -32.241 1.601 12.402 1.00 88.88 348 GLU A N 1
ATOM 2816 C CA . GLU A 1 348 ? -32.360 2.103 11.029 1.00 88.88 348 GLU A CA 1
ATOM 2817 C C . GLU A 1 348 ? -31.362 3.230 10.747 1.00 88.88 348 GLU A C 1
ATOM 2819 O O . GLU A 1 348 ? -30.692 3.225 9.709 1.00 88.88 348 GLU A O 1
ATOM 2824 N N . LEU A 1 349 ? -31.204 4.160 11.697 1.00 90.75 349 LEU A N 1
ATOM 2825 C CA . LEU A 1 349 ? -30.227 5.239 11.597 1.00 90.75 349 LEU A CA 1
ATOM 2826 C C . LEU A 1 349 ? -28.796 4.694 11.505 1.00 90.75 349 LEU A C 1
ATOM 2828 O O . LEU A 1 349 ? -28.049 5.097 10.610 1.00 90.75 349 LEU A O 1
ATOM 2832 N N . PHE A 1 350 ? -28.433 3.744 12.375 1.00 93.94 350 PHE A N 1
ATOM 2833 C CA . PHE A 1 350 ? -27.132 3.078 12.328 1.00 93.94 350 PHE A CA 1
ATOM 2834 C C . PHE A 1 350 ? -26.894 2.430 10.963 1.00 93.94 350 PHE A C 1
ATOM 2836 O O . PHE A 1 350 ? -25.884 2.713 10.321 1.00 93.94 350 PHE A O 1
ATOM 2843 N N . ASN A 1 351 ? -27.827 1.595 10.493 1.00 92.44 351 ASN A N 1
ATOM 2844 C CA . ASN A 1 351 ? -27.675 0.862 9.235 1.00 92.44 351 ASN A CA 1
ATOM 2845 C C . ASN A 1 351 ? -27.515 1.825 8.046 1.00 92.44 351 ASN A C 1
ATOM 2847 O O . ASN A 1 351 ? -26.679 1.604 7.173 1.00 92.44 351 ASN A O 1
ATOM 2851 N N . SER A 1 352 ? -28.270 2.928 8.032 1.00 93.88 352 SER A N 1
ATOM 2852 C CA . SER A 1 352 ? -28.171 3.964 6.999 1.00 93.88 352 SER A CA 1
ATOM 2853 C C . SER A 1 352 ? -26.789 4.628 6.969 1.00 93.88 352 SER A C 1
ATOM 2855 O O . SER A 1 352 ? -26.171 4.739 5.907 1.00 93.88 352 SER A O 1
ATOM 2857 N N . ILE A 1 353 ? -26.269 5.040 8.130 1.00 94.50 353 ILE A N 1
ATOM 2858 C CA . ILE A 1 353 ? -24.953 5.689 8.237 1.00 94.50 353 ILE A CA 1
ATOM 2859 C C . ILE A 1 353 ? -23.826 4.688 7.945 1.00 94.50 353 ILE A C 1
ATOM 2861 O O . ILE A 1 353 ? -22.873 5.029 7.239 1.00 94.50 353 ILE A O 1
ATOM 2865 N N . PHE A 1 354 ? -23.944 3.451 8.430 1.00 95.25 354 PHE A N 1
ATOM 2866 C CA . PHE A 1 354 ? -22.988 2.376 8.175 1.00 95.25 354 PHE A CA 1
ATOM 2867 C C . PHE A 1 354 ? -22.881 2.073 6.679 1.00 95.25 354 PHE A C 1
ATOM 2869 O O . PHE A 1 354 ? -21.784 2.116 6.128 1.00 95.25 354 PHE A O 1
ATOM 2876 N N . ASN A 1 355 ? -24.013 1.873 5.997 1.00 94.19 355 ASN A N 1
ATOM 2877 C CA . ASN A 1 355 ? -24.032 1.580 4.563 1.00 94.19 355 ASN A CA 1
ATOM 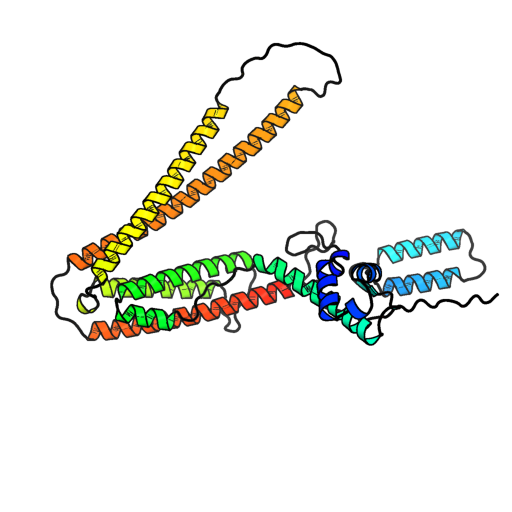2878 C C . ASN A 1 355 ? -23.434 2.723 3.737 1.00 94.19 355 ASN A C 1
ATOM 2880 O O . ASN A 1 355 ? -22.647 2.475 2.825 1.00 94.19 355 ASN A O 1
ATOM 2884 N N . LYS A 1 356 ? -23.730 3.984 4.083 1.00 95.12 356 LYS A N 1
ATOM 2885 C CA . LYS A 1 356 ? -23.103 5.147 3.430 1.00 95.12 356 LYS A CA 1
ATOM 2886 C C . LYS A 1 356 ? -21.596 5.195 3.668 1.00 95.12 356 LYS A C 1
ATOM 2888 O O . LYS A 1 356 ? -20.837 5.445 2.737 1.00 95.12 356 LYS A O 1
ATOM 2893 N N . THR A 1 357 ? -21.155 4.937 4.898 1.00 95.81 357 THR A N 1
ATOM 2894 C CA . THR A 1 357 ? -19.726 4.880 5.239 1.00 95.81 357 THR A CA 1
ATOM 2895 C C . THR A 1 357 ? -19.024 3.785 4.439 1.00 95.81 357 THR A C 1
ATOM 2897 O O . THR A 1 357 ? -17.985 4.042 3.840 1.00 95.81 357 THR A O 1
ATOM 2900 N N . LEU A 1 358 ? -19.624 2.598 4.343 1.00 94.62 358 LEU A N 1
ATOM 2901 C CA . LEU A 1 358 ? -19.100 1.476 3.566 1.00 94.62 358 LEU A CA 1
ATOM 2902 C C . LEU A 1 358 ? -19.008 1.801 2.068 1.00 94.62 358 LEU A C 1
ATOM 2904 O O . LEU A 1 358 ? -17.964 1.578 1.457 1.00 94.62 358 LEU A O 1
ATOM 2908 N N . GLN A 1 359 ? -20.053 2.394 1.488 1.00 93.81 359 GLN A N 1
ATOM 2909 C CA . GLN A 1 359 ? -20.050 2.837 0.089 1.00 93.81 359 GLN A CA 1
ATOM 2910 C C . GLN A 1 359 ? -18.967 3.886 -0.181 1.00 93.81 359 GLN A C 1
ATOM 2912 O O . GLN A 1 359 ? -18.263 3.800 -1.190 1.00 93.81 359 GLN A O 1
ATOM 2917 N N . ASN A 1 360 ? -18.788 4.845 0.730 1.00 94.50 360 ASN A N 1
ATOM 2918 C CA . ASN A 1 360 ? -17.725 5.843 0.635 1.00 94.50 360 ASN A CA 1
ATOM 2919 C C . ASN A 1 360 ? -16.339 5.188 0.691 1.00 94.50 360 ASN A C 1
ATOM 2921 O O . ASN A 1 360 ? -15.478 5.536 -0.114 1.00 94.50 360 ASN A O 1
ATOM 2925 N N . THR A 1 361 ? -16.138 4.200 1.566 1.00 94.50 361 THR A N 1
ATOM 2926 C CA . THR A 1 361 ? -14.893 3.421 1.648 1.00 94.50 361 THR A CA 1
ATOM 2927 C C . THR A 1 361 ? -14.608 2.649 0.360 1.00 94.50 361 THR A C 1
ATOM 2929 O O . THR A 1 361 ? -13.489 2.700 -0.146 1.00 94.50 361 THR A O 1
ATOM 2932 N N . VAL A 1 362 ? -15.611 1.982 -0.219 1.00 92.75 362 VAL A N 1
ATOM 2933 C CA . VAL A 1 362 ? -15.473 1.261 -1.499 1.00 92.75 362 VAL A CA 1
ATOM 2934 C C . VAL A 1 362 ? -15.172 2.226 -2.649 1.00 92.75 362 VAL A C 1
ATOM 2936 O O . VAL A 1 362 ? -14.303 1.958 -3.478 1.00 92.75 362 VAL A O 1
ATOM 2939 N N . SER A 1 363 ? -15.861 3.366 -2.699 1.00 93.06 363 SER A N 1
ATOM 2940 C CA . SER A 1 363 ? -15.628 4.406 -3.705 1.00 93.06 363 SER A CA 1
ATOM 2941 C C . SER A 1 363 ? -14.210 4.974 -3.605 1.00 93.06 363 SER A C 1
ATOM 2943 O O . SER A 1 363 ? -13.494 5.036 -4.605 1.00 93.06 363 SER A O 1
ATOM 2945 N N . LEU A 1 364 ? -13.765 5.308 -2.391 1.00 94.38 364 LEU A N 1
ATOM 2946 C CA . LEU A 1 364 ? -12.413 5.792 -2.136 1.00 94.38 364 LEU A CA 1
ATOM 2947 C C . LEU A 1 364 ? -11.361 4.749 -2.524 1.00 94.38 364 LEU A C 1
ATOM 2949 O O . LEU A 1 364 ? -10.406 5.080 -3.213 1.00 94.38 364 LEU A O 1
ATOM 2953 N N . SER A 1 365 ? -11.566 3.486 -2.152 1.00 92.38 365 SER A N 1
ATOM 2954 C CA . SER A 1 365 ? -10.707 2.364 -2.543 1.00 92.38 365 SER A CA 1
ATOM 2955 C C . SER A 1 365 ? -10.502 2.295 -4.065 1.00 92.38 365 SER A C 1
ATOM 2957 O O . SER A 1 365 ? -9.365 2.242 -4.538 1.00 92.38 365 SER A O 1
ATOM 2959 N N . ARG A 1 366 ? -11.580 2.417 -4.853 1.00 91.75 366 ARG A N 1
ATOM 2960 C CA . ARG A 1 366 ? -11.495 2.465 -6.325 1.00 91.75 366 ARG A CA 1
ATOM 2961 C C . ARG A 1 366 ? -10.689 3.666 -6.818 1.00 91.75 366 ARG A C 1
ATOM 2963 O O . ARG A 1 366 ? -9.813 3.491 -7.661 1.00 91.75 366 ARG A O 1
ATOM 2970 N N . LYS A 1 367 ? -10.939 4.858 -6.267 1.00 93.81 367 LYS A N 1
ATOM 2971 C CA . LYS A 1 367 ? -10.196 6.083 -6.610 1.00 93.81 367 LYS A CA 1
ATOM 2972 C C . LYS A 1 367 ? -8.706 5.965 -6.293 1.00 93.81 367 LYS A C 1
ATOM 2974 O O . LYS A 1 367 ? -7.873 6.382 -7.085 1.00 93.81 367 LYS A O 1
ATOM 2979 N N . VAL A 1 368 ? -8.357 5.358 -5.163 1.00 92.12 368 VAL A N 1
ATOM 2980 C CA . VAL A 1 368 ? -6.965 5.117 -4.760 1.00 92.12 368 VAL A CA 1
ATOM 2981 C C . VAL A 1 368 ? -6.269 4.148 -5.724 1.00 92.12 368 VAL A C 1
ATOM 2983 O O . VAL A 1 368 ? -5.128 4.383 -6.123 1.00 92.12 368 VAL A O 1
ATOM 2986 N N . LEU A 1 369 ? -6.956 3.085 -6.151 1.00 90.06 369 LEU A N 1
ATOM 2987 C CA . LEU A 1 369 ? -6.444 2.154 -7.163 1.00 90.06 369 LEU A CA 1
ATOM 2988 C C . LEU A 1 369 ? -6.263 2.821 -8.534 1.00 90.06 369 LEU A C 1
ATOM 2990 O O . LEU A 1 369 ? -5.267 2.571 -9.214 1.00 90.06 369 LEU A O 1
ATOM 2994 N N . GLU A 1 370 ? -7.195 3.684 -8.932 1.00 91.19 370 GLU A N 1
ATOM 2995 C CA . GLU A 1 370 ? -7.089 4.476 -10.158 1.00 91.19 370 GLU A CA 1
ATOM 2996 C C . GLU A 1 370 ? -5.922 5.469 -10.086 1.00 91.19 370 GLU A C 1
ATOM 2998 O O . GLU A 1 370 ? -5.123 5.545 -11.018 1.00 91.19 370 GLU A O 1
ATOM 3003 N N . PHE A 1 371 ? -5.751 6.151 -8.950 1.00 91.00 371 PHE A N 1
ATOM 3004 C CA . PHE A 1 371 ? -4.626 7.055 -8.717 1.00 91.00 371 PHE A CA 1
ATOM 3005 C C . PHE A 1 371 ? -3.292 6.317 -8.824 1.00 91.00 371 PHE A C 1
ATOM 3007 O O . PHE A 1 371 ? -2.381 6.781 -9.503 1.00 91.00 371 PHE A O 1
ATOM 3014 N N . ARG A 1 372 ? -3.183 5.131 -8.208 1.00 87.94 372 ARG A N 1
ATOM 3015 C CA . ARG A 1 372 ? -2.004 4.262 -8.337 1.00 87.94 372 ARG A CA 1
ATOM 3016 C C . ARG A 1 372 ? -1.719 3.942 -9.803 1.00 87.94 372 ARG A C 1
ATOM 3018 O O . ARG A 1 372 ? -0.565 4.018 -10.220 1.00 87.94 372 ARG A O 1
ATOM 3025 N N . LYS A 1 373 ? -2.746 3.579 -10.577 1.00 85.69 373 LYS A N 1
ATOM 3026 C CA . LYS A 1 373 ? -2.596 3.274 -12.004 1.00 85.69 373 LYS A CA 1
ATOM 3027 C C . LYS A 1 373 ? -2.077 4.487 -12.774 1.00 85.69 373 LYS A C 1
ATOM 3029 O O . LYS A 1 373 ? -1.089 4.357 -13.482 1.00 85.69 373 LYS A O 1
ATOM 3034 N N . LEU A 1 374 ? -2.664 5.664 -12.569 1.00 85.50 374 LEU A N 1
ATOM 3035 C CA . LEU A 1 374 ? -2.196 6.894 -13.207 1.00 85.50 374 LEU A CA 1
ATOM 3036 C C . LEU A 1 374 ? -0.768 7.249 -12.806 1.00 85.50 374 LEU A C 1
ATOM 3038 O O . LEU A 1 374 ? 0.035 7.573 -13.669 1.00 85.50 374 LEU A O 1
ATOM 3042 N N . LEU A 1 375 ? -0.425 7.129 -11.524 1.00 81.31 375 LEU A N 1
ATOM 3043 C CA . LEU A 1 375 ? 0.931 7.372 -11.043 1.00 81.31 375 LEU A CA 1
ATOM 3044 C C . LEU A 1 375 ? 1.930 6.403 -11.679 1.00 81.31 375 LEU A C 1
ATOM 3046 O O . LEU A 1 375 ? 3.055 6.788 -11.972 1.00 81.31 375 LEU A O 1
ATOM 3050 N N . THR A 1 376 ? 1.512 5.160 -11.904 1.00 77.44 376 THR A N 1
ATOM 3051 C CA . THR A 1 376 ? 2.299 4.125 -12.580 1.00 77.44 376 THR A CA 1
ATOM 3052 C C . THR A 1 376 ? 2.495 4.463 -14.058 1.00 77.44 376 THR A C 1
ATOM 3054 O O . THR A 1 376 ? 3.626 4.476 -14.539 1.00 77.44 376 THR A O 1
ATOM 3057 N N . ASP A 1 377 ? 1.416 4.803 -14.762 1.00 74.75 377 ASP A N 1
ATOM 3058 C CA . ASP A 1 377 ? 1.440 5.182 -16.177 1.00 74.75 377 ASP A CA 1
ATOM 3059 C C . ASP A 1 377 ? 2.255 6.475 -16.389 1.00 74.75 377 ASP A C 1
ATOM 3061 O O . ASP A 1 377 ? 3.070 6.569 -17.308 1.00 74.75 377 ASP A O 1
ATOM 3065 N N . GLU A 1 378 ? 2.109 7.465 -15.505 1.00 70.50 378 GLU A N 1
ATOM 3066 C CA . GLU A 1 378 ? 2.891 8.704 -15.508 1.00 70.50 378 GLU A CA 1
ATOM 3067 C C . GLU A 1 378 ? 4.361 8.434 -15.175 1.00 70.50 378 GLU A C 1
ATOM 3069 O O . GLU A 1 378 ? 5.259 8.923 -15.856 1.00 70.50 378 GLU A O 1
ATOM 3074 N N . TYR A 1 379 ? 4.637 7.621 -14.154 1.00 67.94 379 TYR A N 1
ATOM 3075 C CA . TYR A 1 379 ? 5.996 7.212 -13.821 1.00 67.94 379 TYR A CA 1
ATOM 3076 C C . TYR A 1 379 ? 6.671 6.565 -15.030 1.00 67.94 379 TYR A C 1
ATOM 3078 O O . TYR A 1 379 ? 7.743 7.016 -15.419 1.00 67.94 379 TYR A O 1
ATOM 3086 N N . PHE A 1 380 ? 6.017 5.610 -15.692 1.00 61.00 380 PHE A N 1
ATOM 3087 C CA . PHE A 1 380 ? 6.568 4.953 -16.875 1.00 61.00 380 PHE A CA 1
ATOM 3088 C C . PHE A 1 380 ? 6.631 5.844 -18.122 1.00 61.00 380 PHE A C 1
ATOM 3090 O O . PHE A 1 380 ? 7.533 5.656 -18.932 1.00 61.00 380 PHE A O 1
ATOM 3097 N N . SER A 1 381 ? 5.735 6.819 -18.289 1.00 57.94 381 SER A N 1
ATOM 3098 C CA . SER A 1 381 ? 5.768 7.763 -19.423 1.00 57.94 381 SER A CA 1
ATOM 3099 C C . SER A 1 381 ? 6.755 8.921 -19.230 1.00 57.94 381 SER A C 1
ATOM 3101 O O . SER A 1 381 ? 7.354 9.382 -20.198 1.00 57.94 381 SER A O 1
ATOM 3103 N N . SER A 1 382 ? 6.987 9.358 -17.987 1.00 52.62 382 SER A N 1
ATOM 3104 C CA . SER A 1 382 ? 8.021 10.341 -17.618 1.00 52.62 382 SER A CA 1
ATOM 3105 C C . SER A 1 382 ? 9.443 9.799 -17.777 1.00 52.62 382 SER A C 1
ATOM 3107 O O . SER A 1 382 ? 10.409 10.562 -17.843 1.00 52.62 382 SER A O 1
ATOM 3109 N N . LEU A 1 383 ? 9.578 8.480 -17.920 1.00 53.72 383 LEU A N 1
ATOM 3110 C CA . LEU A 1 383 ? 10.747 7.860 -18.520 1.00 53.72 383 LEU A CA 1
ATOM 3111 C C . LEU A 1 383 ? 10.689 8.106 -20.038 1.00 53.72 383 LEU A C 1
ATOM 3113 O O . LEU A 1 383 ? 10.494 7.169 -20.809 1.00 53.72 383 LEU A O 1
ATOM 3117 N N . GLU A 1 384 ? 10.897 9.362 -20.471 1.00 43.34 384 GLU A N 1
ATOM 3118 C CA . GLU A 1 384 ? 11.039 9.834 -21.874 1.00 43.34 384 GLU A CA 1
ATOM 3119 C C . GLU A 1 384 ? 12.236 9.195 -22.622 1.00 43.34 384 GLU A C 1
ATOM 3121 O O . GLU A 1 384 ? 12.840 9.761 -23.527 1.00 43.34 384 GLU A O 1
ATOM 3126 N N . PHE A 1 385 ? 12.621 7.995 -22.230 1.00 46.44 385 PHE A N 1
ATOM 3127 C CA . PHE A 1 385 ? 13.686 7.202 -22.801 1.00 46.44 385 PHE A CA 1
ATOM 3128 C C . PHE A 1 385 ? 13.168 6.320 -23.953 1.00 46.44 385 PHE A C 1
ATOM 3130 O O . PHE A 1 385 ? 13.953 5.864 -24.780 1.00 46.44 385 PHE A O 1
ATOM 3137 N N . TYR A 1 386 ? 11.846 6.100 -24.034 1.00 50.31 386 TYR A N 1
ATOM 3138 C CA . TYR A 1 386 ? 11.237 5.136 -24.953 1.00 50.31 386 TYR A CA 1
ATOM 3139 C C . TYR A 1 386 ? 10.081 5.727 -25.745 1.00 50.31 386 TYR A C 1
ATOM 3141 O O . TYR A 1 386 ? 8.910 5.504 -25.461 1.00 50.31 386 TYR A O 1
ATOM 3149 N N . THR A 1 387 ? 10.431 6.414 -26.825 1.00 40.56 387 THR A N 1
ATOM 3150 C CA . THR A 1 387 ? 9.619 6.354 -28.041 1.00 40.56 387 THR A CA 1
ATOM 3151 C C . THR A 1 387 ? 10.443 5.617 -29.095 1.00 40.56 387 THR A C 1
ATOM 3153 O O . THR A 1 387 ? 11.560 6.047 -29.385 1.00 40.56 387 THR A O 1
ATOM 3156 N N . PRO A 1 388 ? 9.979 4.484 -29.655 1.00 40.09 388 PRO A N 1
ATOM 3157 C CA . PRO A 1 388 ? 10.638 3.878 -30.805 1.00 40.09 388 PRO A CA 1
ATOM 3158 C C . PRO A 1 388 ? 10.526 4.840 -31.995 1.00 40.09 388 PRO A C 1
ATOM 3160 O O . PRO A 1 388 ? 9.543 4.847 -32.729 1.00 40.09 388 PRO A O 1
ATOM 3163 N N . VAL A 1 389 ? 11.532 5.695 -32.166 1.00 36.94 389 VAL A N 1
ATOM 3164 C CA . VAL A 1 389 ? 11.675 6.586 -33.319 1.00 36.94 389 VAL A CA 1
ATOM 3165 C C . VAL A 1 389 ? 12.667 5.970 -34.299 1.00 36.94 389 VAL A C 1
ATOM 3167 O O . VAL A 1 389 ? 13.876 6.153 -34.196 1.00 36.94 389 VAL A O 1
ATOM 3170 N N . GLY A 1 390 ? 12.154 5.211 -35.266 1.00 38.81 390 GLY A N 1
ATOM 3171 C CA . GLY A 1 390 ? 12.952 4.725 -36.391 1.00 38.81 390 GLY A CA 1
ATOM 3172 C C . GLY A 1 390 ? 12.457 3.408 -36.977 1.00 38.81 390 GLY A C 1
ATOM 3173 O O . GLY A 1 390 ? 12.049 2.504 -36.254 1.00 38.81 390 GLY A O 1
ATOM 3174 N N . GLY A 1 391 ? 12.511 3.298 -38.305 1.00 36.81 391 GLY A N 1
ATOM 3175 C CA . GLY A 1 391 ? 12.262 2.043 -39.014 1.00 36.81 391 GLY A CA 1
ATOM 3176 C C . GLY A 1 391 ? 13.408 1.045 -38.831 1.00 36.81 391 GLY A C 1
ATOM 3177 O O . GLY A 1 391 ? 14.574 1.432 -38.704 1.00 36.81 391 GLY A O 1
ATOM 3178 N N . THR A 1 392 ? 13.085 -0.250 -38.841 1.00 39.88 392 THR A N 1
ATOM 3179 C CA . THR A 1 392 ? 14.085 -1.318 -38.889 1.00 39.88 392 THR A CA 1
ATOM 3180 C C . THR A 1 392 ? 14.862 -1.212 -40.202 1.00 39.88 392 THR A C 1
ATOM 3182 O O . THR A 1 392 ? 14.295 -1.077 -41.283 1.00 39.88 392 THR A O 1
ATOM 3185 N N . ALA A 1 393 ? 16.191 -1.224 -40.124 1.00 40.09 393 ALA A N 1
ATOM 3186 C CA . ALA A 1 393 ? 17.043 -1.214 -41.307 1.00 40.09 393 ALA A CA 1
ATOM 3187 C C . ALA A 1 393 ? 17.967 -2.428 -41.259 1.00 40.09 393 ALA A C 1
ATOM 3189 O O . ALA A 1 393 ? 18.930 -2.454 -40.489 1.00 40.09 393 ALA A O 1
ATOM 3190 N N . LEU A 1 394 ? 17.652 -3.418 -42.095 1.00 41.16 394 LEU A N 1
ATOM 3191 C CA . LEU A 1 394 ? 18.421 -4.645 -42.273 1.00 41.16 394 LEU A CA 1
ATOM 3192 C C . LEU A 1 394 ? 19.770 -4.330 -42.926 1.00 41.16 394 LEU A C 1
ATOM 3194 O O . LEU A 1 394 ? 19.828 -3.711 -43.989 1.00 41.16 394 LEU A O 1
ATOM 3198 N N . PHE A 1 395 ? 20.862 -4.771 -42.302 1.00 37.31 395 PHE A N 1
ATOM 3199 C CA . PHE A 1 395 ? 22.194 -4.668 -42.891 1.00 37.31 395 PHE A CA 1
ATOM 3200 C C . PHE A 1 395 ? 22.538 -5.992 -43.581 1.00 37.31 395 PHE A C 1
ATOM 3202 O O . PHE A 1 395 ? 22.808 -6.994 -42.921 1.00 37.31 395 PHE A O 1
ATOM 3209 N N . ARG A 1 396 ? 22.509 -6.004 -44.918 1.00 33.53 396 ARG A N 1
ATOM 3210 C CA . ARG A 1 396 ? 23.086 -7.089 -45.722 1.00 33.53 396 ARG A CA 1
ATOM 3211 C C . ARG A 1 396 ? 24.537 -6.735 -46.016 1.00 33.53 396 ARG A C 1
ATOM 3213 O O . ARG A 1 396 ? 24.793 -5.782 -46.748 1.00 33.53 396 ARG A O 1
ATOM 3220 N N . GLU A 1 397 ? 25.475 -7.509 -45.482 1.00 28.08 397 GLU A N 1
ATOM 3221 C CA . GLU A 1 397 ? 26.853 -7.484 -45.971 1.00 28.08 397 GLU A CA 1
ATOM 3222 C C . GLU A 1 397 ? 26.834 -7.883 -47.454 1.00 28.08 397 GLU A C 1
ATOM 3224 O O . GLU A 1 397 ? 26.463 -9.003 -47.809 1.00 28.08 397 GLU A O 1
ATOM 3229 N N . ARG A 1 398 ? 27.183 -6.949 -48.348 1.00 26.95 398 ARG A N 1
ATOM 3230 C CA . ARG A 1 398 ? 27.530 -7.300 -49.725 1.00 26.95 398 ARG A CA 1
ATOM 3231 C C . ARG A 1 398 ? 28.875 -8.012 -49.667 1.00 26.95 398 ARG A C 1
ATOM 3233 O O . ARG A 1 398 ? 29.913 -7.362 -49.589 1.00 26.95 398 ARG A O 1
ATOM 3240 N N . THR A 1 399 ? 28.860 -9.337 -49.718 1.00 27.30 399 THR A N 1
ATOM 3241 C CA . THR A 1 399 ? 30.045 -10.103 -50.090 1.00 27.30 399 THR A CA 1
ATOM 3242 C C . THR A 1 399 ? 30.396 -9.731 -51.530 1.00 27.30 399 THR A C 1
ATOM 3244 O O . THR A 1 399 ? 29.661 -10.029 -52.470 1.00 27.30 399 THR A O 1
ATOM 3247 N N . SER A 1 400 ? 31.488 -8.988 -51.707 1.00 24.45 400 SER A N 1
ATOM 3248 C CA . SER A 1 400 ? 32.056 -8.742 -53.031 1.00 24.45 400 SER A CA 1
ATOM 3249 C C . SER A 1 400 ? 32.599 -10.070 -53.570 1.00 24.45 400 SER A C 1
ATOM 3251 O O . SER A 1 400 ? 33.422 -10.684 -52.884 1.00 24.45 400 SER A O 1
ATOM 3253 N N . PRO A 1 401 ? 32.181 -10.550 -54.754 1.00 29.11 401 PRO A N 1
ATOM 3254 C CA . PRO A 1 401 ? 32.823 -11.692 -55.374 1.00 29.11 401 PRO A CA 1
ATOM 3255 C C . PRO A 1 401 ? 34.134 -11.208 -56.001 1.00 29.11 401 PRO A C 1
ATOM 3257 O O . PRO A 1 401 ? 34.155 -10.731 -57.132 1.00 29.11 401 PRO A O 1
ATOM 3260 N N . TYR A 1 402 ? 35.241 -11.326 -55.269 1.00 26.69 402 TYR A N 1
ATOM 3261 C CA . TYR A 1 402 ? 36.548 -11.435 -55.913 1.00 26.69 402 TYR A CA 1
ATOM 3262 C C . TYR A 1 402 ? 36.648 -12.852 -56.490 1.00 26.69 402 TYR A C 1
ATOM 3264 O O . TYR A 1 402 ? 37.038 -13.796 -55.808 1.00 26.69 402 TYR A O 1
ATOM 3272 N N . VAL A 1 403 ? 36.200 -12.994 -57.737 1.00 32.19 403 VAL A N 1
ATOM 3273 C CA . VAL A 1 403 ? 36.625 -14.073 -58.636 1.00 32.19 403 VAL A CA 1
ATOM 3274 C C . VAL A 1 403 ? 37.959 -13.624 -59.237 1.00 32.19 403 VAL A C 1
ATOM 3276 O O . VAL A 1 403 ? 38.110 -12.438 -59.537 1.00 32.19 403 VAL A O 1
ATOM 3279 N N . GLY A 1 404 ? 38.923 -14.546 -59.286 1.00 32.91 404 GLY A N 1
ATOM 3280 C CA . GLY A 1 404 ? 40.312 -14.297 -59.687 1.00 32.91 404 GLY A CA 1
ATOM 3281 C C . GLY A 1 404 ? 40.527 -13.886 -61.134 1.00 32.91 404 GLY A C 1
ATOM 3282 O O . GLY A 1 404 ? 39.559 -13.916 -61.929 1.00 32.91 404 GLY A O 1
#